Protein AF-A0A969YE08-F1 (afdb_monomer)

Mean predicted aligned error: 11.9 Å

Secondary structure (DSSP, 8-state):
-HHHHHHHHHHHHHTSS--PPPPPPP-----PPPPP---PPPPPPP---PPPP-PPPP----------------------------------TTSS--------TT----HHHHHHHHHHHHHHHHTT--EEEEEEESTTS-HHHHHHHHHTTS-GGGEEEEE--SPPTTGGGS-TTHHHHTTSPPTT-EEEEES-TTHHHHHHHHS-S-TTHHHHHHHHHHHHHHHHHHHTT-EEEEEEEE--HHHHHHHHHHHHHSTTTGGG--HHHHHHHHTHHHHHHHHHHHHHHH-BTTEEEEEEE-SSHHHHHHHHHHHHHHHHHHHHHHHHTT--GGG----------PPPP---GGGS-S-PPPSS-HHHHHHHHHHHHHHHHHHHHHHT--EEEEEEE-TTS-HHHHHHHHHTTS-TTSEEEEE--SPPHHHHHS-TTHHHHHTPPPTT-EEEEES-GGGGGTHHHHHTSS-HHHHHHHHHHHHHHHHHHHHTT-EEEEEEEE--HHHHHHHHHHHHHSGGGGGG--HHHHHHHHTHHHHHHHHHHHHHHH--SSS-EEEEE-SSHHHHHHHHHHHHHHHHHHHHHTTT-

Nearest PDB structures (foldseek):
  3czp-assembly1_A  TM=9.486E-01  e=2.388E-37  Pseudomonas aeruginosa PAO1
  3czp-assembly1_B  TM=9.377E-01  e=4.596E-37  Pseudomonas aeruginosa PAO1
  3rhf-assembly1_A  TM=9.459E-01  e=1.092E-17  Paenarthrobacter aurescens TC1
  5llb-assembly1_A  TM=9.739E-01  e=4.044E-17  Francisella tularensis subsp. tularensis SCHU S4
  5lc9-assembly1_A  TM=9.540E-01  e=5.754E-17  Meiothermus ruber H328

Foldseek 3Di:
DVVVVVVVVCVVVVVPDDDDDDDDDDDDDDDDDDDDDDDDDDDDDDDDDDDDDDDDDDDPPPPPPDDPDPDDDDDDDDDDDDDDDDDDDDDDPPPDPDPDDDDDQPDDDCPVLLQLLAVLLVLQLVLQAFEEEEFAAAQLLCSVVLVVLSCSSYDPVQEDEDADDDDDPVCLQFQVCLVVLLQGDFGSHYYYYSDDLCVQLVVLVVDPDVHDVSNVVSLLSLLLVQLLCLQQRHQAHYEYRYDDLVVLVVSLVVQCVDPVRVVSDDPVSVVCSVVVVVVVVSVVVSQVSRAKVRHHYDYAHSPSPSVSSVVVSVVSSVSSVVSSVCSVVVNHSNNDDIRDDNPFFAADADDALVPDDLDDDDPDDLPVLLVVLLQLLQVLLVV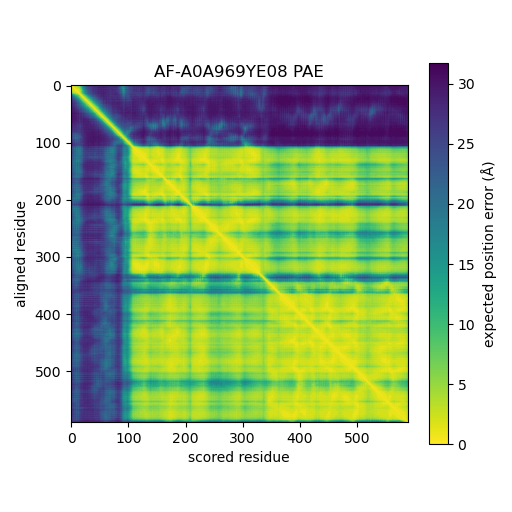QQVQQAEEEEEDAEAQVLQLVVLVCSSCVSYDPVQEDEAEDDPDDPRCVRHRVCSVVSVQRDTGSHYYYYPHDLLCLLAVCVLVVVDDPSRNVCSLRSLLVVLCSCVVSRYQYAAEYRDDDLVLLVVSQVVQCPDPVRVVSDDVVSVVVSVCVVVRSVSVSVSQRSRQGPSHHYDYASRSPVSSSSSSSSVRVSVSSVVSVVVVVD

pLDDT: mean 80.8, std 24.5, range [22.08, 98.69]

Solvent-accessible surface area (backbone atoms only — not comparable to full-atom values): 34547 Å² total; per-residue (Å²): 110,70,69,62,51,51,55,54,52,53,52,55,60,64,71,71,54,85,81,79,79,78,88,77,82,92,80,81,93,78,84,88,83,82,85,82,83,90,79,88,81,87,85,83,82,89,83,90,74,84,83,78,90,74,87,77,84,86,78,88,79,86,76,82,78,73,84,75,79,81,80,85,77,90,86,87,85,87,89,83,88,85,87,90,84,90,87,85,90,91,80,65,94,90,80,63,94,69,88,66,82,84,71,78,86,85,75,84,73,59,64,64,59,26,55,50,38,34,56,47,50,53,51,37,32,76,68,42,41,17,28,39,39,38,33,42,57,53,70,76,35,43,54,68,59,52,50,55,55,54,51,74,22,44,61,74,91,44,48,48,80,42,76,56,68,81,77,49,79,72,52,69,34,40,52,83,64,43,74,53,52,72,58,56,35,39,48,22,24,32,22,36,25,48,33,56,80,66,52,61,52,62,48,37,70,76,49,77,88,66,46,57,66,56,39,53,48,44,52,51,54,50,45,50,51,49,47,53,43,18,49,75,42,31,48,40,46,34,38,34,27,42,63,55,64,69,56,36,54,52,44,50,52,57,34,55,72,37,85,91,39,28,85,77,63,54,73,64,52,53,49,47,56,76,43,36,72,62,51,50,57,49,51,53,51,51,48,68,73,54,49,42,68,56,34,45,70,44,79,36,60,39,81,51,59,68,62,34,51,50,53,51,49,52,53,54,45,49,54,50,51,50,56,47,51,38,52,75,73,66,58,51,47,71,74,56,91,53,63,76,88,66,87,76,81,71,44,42,88,53,82,58,70,90,76,57,72,37,84,52,76,69,92,61,67,63,65,68,53,46,56,52,49,34,58,50,42,35,56,50,49,54,49,29,38,76,68,42,36,19,30,40,37,36,38,48,55,51,79,85,31,45,62,71,61,35,51,53,59,58,50,74,40,46,64,75,89,47,47,49,78,45,76,58,70,84,73,50,77,68,49,66,35,30,60,77,64,39,62,57,54,68,61,57,42,42,46,18,22,33,24,36,27,46,35,58,83,61,42,44,52,36,58,25,54,75,73,59,76,47,53,70,74,55,34,63,51,41,43,58,53,50,47,52,53,52,46,49,45,40,72,64,56,33,46,64,45,38,36,37,27,40,53,54,73,66,60,38,49,55,52,48,52,51,25,68,73,31,81,96,35,32,91,80,61,54,73,63,59,57,56,53,56,78,41,44,71,60,52,53,52,32,49,43,50,46,46,38,52,47,14,25,91,87,43,48,68,40,79,32,44,17,62,34,60,68,41,27,38,47,53,52,47,51,52,53,45,48,53,53,49,55,54,60,50,64,69,75,109

Radius of gyration: 28.78 Å; Cα contacts (8 Å, |Δi|>4): 699; chains: 1; bounding box: 83×60×90 Å

Sequence (589 aa):
MEAARAEVLAYVIANTAPAAQPASDPAPAADEPVAPTAAAAPTAPPSDTAPAKRAHPGADDADRGISASISSDPDDLSDEEDAPAQPGPDAVPGLNDEEEEEVPEEDIDFNDLRVQLMALQQRIRDAGIPVVIVFEGWDASGKGTLLSKLIEGLDPRGYQVYAINSPSEHDRQYPPMRRYWVHTPAAGNISLFCSSWYREVAKALYESKASRKRLNQAYHEIVNLESQLAADGTLIIKFFLHIPRKEQKRRLKALEAKKSTRWRVQKEDWYQNEHYEEFLRLFDTMIARTHFDGALWHVLRSDNRRVCIKQMYDIVIEAFQDALRDREAGLRAWDTPFLPHVENITPVTFPQLETFDPEQALTDPYKPAVDKAQKRLHKLQNELYRRGIPMVVGFEGWDAAGKGGAIRRLTSSLDARGYDVVPIAAPTPLEKSHHYLWRFWKDVPPKGYIAIFDRTWYGRVMVERIEGYCTEPQWNRAYDEINRFEAELVGSGAVLCKFWLQIDSATQLTRFEERQNTPDKQWKITQEDWRNREKWPLYETAVNDMLQKTNTAAAPWTVVEANNKQFARLKVLHAVIRAIEERLEREKE

Structure (mmCIF, N/CA/C/O backbone):
data_AF-A0A969YE08-F1
#
_entry.id   AF-A0A969YE08-F1
#
loop_
_atom_site.group_PDB
_atom_site.id
_atom_site.type_symbol
_atom_site.label_atom_id
_atom_site.label_alt_id
_atom_site.label_comp_id
_atom_site.label_asym_id
_atom_site.label_entity_id
_atom_site.label_seq_id
_atom_site.pdbx_PDB_ins_code
_atom_site.Cartn_x
_atom_site.Cartn_y
_atom_site.Cartn_z
_atom_site.occupancy
_atom_site.B_iso_or_equiv
_atom_site.auth_seq_id
_atom_site.auth_comp_id
_atom_site.auth_asym_id
_atom_site.auth_atom_id
_atom_site.pdbx_PDB_model_num
ATOM 1 N N . MET A 1 1 ? 6.556 30.050 -20.510 1.00 33.88 1 MET A N 1
ATOM 2 C CA . MET A 1 1 ? 6.423 28.576 -20.579 1.00 33.88 1 MET A CA 1
ATOM 3 C C . MET A 1 1 ? 7.496 27.945 -21.455 1.00 33.88 1 MET A C 1
ATOM 5 O O . MET A 1 1 ? 8.107 26.997 -20.997 1.00 33.88 1 MET A O 1
ATOM 9 N N . GLU A 1 2 ? 7.787 28.468 -22.651 1.00 27.73 2 GLU A N 1
ATOM 10 C CA . GLU A 1 2 ? 8.907 27.972 -23.481 1.00 27.73 2 GLU A CA 1
ATOM 11 C C . GLU A 1 2 ? 10.294 28.264 -22.882 1.00 27.73 2 GLU A C 1
ATOM 13 O O . GLU A 1 2 ? 11.150 27.390 -22.896 1.00 27.73 2 GLU A O 1
ATOM 18 N N . ALA A 1 3 ? 10.492 29.420 -22.239 1.00 26.48 3 ALA A N 1
ATOM 19 C CA . ALA A 1 3 ? 11.746 29.725 -21.534 1.00 26.48 3 ALA A CA 1
ATOM 20 C C . ALA A 1 3 ? 12.009 28.792 -20.329 1.00 26.48 3 ALA A C 1
ATOM 22 O O . ALA A 1 3 ? 13.120 28.311 -20.152 1.00 26.48 3 ALA A O 1
ATOM 23 N N . ALA A 1 4 ? 10.961 28.442 -19.572 1.00 31.64 4 ALA A N 1
ATOM 24 C CA . ALA A 1 4 ? 11.050 27.476 -18.470 1.00 31.64 4 ALA A CA 1
ATOM 25 C C . ALA A 1 4 ? 11.291 26.031 -18.962 1.00 31.64 4 ALA A C 1
ATOM 27 O O . ALA A 1 4 ? 11.871 25.222 -18.249 1.00 31.64 4 ALA A O 1
ATOM 28 N N . ARG A 1 5 ? 10.874 25.704 -20.197 1.00 34.81 5 ARG A N 1
ATOM 29 C CA . ARG A 1 5 ? 11.186 24.427 -20.865 1.00 34.81 5 ARG A CA 1
ATOM 30 C C . ARG A 1 5 ? 12.660 24.330 -21.261 1.00 34.81 5 ARG A C 1
ATOM 32 O O . ARG A 1 5 ? 13.238 23.261 -21.115 1.00 34.81 5 ARG A O 1
ATOM 39 N N . ALA A 1 6 ? 13.255 25.424 -21.738 1.00 33.62 6 ALA A N 1
ATOM 40 C CA . ALA A 1 6 ? 14.670 25.463 -22.099 1.00 33.62 6 ALA A CA 1
ATOM 41 C C . ALA A 1 6 ? 15.588 25.366 -20.866 1.00 33.62 6 ALA A C 1
ATOM 43 O O . ALA A 1 6 ? 16.595 24.669 -20.922 1.00 33.62 6 ALA A O 1
ATOM 44 N N . GLU A 1 7 ? 15.215 25.988 -19.740 1.00 34.31 7 GLU A N 1
ATOM 45 C CA . GLU A 1 7 ? 15.980 25.897 -18.483 1.00 34.31 7 GLU A CA 1
ATOM 46 C C . GLU A 1 7 ? 15.974 24.485 -17.878 1.00 34.31 7 GLU A C 1
ATOM 48 O O . GLU A 1 7 ? 17.017 24.010 -17.438 1.00 34.31 7 GLU A O 1
ATOM 53 N N . VAL A 1 8 ? 14.837 23.777 -17.910 1.00 37.72 8 VAL A N 1
ATOM 54 C CA . VAL A 1 8 ? 14.753 22.384 -17.429 1.00 37.72 8 VAL A CA 1
ATOM 55 C C . VAL A 1 8 ? 15.524 21.428 -18.348 1.00 37.72 8 VAL A C 1
ATOM 57 O O . VAL A 1 8 ? 16.203 20.530 -17.862 1.00 37.72 8 VAL A O 1
ATOM 60 N N . LEU A 1 9 ? 15.483 21.635 -19.668 1.00 35.88 9 LEU A N 1
ATOM 61 C CA . LEU A 1 9 ? 16.209 20.797 -20.629 1.00 35.88 9 LEU A CA 1
ATOM 62 C C . LEU A 1 9 ? 17.731 21.022 -20.561 1.00 35.88 9 LEU A C 1
ATOM 64 O O . LEU A 1 9 ? 18.497 20.063 -20.605 1.00 35.88 9 LEU A O 1
ATOM 68 N N . ALA A 1 10 ? 18.172 22.272 -20.381 1.00 34.91 10 ALA A N 1
ATOM 69 C CA . ALA A 1 10 ? 19.579 22.595 -20.146 1.00 34.91 10 ALA A CA 1
ATOM 70 C C . ALA A 1 10 ? 20.089 22.012 -18.816 1.00 34.91 10 ALA A C 1
ATOM 72 O O . ALA A 1 10 ? 21.232 21.570 -18.749 1.00 34.91 10 ALA A O 1
ATOM 73 N N . TYR A 1 11 ? 19.239 21.951 -17.785 1.00 39.06 11 TYR A N 1
ATOM 74 C CA . TYR A 1 11 ? 19.556 21.310 -16.506 1.00 39.06 11 TYR A CA 1
ATOM 75 C C . TYR A 1 11 ? 19.721 19.786 -16.632 1.00 39.06 11 TYR A C 1
ATOM 77 O O . TYR A 1 11 ? 20.650 19.221 -16.059 1.00 39.06 11 TYR A O 1
ATOM 85 N N . VAL A 1 12 ? 18.869 19.125 -17.423 1.00 38.25 12 VAL A N 1
ATOM 86 C CA . VAL A 1 12 ? 18.956 17.676 -17.682 1.00 38.25 12 VAL A CA 1
ATOM 87 C C . VAL A 1 12 ? 20.213 17.326 -18.486 1.00 38.25 12 VAL A C 1
ATOM 89 O O . VAL A 1 12 ? 20.907 16.383 -18.130 1.00 38.25 12 VAL A O 1
ATOM 92 N N . ILE A 1 13 ? 20.560 18.118 -19.507 1.00 39.34 13 ILE A N 1
ATOM 93 C CA . ILE A 1 13 ? 21.751 17.886 -20.346 1.00 39.34 13 ILE A CA 1
ATOM 94 C C . ILE A 1 13 ? 23.057 18.194 -19.589 1.00 39.34 13 ILE A C 1
ATOM 96 O O . ILE A 1 13 ? 24.058 17.498 -19.763 1.00 39.34 13 ILE A O 1
ATOM 100 N N . ALA A 1 14 ? 23.068 19.216 -18.726 1.00 35.09 14 ALA A N 1
ATOM 101 C CA . ALA A 1 14 ? 24.258 19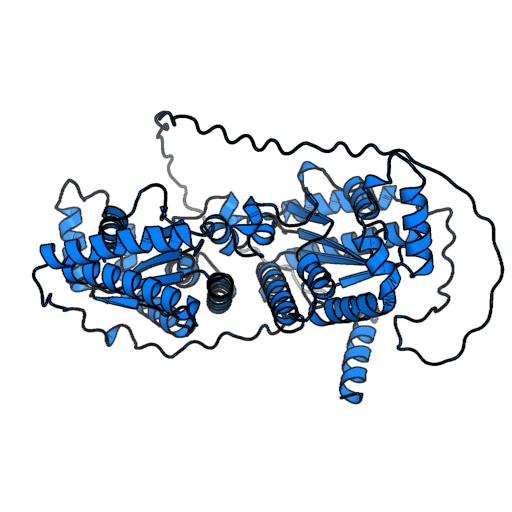.587 -17.957 1.00 35.09 14 ALA A CA 1
ATOM 102 C C . ALA A 1 14 ? 24.626 18.566 -16.863 1.00 35.09 14 ALA A C 1
ATOM 104 O O . ALA A 1 14 ? 25.796 18.477 -16.500 1.00 35.09 14 ALA A O 1
ATOM 105 N N . ASN A 1 15 ? 23.660 17.783 -16.369 1.00 37.03 15 ASN A N 1
ATOM 106 C CA . ASN A 1 15 ? 23.871 16.793 -15.304 1.00 37.03 15 ASN A CA 1
ATOM 107 C C . ASN A 1 15 ? 24.084 15.355 -15.812 1.00 37.03 15 ASN A C 1
ATOM 109 O O . ASN A 1 15 ? 24.271 14.449 -15.006 1.00 37.03 15 ASN A O 1
ATOM 113 N N . THR A 1 16 ? 24.101 15.139 -17.130 1.00 33.75 16 THR A N 1
ATOM 114 C CA . THR A 1 16 ? 24.418 13.845 -17.767 1.00 33.75 16 THR A CA 1
ATOM 115 C C . THR A 1 16 ? 25.857 13.742 -18.285 1.00 33.75 16 THR A C 1
ATOM 117 O O . THR A 1 16 ? 26.237 12.711 -18.832 1.00 33.75 16 THR A O 1
ATOM 120 N N . ALA A 1 17 ? 26.679 14.786 -18.129 1.00 31.36 17 ALA A N 1
ATOM 121 C CA . ALA A 1 17 ? 28.091 14.756 -18.509 1.00 31.36 17 ALA A CA 1
ATOM 122 C C . ALA A 1 17 ? 28.983 14.453 -17.286 1.00 31.36 17 ALA A C 1
ATOM 124 O O . ALA A 1 17 ? 28.794 15.067 -16.233 1.00 31.36 17 ALA A O 1
ATOM 125 N N . PRO A 1 18 ? 29.983 13.557 -17.392 1.00 28.80 18 PRO A N 1
ATOM 126 C CA . PRO A 1 18 ? 30.894 13.280 -16.288 1.00 28.80 18 PRO A CA 1
ATOM 127 C C . PRO A 1 18 ? 31.703 14.538 -15.948 1.00 28.80 18 PRO A C 1
ATOM 129 O O . PRO A 1 18 ? 32.393 15.103 -16.800 1.00 28.80 18 PRO A O 1
ATOM 132 N N . ALA A 1 19 ? 31.632 14.985 -14.693 1.00 30.78 19 ALA A N 1
ATOM 133 C CA . ALA A 1 19 ? 32.439 16.095 -14.207 1.00 30.78 19 ALA A CA 1
ATOM 134 C C . ALA A 1 19 ? 33.932 15.729 -14.287 1.00 30.78 19 ALA A C 1
ATOM 136 O O . ALA A 1 19 ? 34.422 14.873 -13.548 1.00 30.78 19 ALA A O 1
ATOM 137 N N . ALA A 1 20 ? 34.669 16.393 -15.179 1.00 29.94 20 ALA A N 1
ATOM 138 C CA . ALA A 1 20 ? 36.124 16.344 -15.196 1.00 29.94 20 ALA A CA 1
ATOM 139 C C . ALA A 1 20 ? 36.661 16.927 -13.876 1.00 29.94 20 ALA A C 1
ATOM 141 O O . ALA A 1 20 ? 36.447 18.101 -13.570 1.00 29.94 20 ALA A O 1
ATOM 142 N N . GLN A 1 21 ? 37.343 16.101 -13.079 1.00 31.48 21 GLN A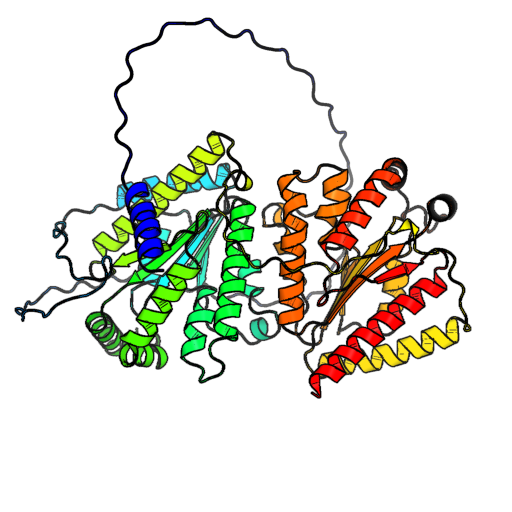 N 1
ATOM 143 C CA . GLN A 1 21 ? 37.972 16.535 -11.831 1.00 31.48 21 GLN A CA 1
ATOM 144 C C . GLN A 1 21 ? 39.118 17.524 -12.116 1.00 31.48 21 GLN A C 1
ATOM 146 O O . GLN A 1 21 ? 40.001 17.206 -12.918 1.00 31.48 21 GLN A O 1
ATOM 151 N N . PRO A 1 22 ? 39.182 18.691 -11.448 1.00 29.39 22 PRO A N 1
ATOM 152 C CA . PRO A 1 22 ? 40.404 19.479 -11.417 1.00 29.39 22 PRO A CA 1
ATOM 153 C C . PRO A 1 22 ? 41.424 18.812 -10.482 1.00 29.39 22 PRO A C 1
ATOM 155 O O . PRO A 1 22 ? 41.094 18.398 -9.371 1.00 29.39 22 PRO A O 1
ATOM 158 N N . ALA A 1 23 ? 42.670 18.713 -10.945 1.00 29.66 23 ALA A N 1
ATOM 159 C CA . ALA A 1 23 ? 43.790 18.180 -10.179 1.00 29.66 23 ALA A CA 1
ATOM 160 C C . ALA A 1 23 ? 43.995 18.965 -8.869 1.00 29.66 23 ALA A C 1
ATOM 162 O O . ALA A 1 23 ? 44.132 20.189 -8.890 1.00 29.66 23 ALA A O 1
ATOM 163 N N . SER A 1 24 ? 44.031 18.260 -7.736 1.00 32.78 24 SER A N 1
ATOM 164 C CA . SER A 1 24 ? 44.347 18.827 -6.422 1.00 32.78 24 SER A CA 1
ATOM 165 C C . SER A 1 24 ? 45.822 18.614 -6.072 1.00 32.78 24 SER A C 1
ATOM 167 O O . SER A 1 24 ? 46.282 17.472 -6.008 1.00 32.78 24 SER A O 1
ATOM 169 N N . ASP A 1 25 ? 46.534 19.708 -5.799 1.00 30.61 25 ASP A N 1
ATOM 170 C CA . ASP A 1 25 ? 47.857 19.713 -5.162 1.00 30.61 25 ASP A CA 1
ATOM 171 C C . ASP A 1 25 ? 47.807 19.150 -3.722 1.00 30.61 25 ASP A C 1
ATOM 173 O O . ASP A 1 25 ? 46.756 19.191 -3.072 1.00 30.61 25 ASP A O 1
ATOM 177 N N . PRO A 1 26 ? 48.926 18.618 -3.191 1.00 31.44 26 PRO A N 1
ATOM 178 C CA . PRO A 1 26 ? 48.925 17.817 -1.974 1.00 31.44 26 PRO A CA 1
ATOM 179 C C . PRO A 1 26 ? 48.893 18.692 -0.712 1.00 31.44 26 PRO A C 1
ATOM 181 O O . PRO A 1 26 ? 49.678 19.630 -0.567 1.00 31.44 26 PRO A O 1
ATOM 184 N N . ALA A 1 27 ? 48.030 18.336 0.241 1.00 29.20 27 ALA A N 1
ATOM 185 C CA . ALA A 1 27 ? 47.999 18.912 1.586 1.00 29.20 27 ALA A CA 1
ATOM 186 C C . ALA A 1 27 ? 48.537 17.909 2.635 1.00 29.20 27 ALA A C 1
ATOM 188 O O . ALA A 1 27 ? 48.510 16.700 2.397 1.00 29.20 27 ALA A O 1
ATOM 189 N N . PRO A 1 28 ? 49.086 18.397 3.764 1.00 30.36 28 PRO A N 1
ATOM 190 C CA . PRO A 1 28 ? 50.103 17.698 4.545 1.00 30.36 28 PRO A CA 1
ATOM 191 C C . PRO A 1 28 ? 49.540 16.725 5.588 1.00 30.36 28 PRO A C 1
ATOM 193 O O . PRO A 1 28 ? 48.383 16.800 5.992 1.00 30.36 28 PRO A O 1
ATOM 196 N N . ALA A 1 29 ? 50.424 15.828 6.031 1.00 37.47 29 ALA A N 1
ATOM 197 C CA . ALA A 1 29 ? 50.195 14.797 7.035 1.00 37.47 29 ALA A CA 1
ATOM 198 C C . ALA A 1 29 ? 49.613 15.337 8.354 1.00 37.47 29 ALA A C 1
ATOM 200 O O . ALA A 1 29 ? 50.119 16.318 8.903 1.00 37.47 29 ALA A O 1
ATOM 201 N N . ALA A 1 30 ? 48.610 14.633 8.885 1.00 31.64 30 ALA A N 1
ATOM 202 C CA . ALA A 1 30 ? 48.132 14.798 10.251 1.00 31.64 30 ALA A CA 1
ATOM 203 C C . ALA A 1 30 ? 47.768 13.440 10.885 1.00 31.64 30 ALA A C 1
ATOM 205 O O . ALA A 1 30 ? 47.072 12.622 10.288 1.00 31.64 30 ALA A O 1
ATOM 206 N N . ASP A 1 31 ? 48.327 13.290 12.083 1.00 31.19 31 ASP A N 1
ATOM 207 C CA . ASP A 1 31 ? 48.245 12.316 13.176 1.00 31.19 31 ASP A CA 1
ATOM 208 C C . ASP A 1 31 ? 47.139 11.242 13.252 1.00 31.19 31 ASP A C 1
ATOM 210 O O . ASP A 1 31 ? 45.963 11.443 12.951 1.00 31.19 31 ASP A O 1
ATOM 214 N N . GLU A 1 32 ? 47.575 10.095 13.790 1.00 33.84 32 GLU A N 1
ATOM 215 C CA . GLU A 1 32 ? 46.809 8.903 14.166 1.00 33.84 32 GLU A CA 1
ATOM 216 C C . GLU A 1 32 ? 45.664 9.185 15.163 1.00 33.84 32 GLU A C 1
ATOM 218 O O . GLU A 1 32 ? 45.873 9.870 16.170 1.00 33.84 32 GLU A O 1
ATOM 223 N N . PRO A 1 33 ? 44.479 8.563 14.997 1.00 34.16 33 PRO A N 1
ATOM 224 C CA . PRO A 1 33 ? 43.463 8.549 16.037 1.00 34.16 33 PRO A CA 1
ATOM 225 C C . PRO A 1 33 ? 43.582 7.318 16.951 1.00 34.16 33 PRO A C 1
ATOM 227 O O . PRO A 1 33 ? 43.568 6.162 16.526 1.00 34.16 33 PRO A O 1
ATOM 230 N N . VAL A 1 34 ? 43.630 7.611 18.248 1.00 32.84 34 VAL A N 1
ATOM 231 C CA . VAL A 1 34 ? 43.531 6.690 19.386 1.00 32.84 34 VAL A CA 1
ATOM 232 C C . VAL A 1 34 ? 42.152 6.012 19.429 1.00 32.84 34 VAL A C 1
ATOM 234 O O . VAL A 1 34 ? 41.116 6.666 19.319 1.00 32.84 34 VAL A O 1
ATOM 237 N N . ALA A 1 35 ? 42.142 4.693 19.635 1.00 32.03 35 ALA A N 1
ATOM 238 C CA . ALA A 1 35 ? 40.944 3.861 19.755 1.00 32.03 35 ALA A CA 1
ATOM 239 C C . ALA A 1 35 ? 40.120 4.142 21.032 1.00 32.03 35 ALA A C 1
ATOM 241 O O . ALA A 1 35 ? 40.707 4.251 22.113 1.00 32.03 35 ALA A O 1
ATOM 242 N N . PRO A 1 36 ? 38.771 4.127 20.971 1.00 32.56 36 PRO A N 1
ATOM 243 C CA . PRO A 1 36 ? 37.941 3.995 22.154 1.00 32.56 36 PRO A CA 1
ATOM 244 C C . PRO A 1 36 ? 37.498 2.542 22.397 1.00 32.56 36 PRO A C 1
ATOM 246 O O . PRO A 1 36 ? 37.068 1.800 21.517 1.00 32.56 36 PRO A O 1
ATOM 249 N N . THR A 1 37 ? 37.622 2.192 23.670 1.00 29.91 37 THR A N 1
ATOM 250 C CA . THR A 1 37 ? 37.245 0.993 24.423 1.00 29.91 37 THR A CA 1
ATOM 251 C C . THR A 1 37 ? 35.864 0.395 24.136 1.00 29.91 37 THR A C 1
ATOM 253 O O . THR A 1 37 ? 34.856 1.094 24.069 1.00 29.91 37 THR A O 1
ATOM 256 N N . ALA A 1 38 ? 35.835 -0.940 24.106 1.00 29.02 38 ALA A N 1
ATOM 257 C CA . ALA A 1 38 ? 34.653 -1.790 24.047 1.00 29.02 38 ALA A CA 1
ATOM 258 C C . ALA A 1 38 ? 33.781 -1.690 25.314 1.00 29.02 38 ALA A C 1
ATOM 260 O O . ALA A 1 38 ? 34.279 -1.828 26.433 1.00 29.02 38 ALA A O 1
ATOM 261 N N . ALA A 1 39 ? 32.468 -1.536 25.125 1.00 29.38 39 ALA A N 1
ATOM 262 C CA . ALA A 1 39 ? 31.450 -1.719 26.155 1.00 29.38 39 ALA A CA 1
ATOM 263 C C . ALA A 1 39 ? 30.538 -2.897 25.778 1.00 29.38 39 ALA A C 1
ATOM 265 O O . ALA A 1 39 ? 30.146 -3.066 24.624 1.00 29.38 39 ALA A O 1
ATOM 266 N N . ALA A 1 40 ? 30.271 -3.740 26.772 1.00 28.03 40 ALA A N 1
ATOM 267 C CA . ALA A 1 40 ? 29.700 -5.073 26.660 1.00 28.03 40 ALA A CA 1
ATOM 268 C C . ALA A 1 40 ? 28.216 -5.099 26.248 1.00 28.03 40 ALA A C 1
ATOM 270 O O . ALA A 1 40 ? 27.401 -4.327 26.749 1.00 28.03 40 ALA A O 1
ATOM 271 N N . ALA A 1 41 ? 27.867 -6.064 25.394 1.00 29.08 41 ALA A N 1
ATOM 272 C CA . ALA A 1 41 ? 26.492 -6.448 25.088 1.00 29.08 41 ALA A CA 1
ATOM 273 C C . ALA A 1 41 ? 25.925 -7.379 26.184 1.00 29.08 41 ALA A C 1
ATOM 275 O O . ALA A 1 41 ? 26.636 -8.292 26.617 1.00 29.08 41 ALA A O 1
ATOM 276 N N . PRO A 1 42 ? 24.663 -7.215 26.623 1.00 30.98 42 PRO A N 1
ATOM 277 C CA . PRO A 1 42 ? 24.025 -8.166 27.523 1.00 30.98 42 PRO A CA 1
ATOM 278 C C . PRO A 1 42 ? 23.515 -9.398 26.761 1.00 30.98 42 PRO A C 1
ATOM 280 O O . PRO A 1 42 ? 22.880 -9.308 25.711 1.00 30.98 42 PRO A O 1
ATOM 283 N N . THR A 1 43 ? 23.808 -10.561 27.330 1.00 30.78 43 THR A N 1
ATOM 284 C CA . THR A 1 43 ? 23.431 -11.904 26.886 1.00 30.78 43 THR A CA 1
ATOM 285 C C . THR A 1 43 ? 21.948 -12.197 27.146 1.00 30.78 43 THR A C 1
ATOM 287 O O . THR A 1 43 ? 21.437 -11.973 28.241 1.00 30.78 43 THR A O 1
ATOM 290 N N . ALA A 1 44 ? 21.251 -12.732 26.140 1.00 29.27 44 ALA A N 1
ATOM 291 C CA . ALA A 1 44 ? 19.887 -13.251 26.271 1.00 29.27 44 ALA A CA 1
ATOM 292 C C . ALA A 1 44 ? 19.894 -14.700 26.815 1.00 29.27 44 ALA A C 1
ATOM 294 O O . ALA A 1 44 ? 20.762 -15.482 26.416 1.00 29.27 44 ALA A O 1
ATOM 295 N N . PRO A 1 45 ? 18.953 -15.092 27.698 1.00 31.91 45 PRO A N 1
ATOM 296 C CA . PRO A 1 45 ? 18.843 -16.466 28.190 1.00 31.91 45 PRO A CA 1
ATOM 297 C C . PRO A 1 45 ? 18.098 -17.377 27.190 1.00 31.91 45 PRO A C 1
ATOM 299 O O . PRO A 1 45 ? 17.314 -16.881 26.378 1.00 31.91 45 PRO A O 1
ATOM 302 N N . PRO A 1 46 ? 18.303 -18.708 27.244 1.00 29.09 46 PRO A N 1
ATOM 303 C CA . PRO A 1 46 ? 17.694 -19.645 26.304 1.00 29.09 46 PRO A CA 1
ATOM 304 C C . PRO A 1 46 ? 16.233 -19.930 26.677 1.00 29.09 46 PRO A C 1
ATOM 306 O O . PRO A 1 46 ? 15.928 -20.230 27.832 1.00 29.09 46 PRO A O 1
ATOM 309 N N . SER A 1 47 ? 15.325 -19.879 25.700 1.00 30.73 47 SER A N 1
ATOM 310 C CA . SER A 1 47 ? 13.956 -20.376 25.845 1.00 30.73 47 SER A CA 1
ATOM 311 C C . SER A 1 47 ? 13.820 -21.763 25.212 1.00 30.73 47 SER A C 1
ATOM 313 O O . SER A 1 47 ? 13.671 -21.922 24.003 1.00 30.73 47 SER A O 1
ATOM 315 N N . ASP A 1 48 ? 13.832 -22.782 26.067 1.00 28.45 48 ASP A N 1
ATOM 316 C CA . ASP A 1 48 ? 13.308 -24.110 25.760 1.00 28.45 48 ASP A CA 1
ATOM 317 C C . ASP A 1 48 ? 11.777 -24.038 25.717 1.00 28.45 48 ASP A C 1
ATOM 319 O O . ASP A 1 48 ? 11.129 -23.904 26.750 1.00 28.45 48 ASP A O 1
ATOM 323 N N . THR A 1 49 ? 11.179 -24.146 24.531 1.00 31.62 49 THR A N 1
ATOM 324 C CA . THR A 1 49 ? 9.817 -24.685 24.371 1.00 31.62 49 THR A CA 1
ATOM 325 C C . THR A 1 49 ? 9.661 -25.290 22.977 1.00 31.62 49 THR A C 1
ATOM 327 O O . THR A 1 49 ? 9.694 -24.606 21.958 1.00 31.62 49 THR A O 1
ATOM 330 N N . ALA A 1 50 ? 9.485 -26.610 22.935 1.00 27.34 50 ALA A N 1
ATOM 331 C CA . ALA A 1 50 ? 9.117 -27.348 21.734 1.00 27.34 50 ALA A CA 1
ATOM 332 C C . ALA A 1 50 ? 7.711 -26.938 21.246 1.00 27.34 50 ALA A C 1
ATOM 334 O O . ALA A 1 50 ? 6.798 -26.823 22.070 1.00 27.34 50 ALA A O 1
ATOM 335 N N . PRO A 1 51 ? 7.469 -26.780 19.931 1.00 28.61 51 PRO A N 1
ATOM 336 C CA . PRO A 1 51 ? 6.127 -26.528 19.436 1.00 28.61 51 PRO A CA 1
ATOM 337 C C . PRO A 1 51 ? 5.319 -27.831 19.375 1.00 28.61 51 PRO A C 1
ATOM 339 O O . PRO A 1 51 ? 5.696 -28.818 18.738 1.00 28.61 51 PRO A O 1
ATOM 342 N N . ALA A 1 52 ? 4.164 -27.810 20.035 1.00 26.66 52 ALA A N 1
ATOM 343 C CA . ALA A 1 52 ? 3.140 -28.834 19.928 1.00 26.66 52 ALA A CA 1
ATOM 344 C C . ALA A 1 52 ? 2.557 -28.864 18.505 1.00 26.66 52 ALA A C 1
ATOM 346 O O . ALA A 1 52 ? 2.066 -27.859 17.990 1.00 26.66 52 ALA A O 1
ATOM 347 N N . LYS A 1 53 ? 2.570 -30.050 17.890 1.00 29.06 53 LYS A N 1
ATOM 348 C CA . LYS A 1 53 ? 1.870 -30.353 16.637 1.00 29.06 53 LYS A CA 1
ATOM 349 C C . LYS A 1 53 ? 0.374 -30.047 16.782 1.00 29.06 53 LYS A C 1
ATOM 351 O O . LYS A 1 53 ? -0.313 -30.687 17.577 1.00 29.06 53 LYS A O 1
ATOM 356 N N . ARG A 1 54 ? -0.151 -29.140 15.956 1.00 28.05 54 ARG A N 1
ATOM 357 C CA . ARG A 1 54 ? -1.579 -29.071 15.622 1.00 28.05 54 ARG A CA 1
ATOM 358 C C . ARG A 1 54 ? -1.749 -29.185 14.114 1.00 28.05 54 ARG A C 1
ATOM 360 O O . ARG A 1 54 ? -1.127 -28.459 13.350 1.00 28.05 54 ARG A O 1
ATOM 367 N N . ALA A 1 55 ? -2.569 -30.155 13.734 1.00 24.98 55 ALA A N 1
ATOM 368 C CA . ALA A 1 55 ? -2.973 -30.439 12.372 1.00 24.98 55 ALA A CA 1
ATOM 369 C C . ALA A 1 55 ? -3.936 -29.354 11.869 1.00 24.98 55 ALA A C 1
ATOM 371 O O . ALA A 1 55 ? -4.940 -29.068 12.523 1.00 24.98 55 ALA A O 1
ATOM 372 N N . HIS A 1 56 ? -3.633 -28.787 10.703 1.00 27.70 56 HIS A N 1
ATOM 373 C CA . HIS A 1 56 ? -4.597 -28.070 9.876 1.00 27.70 56 HIS A CA 1
ATOM 374 C C . HIS A 1 56 ? -5.288 -29.074 8.937 1.00 27.70 56 HIS A C 1
ATOM 376 O O . HIS A 1 56 ? -4.599 -29.928 8.373 1.00 27.70 56 HIS A O 1
ATOM 382 N N . PRO A 1 57 ? -6.619 -29.007 8.755 1.00 26.34 57 PRO A N 1
ATOM 383 C CA . PRO A 1 57 ? -7.279 -29.687 7.652 1.00 26.34 57 PRO A CA 1
ATOM 384 C C . PRO A 1 57 ? -6.975 -28.932 6.351 1.00 26.34 57 PRO A C 1
ATOM 386 O O . PRO A 1 57 ? -6.971 -27.702 6.331 1.00 26.34 57 PRO A O 1
ATOM 389 N N . GLY A 1 58 ? -6.662 -29.692 5.303 1.00 29.06 58 GLY A N 1
ATOM 390 C CA . GLY A 1 58 ? -6.159 -29.198 4.027 1.00 29.06 58 GLY A CA 1
ATOM 391 C C . GLY A 1 58 ? -7.111 -28.254 3.296 1.00 29.06 58 GLY A C 1
ATOM 392 O O . GLY A 1 58 ? -8.301 -28.535 3.153 1.00 29.06 58 GLY A O 1
ATOM 393 N N . ALA A 1 59 ? -6.530 -27.167 2.799 1.00 27.36 59 ALA A N 1
ATOM 394 C CA . ALA A 1 59 ? -6.971 -26.473 1.605 1.00 27.36 59 ALA A CA 1
ATOM 395 C C . ALA A 1 59 ? -5.852 -26.671 0.573 1.00 27.36 59 ALA A C 1
ATOM 397 O O . ALA A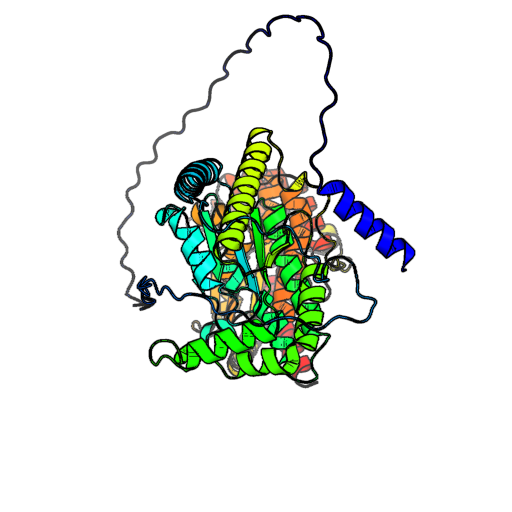 1 59 ? -4.748 -26.149 0.731 1.00 27.36 59 ALA A O 1
ATOM 398 N N . ASP A 1 60 ? -6.119 -27.528 -0.410 1.00 28.66 60 ASP A N 1
ATOM 399 C CA . ASP A 1 60 ? -5.303 -27.683 -1.608 1.00 28.66 60 ASP A CA 1
ATOM 400 C C . ASP A 1 60 ? -5.485 -26.427 -2.470 1.00 28.66 60 ASP A C 1
ATOM 402 O O . ASP A 1 60 ? -6.417 -26.358 -3.268 1.00 28.66 60 ASP A O 1
ATOM 406 N N . ASP A 1 61 ? -4.600 -25.440 -2.321 1.00 28.69 61 ASP A N 1
ATOM 407 C CA . ASP A 1 61 ? -4.428 -24.399 -3.336 1.00 28.69 61 ASP A CA 1
ATOM 408 C C . ASP A 1 61 ? -3.382 -24.866 -4.346 1.00 28.69 61 ASP A C 1
ATOM 410 O O . ASP A 1 61 ? -2.162 -24.761 -4.180 1.00 28.69 61 ASP A O 1
ATOM 414 N N . ALA A 1 62 ? -3.911 -25.443 -5.419 1.00 28.05 62 ALA A N 1
ATOM 415 C CA . ALA A 1 62 ? -3.203 -25.690 -6.653 1.00 28.05 62 ALA A CA 1
ATOM 416 C C . ALA A 1 62 ? -2.968 -24.357 -7.380 1.00 28.05 62 ALA A C 1
ATOM 418 O O . ALA A 1 62 ? -3.717 -24.002 -8.283 1.00 28.05 62 ALA A O 1
ATOM 419 N N . ASP A 1 63 ? -1.888 -23.662 -7.028 1.00 29.19 63 ASP A N 1
ATOM 420 C CA . ASP A 1 63 ? -1.273 -22.657 -7.899 1.00 29.19 63 ASP A CA 1
ATOM 421 C C . ASP A 1 63 ? 0.174 -23.063 -8.209 1.00 29.19 63 ASP A C 1
ATOM 423 O O . ASP A 1 63 ? 1.165 -22.475 -7.779 1.00 29.19 63 ASP A O 1
ATOM 427 N N . ARG A 1 64 ? 0.301 -24.176 -8.942 1.00 26.31 64 ARG A N 1
ATOM 428 C CA . ARG A 1 64 ? 1.515 -24.480 -9.705 1.00 26.31 64 ARG A CA 1
ATOM 429 C C . ARG A 1 64 ? 1.395 -23.785 -11.056 1.00 26.31 64 ARG A C 1
ATOM 431 O O . ARG A 1 64 ? 1.070 -24.409 -12.065 1.00 26.31 64 ARG A O 1
ATOM 438 N N . GLY A 1 65 ? 1.673 -22.485 -11.051 1.00 25.41 65 GLY A N 1
ATOM 439 C CA . GLY A 1 65 ? 1.927 -21.697 -12.248 1.00 25.41 65 GLY A CA 1
ATOM 440 C C . GLY A 1 65 ? 3.184 -22.199 -12.958 1.00 25.41 65 GLY A C 1
ATOM 441 O O . GLY A 1 65 ? 4.307 -21.924 -12.552 1.00 25.41 65 GLY A O 1
ATOM 442 N N . ILE A 1 66 ? 2.940 -23.010 -13.981 1.00 24.59 66 ILE A N 1
ATOM 443 C CA . ILE A 1 66 ? 3.803 -23.487 -15.066 1.00 24.59 66 ILE A CA 1
ATOM 444 C C . ILE A 1 66 ? 5.118 -22.697 -15.204 1.00 24.59 66 ILE A C 1
ATOM 446 O O . ILE A 1 66 ? 5.134 -21.548 -15.641 1.00 24.59 66 ILE A O 1
ATOM 450 N N . SER A 1 67 ? 6.235 -23.372 -14.919 1.00 23.45 67 SER A N 1
ATOM 451 C CA . SER A 1 67 ? 7.550 -22.981 -15.426 1.00 23.45 67 SER A CA 1
ATOM 452 C C . SER A 1 67 ? 7.486 -23.046 -16.958 1.00 23.45 67 SER A C 1
ATOM 454 O O . SER A 1 67 ? 7.407 -24.117 -17.564 1.00 23.45 67 SER A O 1
ATOM 456 N N . ALA A 1 68 ? 7.411 -21.880 -17.598 1.00 24.92 68 ALA A N 1
ATOM 457 C CA . ALA A 1 68 ? 7.638 -21.776 -19.027 1.00 24.92 68 ALA A CA 1
ATOM 458 C C . ALA A 1 68 ? 9.151 -21.870 -19.233 1.00 24.92 68 ALA A C 1
ATOM 460 O O . ALA A 1 68 ? 9.892 -20.918 -18.998 1.00 24.92 68 ALA A O 1
ATOM 461 N N . SER A 1 69 ? 9.608 -23.053 -19.630 1.00 22.08 69 SER A N 1
ATOM 462 C CA . SER A 1 69 ? 10.940 -23.240 -20.190 1.00 22.08 69 SER A CA 1
ATOM 463 C C . SER A 1 69 ? 11.052 -22.356 -21.433 1.00 22.08 69 SER A C 1
ATOM 465 O O . SER A 1 69 ? 10.407 -22.595 -22.451 1.00 22.08 69 SER A O 1
ATOM 467 N N . ILE A 1 70 ? 11.841 -21.289 -21.330 1.00 26.25 70 ILE A N 1
ATOM 468 C CA . ILE A 1 70 ? 12.225 -20.468 -22.474 1.00 26.25 70 ILE A CA 1
ATOM 469 C C . ILE A 1 70 ? 13.259 -21.291 -23.246 1.00 26.25 70 ILE A C 1
ATOM 471 O O . ILE A 1 70 ? 14.417 -21.373 -22.844 1.00 26.25 70 ILE A O 1
ATOM 475 N N . SER A 1 71 ? 12.830 -21.963 -24.317 1.00 24.25 71 SER A N 1
ATOM 476 C CA . SER A 1 71 ? 13.749 -22.602 -25.259 1.00 24.25 71 SER A CA 1
ATOM 477 C C . SER A 1 71 ? 14.461 -21.515 -26.064 1.00 24.25 71 SER A C 1
ATOM 479 O O . SER A 1 71 ? 13.829 -20.772 -26.820 1.00 24.25 71 SER A O 1
ATOM 481 N N . SER A 1 72 ? 15.770 -21.408 -25.877 1.00 26.17 72 SER A N 1
ATOM 482 C CA . SER A 1 72 ? 16.663 -20.567 -26.663 1.00 26.17 72 SER A CA 1
ATOM 483 C C . SER A 1 72 ? 17.093 -21.307 -27.931 1.00 26.17 72 SER A C 1
ATOM 485 O O . SER A 1 72 ? 17.934 -22.195 -27.839 1.00 26.17 72 SER A O 1
ATOM 487 N N . ASP A 1 73 ? 16.572 -20.910 -29.090 1.00 26.52 73 ASP A N 1
ATOM 488 C CA . ASP A 1 73 ? 17.186 -21.230 -30.386 1.00 26.52 73 ASP A CA 1
ATOM 489 C C . ASP A 1 73 ? 17.637 -19.922 -31.065 1.00 26.52 73 ASP A C 1
ATOM 491 O O . ASP A 1 73 ? 16.887 -18.934 -31.032 1.00 26.52 73 ASP A O 1
ATOM 495 N N . PRO A 1 74 ? 18.855 -19.864 -31.638 1.00 27.89 74 PRO A N 1
ATOM 496 C CA . PRO A 1 74 ? 19.354 -18.696 -32.350 1.00 27.89 74 PRO A CA 1
ATOM 497 C C . PRO A 1 74 ? 18.984 -18.791 -33.837 1.00 27.89 74 PRO A C 1
ATOM 499 O O . PRO A 1 74 ? 19.214 -19.823 -34.455 1.00 27.89 74 PRO A O 1
ATOM 502 N N . ASP A 1 75 ? 18.455 -17.713 -34.419 1.00 28.94 75 ASP A N 1
ATOM 503 C CA . ASP A 1 75 ? 18.347 -17.575 -35.876 1.00 28.94 75 ASP A CA 1
ATOM 504 C C . ASP A 1 75 ? 19.151 -16.347 -36.318 1.00 28.94 75 ASP A C 1
ATOM 506 O O . ASP A 1 75 ? 18.946 -15.233 -35.825 1.00 28.94 75 ASP A O 1
ATOM 510 N N . ASP A 1 76 ? 20.059 -16.642 -37.239 1.00 28.78 76 ASP A N 1
ATOM 511 C CA . ASP A 1 76 ? 21.015 -15.837 -37.991 1.00 28.78 76 ASP A CA 1
ATOM 512 C C . ASP A 1 76 ? 20.388 -15.477 -39.348 1.00 28.78 76 ASP A C 1
ATOM 514 O O . ASP A 1 76 ? 19.858 -16.381 -39.995 1.00 28.78 76 ASP A O 1
ATOM 518 N N . LEU A 1 77 ? 20.392 -14.204 -39.768 1.00 28.77 77 LEU A N 1
ATOM 519 C CA . LEU A 1 77 ? 20.036 -13.792 -41.136 1.00 28.77 77 LEU A CA 1
ATOM 520 C C . LEU A 1 77 ? 20.702 -12.456 -41.501 1.00 28.77 77 LEU A C 1
ATOM 522 O O . LEU A 1 77 ? 20.548 -11.466 -40.789 1.00 28.77 77 LEU A O 1
ATOM 526 N N . SER A 1 78 ? 21.381 -12.492 -42.646 1.00 25.77 78 SER A N 1
ATOM 527 C CA . SER A 1 78 ? 22.175 -11.467 -43.321 1.00 25.77 78 SER A CA 1
ATOM 528 C C . SER A 1 78 ? 21.366 -10.407 -44.085 1.00 25.77 78 SER A C 1
ATOM 530 O O . SER A 1 78 ? 20.208 -10.623 -44.456 1.00 25.77 78 SER A O 1
ATOM 532 N N . ASP A 1 79 ? 22.036 -9.275 -44.320 1.00 26.50 79 ASP A N 1
ATOM 533 C CA . ASP A 1 79 ? 21.561 -8.025 -44.924 1.00 26.50 79 ASP A CA 1
ATOM 534 C C . ASP A 1 79 ? 21.441 -8.032 -46.457 1.00 26.50 79 ASP A C 1
ATOM 536 O O . ASP A 1 79 ? 22.237 -8.663 -47.151 1.00 26.50 79 ASP A O 1
ATOM 540 N N . GLU A 1 80 ? 20.504 -7.228 -46.977 1.00 26.83 80 GLU A N 1
ATOM 541 C CA . GLU A 1 80 ? 20.590 -6.592 -48.303 1.00 26.83 80 GLU A CA 1
ATOM 542 C C . GLU A 1 80 ? 20.052 -5.144 -48.223 1.00 26.83 80 GLU A C 1
ATOM 544 O O . GLU A 1 80 ? 18.964 -4.895 -47.692 1.00 26.83 80 GLU A O 1
ATOM 549 N N . GLU A 1 81 ? 20.861 -4.205 -48.729 1.00 27.72 81 GLU A N 1
ATOM 550 C CA . GLU A 1 81 ? 20.693 -2.742 -48.744 1.00 27.72 81 GLU A CA 1
ATOM 551 C C . GLU A 1 81 ? 19.710 -2.236 -49.817 1.00 27.72 81 GLU A C 1
ATOM 553 O O . GLU A 1 81 ? 19.602 -2.821 -50.892 1.00 27.72 81 GLU A O 1
ATOM 558 N N . ASP A 1 82 ? 19.091 -1.068 -49.579 1.00 25.95 82 ASP A N 1
ATOM 559 C CA . ASP A 1 82 ? 18.733 -0.133 -50.660 1.00 25.95 82 ASP A CA 1
ATOM 560 C C . ASP A 1 82 ? 18.608 1.334 -50.163 1.00 25.95 82 ASP A C 1
ATOM 562 O O . ASP A 1 82 ? 18.182 1.603 -49.038 1.00 25.95 82 ASP A O 1
ATOM 566 N N . ALA A 1 83 ? 19.004 2.271 -51.035 1.00 27.53 83 ALA A N 1
ATOM 567 C CA . ALA A 1 83 ? 19.461 3.657 -50.800 1.00 27.53 83 ALA A CA 1
ATOM 568 C C . ALA A 1 83 ? 18.373 4.750 -50.507 1.00 27.53 83 ALA A C 1
ATOM 570 O O . ALA A 1 83 ? 17.176 4.495 -50.666 1.00 27.53 83 ALA A O 1
ATOM 571 N N . PRO A 1 84 ? 18.750 5.997 -50.101 1.00 28.31 84 PRO A N 1
ATOM 572 C CA . PRO A 1 84 ? 17.891 6.909 -49.327 1.00 28.31 84 PRO A CA 1
ATOM 573 C C . PRO A 1 84 ? 17.205 8.037 -50.131 1.00 28.31 84 PRO A C 1
ATOM 575 O O . PRO A 1 84 ? 17.598 8.383 -51.245 1.00 28.31 84 PRO A O 1
ATOM 578 N N . ALA A 1 85 ? 16.208 8.686 -49.512 1.00 26.25 85 ALA A N 1
ATOM 579 C CA . ALA A 1 85 ? 15.613 9.952 -49.960 1.00 26.25 85 ALA A CA 1
ATOM 580 C C . ALA A 1 85 ? 15.586 10.986 -48.810 1.00 26.25 85 ALA A C 1
ATOM 582 O O . ALA A 1 85 ? 15.294 10.636 -47.670 1.00 26.25 85 ALA A O 1
ATOM 583 N N . GLN A 1 86 ? 15.907 12.244 -49.138 1.00 27.08 86 GLN A N 1
ATOM 584 C CA . GLN A 1 86 ? 16.231 13.370 -48.236 1.00 27.08 86 GLN A CA 1
ATOM 585 C C . GLN A 1 86 ? 15.031 13.985 -47.462 1.00 27.08 86 GLN A C 1
ATOM 587 O O . GLN A 1 86 ? 13.902 13.898 -47.954 1.00 27.08 86 GLN A O 1
ATOM 592 N N . PRO A 1 87 ? 15.255 14.668 -46.308 1.00 32.25 87 PRO A N 1
ATOM 593 C CA . PRO A 1 87 ? 14.201 15.178 -45.420 1.00 32.25 87 PRO A CA 1
ATOM 594 C C . PRO A 1 87 ? 13.906 16.692 -45.561 1.00 32.25 87 PRO A C 1
ATOM 596 O O . PRO A 1 87 ? 14.694 17.457 -46.114 1.00 32.25 87 PRO A O 1
ATOM 599 N N . GLY A 1 88 ? 12.755 17.123 -45.024 1.00 27.89 88 GLY A N 1
ATOM 600 C CA . GLY A 1 88 ? 12.381 18.528 -44.772 1.00 27.89 88 GLY A CA 1
ATOM 601 C C . GLY A 1 88 ? 12.254 18.818 -43.260 1.00 27.89 88 GLY A C 1
ATOM 602 O O . GLY A 1 88 ? 12.203 17.861 -42.490 1.00 27.89 88 GLY A O 1
ATOM 603 N N . PRO A 1 89 ? 12.235 20.094 -42.816 1.00 35.34 89 PRO A N 1
ATOM 604 C CA . PRO A 1 89 ? 12.804 20.472 -41.518 1.00 35.34 89 PRO A CA 1
ATOM 605 C C . PRO A 1 89 ? 11.815 20.637 -40.342 1.00 35.34 89 PRO A C 1
ATOM 607 O O . PRO A 1 89 ? 10.620 20.862 -40.534 1.00 35.34 89 PRO A O 1
ATOM 610 N N . ASP A 1 90 ? 12.429 20.611 -39.148 1.00 30.23 90 ASP A N 1
ATOM 611 C CA . ASP A 1 90 ? 12.029 21.098 -37.811 1.00 30.23 90 ASP A CA 1
ATOM 612 C C . ASP A 1 90 ? 11.277 20.143 -36.851 1.00 30.23 90 ASP A C 1
ATOM 614 O O . ASP A 1 90 ? 10.047 20.131 -36.764 1.00 30.23 90 ASP A O 1
ATOM 618 N N . ALA A 1 91 ? 12.057 19.414 -36.033 1.00 28.30 91 ALA A N 1
ATOM 619 C CA . ALA A 1 91 ? 11.621 18.601 -34.892 1.00 28.30 91 ALA A CA 1
ATOM 620 C C . ALA A 1 91 ? 12.559 18.742 -33.665 1.00 28.30 91 ALA A C 1
ATOM 622 O O . ALA A 1 91 ? 13.717 19.145 -33.773 1.00 28.30 91 ALA A O 1
ATOM 623 N N . VAL A 1 92 ? 11.992 18.471 -32.486 1.00 35.12 92 VAL A N 1
ATOM 624 C CA . VAL A 1 92 ? 12.508 18.702 -31.120 1.00 35.12 92 VAL A CA 1
ATOM 625 C C . VAL A 1 92 ? 13.806 17.911 -30.841 1.00 35.12 92 VAL A C 1
ATOM 627 O O . VAL A 1 92 ? 13.880 16.752 -31.245 1.00 35.12 92 VAL A O 1
ATOM 630 N N . PRO A 1 93 ? 14.811 18.458 -30.119 1.00 34.62 93 PRO A N 1
ATOM 631 C CA . PRO A 1 93 ? 16.059 17.737 -29.855 1.00 34.62 93 PRO A CA 1
ATOM 632 C C . PRO A 1 93 ? 15.810 16.526 -28.943 1.00 34.62 93 PRO A C 1
ATOM 634 O O . PRO A 1 93 ? 15.215 16.678 -27.874 1.00 34.62 93 PRO A O 1
ATOM 637 N N . GLY A 1 94 ? 16.257 15.341 -29.372 1.00 38.66 94 GLY A N 1
ATOM 638 C CA . GLY A 1 94 ? 16.164 14.070 -28.631 1.00 38.66 94 GLY A CA 1
ATOM 639 C C . GLY A 1 94 ? 15.291 12.978 -29.271 1.00 38.66 94 GLY A C 1
ATOM 640 O O . GLY A 1 94 ? 15.268 11.857 -28.773 1.00 38.66 94 GLY A O 1
ATOM 641 N N . LEU A 1 95 ? 14.593 13.277 -30.372 1.00 39.88 95 LEU A N 1
ATOM 642 C CA . LEU A 1 95 ? 13.836 12.315 -31.196 1.00 39.88 95 LEU A CA 1
ATOM 643 C C . LEU A 1 95 ? 14.035 12.578 -32.705 1.00 39.88 95 LEU A C 1
ATOM 645 O O . LEU A 1 95 ? 13.149 12.293 -33.508 1.00 39.88 95 LEU A O 1
ATOM 649 N N . ASN A 1 96 ? 15.186 13.137 -33.088 1.00 29.80 96 ASN A N 1
ATOM 650 C CA . ASN A 1 96 ? 15.577 13.283 -34.489 1.00 29.80 96 ASN A CA 1
ATOM 651 C C . ASN A 1 96 ? 16.573 12.188 -34.861 1.00 29.80 96 ASN A C 1
ATOM 653 O O . ASN A 1 96 ? 17.389 11.793 -34.029 1.00 29.80 96 ASN A O 1
ATOM 657 N N . ASP A 1 97 ? 16.491 11.734 -36.112 1.00 36.38 97 ASP A N 1
ATOM 658 C CA . ASP A 1 97 ? 17.468 10.867 -36.773 1.00 36.38 97 ASP A CA 1
ATOM 659 C C . ASP A 1 97 ? 18.817 11.606 -36.907 1.00 36.38 97 ASP A C 1
ATOM 661 O O . ASP A 1 97 ? 19.213 12.018 -37.995 1.00 36.38 97 ASP A O 1
ATOM 665 N N . GLU A 1 98 ? 19.504 11.851 -35.792 1.00 34.78 98 GLU A N 1
ATOM 666 C CA . GLU A 1 98 ? 20.930 12.152 -35.821 1.00 34.78 98 GLU A CA 1
ATOM 667 C C . GLU A 1 98 ? 21.651 10.831 -36.111 1.00 34.78 98 GLU A C 1
ATOM 669 O O . GLU A 1 98 ? 21.481 9.838 -35.397 1.00 34.78 98 GLU A O 1
ATOM 674 N N . GLU A 1 99 ? 22.381 10.803 -37.228 1.00 39.88 99 GLU A N 1
ATOM 675 C CA . GLU A 1 99 ? 23.331 9.748 -37.578 1.00 39.88 99 GLU A CA 1
ATOM 676 C C . GLU A 1 99 ? 24.444 9.740 -36.515 1.00 39.88 99 GLU A C 1
ATOM 678 O O . GLU A 1 99 ? 25.476 10.394 -36.658 1.00 39.88 99 GLU A O 1
ATOM 683 N N . GLU A 1 100 ? 24.198 9.057 -35.396 1.00 40.72 100 GLU A N 1
ATOM 684 C CA . GLU A 1 100 ? 25.232 8.695 -34.429 1.00 40.72 100 GLU A CA 1
ATOM 685 C C . GLU A 1 100 ? 26.167 7.657 -35.065 1.00 40.72 100 GLU A C 1
ATOM 687 O O . GLU A 1 100 ? 25.705 6.709 -35.703 1.00 40.72 100 GLU A O 1
ATOM 692 N N . GLU A 1 101 ? 27.480 7.862 -34.897 1.00 35.88 101 GLU A N 1
ATOM 693 C CA . GLU A 1 101 ? 28.555 6.991 -35.389 1.00 35.88 101 GLU A CA 1
ATOM 694 C C . GLU A 1 101 ? 28.217 5.500 -35.219 1.00 35.88 101 GLU A C 1
ATOM 696 O O . GLU A 1 101 ? 28.005 5.014 -34.104 1.00 35.88 101 GLU A O 1
ATOM 701 N N . GLU A 1 102 ? 28.204 4.762 -36.334 1.00 39.50 102 GLU A N 1
ATOM 702 C CA . GLU A 1 102 ? 28.068 3.307 -36.340 1.00 39.50 102 GLU A CA 1
ATOM 703 C C . GLU A 1 102 ? 29.215 2.675 -35.542 1.00 39.50 102 GLU A C 1
ATOM 705 O O . GLU A 1 102 ? 30.356 2.582 -35.997 1.00 39.50 102 GLU A O 1
ATOM 710 N N . VAL A 1 103 ? 28.909 2.222 -34.326 1.00 44.47 103 VAL A N 1
ATOM 711 C CA . VAL A 1 103 ? 29.798 1.354 -33.552 1.00 44.47 103 VAL A CA 1
ATOM 712 C C . VAL A 1 103 ? 29.920 0.024 -34.311 1.00 44.47 103 VAL A C 1
ATOM 714 O O . VAL A 1 103 ? 28.897 -0.644 -34.488 1.00 44.47 103 VAL A O 1
ATOM 717 N N . PRO A 1 104 ? 31.127 -0.395 -34.745 1.00 48.41 104 PRO A N 1
ATOM 718 C CA . PRO A 1 104 ? 31.301 -1.620 -35.520 1.00 48.41 104 PRO A CA 1
ATOM 719 C C . PRO A 1 104 ? 30.753 -2.848 -34.779 1.00 48.41 104 PRO A C 1
ATOM 721 O O . PRO A 1 104 ? 31.045 -3.070 -33.603 1.00 48.41 104 PRO A O 1
ATOM 724 N N . GLU A 1 105 ? 29.949 -3.647 -35.478 1.00 52.03 105 GLU A N 1
ATOM 725 C CA . GLU A 1 105 ? 29.087 -4.696 -34.915 1.00 52.03 105 GLU A CA 1
ATOM 726 C C . GLU A 1 105 ? 29.837 -5.928 -34.358 1.00 52.03 105 GLU A C 1
ATOM 728 O O . GLU A 1 105 ? 29.256 -6.728 -33.613 1.00 52.03 105 GLU A O 1
ATOM 733 N N . GLU A 1 106 ? 31.123 -6.092 -34.687 1.00 53.94 106 GLU A N 1
ATOM 734 C CA . GLU A 1 106 ? 31.793 -7.400 -34.641 1.00 53.94 106 GLU A CA 1
ATOM 735 C C . GLU A 1 106 ? 32.507 -7.786 -33.325 1.00 53.94 106 GLU A C 1
ATOM 737 O O . GLU A 1 106 ? 32.771 -8.969 -33.150 1.00 53.94 106 GLU A O 1
ATOM 742 N N . ASP A 1 107 ? 32.698 -6.904 -32.331 1.00 64.06 107 ASP A N 1
ATOM 743 C CA . ASP A 1 107 ? 33.566 -7.220 -31.163 1.00 64.06 107 ASP A CA 1
ATOM 744 C C . ASP A 1 107 ? 32.957 -6.994 -29.758 1.00 64.06 107 ASP A C 1
ATOM 746 O O . ASP A 1 107 ? 33.674 -6.881 -28.762 1.00 64.06 107 ASP A O 1
ATOM 750 N N . ILE A 1 108 ? 31.627 -6.944 -29.601 1.00 75.25 108 ILE A N 1
ATOM 751 C CA . ILE A 1 108 ? 31.044 -6.801 -28.247 1.00 75.25 108 ILE A CA 1
ATOM 752 C C . ILE A 1 108 ? 31.015 -8.159 -27.526 1.00 75.25 108 ILE A C 1
ATOM 754 O O . ILE A 1 108 ? 30.060 -8.921 -27.697 1.00 75.25 108 ILE A O 1
ATOM 758 N N . ASP A 1 109 ? 32.024 -8.457 -26.705 1.00 83.12 109 ASP A N 1
ATOM 759 C CA . ASP A 1 109 ? 31.996 -9.591 -25.773 1.00 83.12 109 ASP A CA 1
ATOM 760 C C . ASP A 1 109 ? 31.178 -9.249 -24.514 1.00 83.12 109 ASP A C 1
ATOM 762 O O . ASP A 1 109 ? 31.489 -8.329 -23.758 1.00 83.12 109 ASP A O 1
ATOM 766 N N . PHE A 1 110 ? 30.103 -10.004 -24.280 1.00 92.06 110 PHE A N 1
ATOM 767 C CA . PHE A 1 110 ? 29.236 -9.828 -23.113 1.00 92.06 110 PHE A CA 1
ATOM 768 C C . PHE A 1 110 ? 29.712 -10.609 -21.883 1.00 92.06 110 PHE A C 1
ATOM 770 O O . PHE A 1 110 ? 29.102 -10.479 -20.821 1.00 92.06 110 PHE A O 1
ATOM 777 N N . ASN A 1 111 ? 30.737 -11.458 -22.003 1.00 92.44 111 ASN A N 1
ATOM 778 C CA . ASN A 1 111 ? 31.172 -12.327 -20.917 1.00 92.44 111 ASN A CA 1
ATOM 779 C C . ASN A 1 111 ? 31.643 -11.523 -19.697 1.00 92.44 111 ASN A C 1
ATOM 781 O O . ASN A 1 111 ? 31.179 -11.777 -18.585 1.00 92.44 111 ASN A O 1
ATOM 785 N N . ASP A 1 112 ? 32.467 -10.500 -19.913 1.00 92.75 112 ASP A N 1
ATOM 786 C CA . ASP A 1 112 ? 32.968 -9.645 -18.832 1.00 92.75 112 ASP A CA 1
ATOM 787 C C . ASP A 1 112 ? 31.833 -8.877 -18.141 1.00 92.75 112 ASP A C 1
ATOM 789 O O . ASP A 1 112 ? 31.753 -8.856 -16.910 1.00 92.75 112 ASP A O 1
ATOM 793 N N . LEU A 1 113 ? 30.883 -8.345 -18.919 1.00 95.12 113 LEU A N 1
ATOM 794 C CA . LEU A 1 113 ? 29.696 -7.657 -18.396 1.00 95.12 113 LEU A CA 1
ATOM 795 C C . LEU A 1 113 ? 28.819 -8.591 -17.547 1.00 95.12 113 LEU A C 1
ATOM 797 O O . LEU A 1 113 ? 28.311 -8.189 -16.501 1.00 95.12 113 LEU A O 1
ATOM 801 N N . ARG A 1 114 ? 28.665 -9.859 -17.949 1.00 96.31 114 ARG A N 1
ATOM 802 C CA . ARG A 1 114 ? 27.912 -10.865 -17.176 1.00 96.31 114 ARG A CA 1
ATOM 803 C C . ARG A 1 114 ? 28.595 -11.209 -15.865 1.00 96.31 114 ARG A C 1
ATOM 805 O O . ARG A 1 114 ? 27.927 -11.276 -14.838 1.00 96.31 114 ARG A O 1
ATOM 812 N N . VAL A 1 115 ? 29.911 -11.422 -15.894 1.00 95.38 115 VAL A N 1
ATOM 813 C CA . VAL A 1 115 ? 30.697 -11.714 -14.688 1.00 95.38 115 VAL A CA 1
ATOM 814 C C . VAL A 1 115 ? 30.618 -10.538 -13.715 1.00 95.38 115 VAL A C 1
ATOM 816 O O . VAL A 1 115 ? 30.379 -10.736 -12.522 1.00 95.38 115 VAL A O 1
ATOM 819 N N . GLN A 1 116 ? 30.745 -9.312 -14.226 1.00 96.38 116 GLN A N 1
ATOM 820 C CA . GLN A 1 116 ? 30.620 -8.098 -13.429 1.00 96.38 116 GLN A CA 1
ATOM 821 C C . GLN A 1 116 ? 29.220 -7.952 -12.822 1.00 96.38 116 GLN A C 1
ATOM 823 O O . GLN A 1 116 ? 29.101 -7.715 -11.618 1.00 96.38 116 GLN A O 1
ATOM 828 N N . LEU A 1 117 ? 28.164 -8.135 -13.620 1.00 97.69 117 LEU A N 1
ATOM 829 C CA . LEU A 1 117 ? 26.784 -8.044 -13.149 1.00 97.69 117 LEU A CA 1
ATOM 830 C C . LEU A 1 117 ? 26.481 -9.092 -12.068 1.00 97.69 117 LEU A C 1
ATOM 832 O O . LEU A 1 117 ? 25.884 -8.759 -11.044 1.00 97.69 117 LEU A O 1
ATOM 836 N N . MET A 1 118 ? 26.942 -10.332 -12.247 1.00 96.69 118 MET A N 1
ATOM 837 C CA . MET A 1 118 ? 26.761 -11.403 -11.266 1.00 96.69 118 MET A CA 1
ATOM 838 C C . MET A 1 118 ? 27.465 -11.081 -9.937 1.00 96.69 118 MET A C 1
ATOM 840 O O . MET A 1 118 ? 26.887 -11.272 -8.864 1.00 96.69 118 MET A O 1
ATOM 844 N N . ALA A 1 119 ? 28.689 -10.546 -9.990 1.00 97.38 119 ALA A N 1
ATOM 845 C CA . ALA A 1 119 ? 29.416 -10.117 -8.796 1.00 97.38 119 ALA A CA 1
ATOM 846 C C . ALA A 1 119 ? 28.709 -8.952 -8.078 1.00 97.38 119 ALA A C 1
ATOM 848 O O . ALA A 1 119 ? 28.599 -8.947 -6.849 1.00 97.38 119 ALA A O 1
ATOM 849 N N . LEU A 1 120 ? 28.185 -7.982 -8.835 1.00 98.31 120 LEU A N 1
ATOM 850 C CA . LEU A 1 120 ? 27.430 -6.859 -8.279 1.00 98.31 120 LEU A CA 1
ATOM 851 C C . LEU A 1 120 ? 26.100 -7.303 -7.670 1.00 98.31 120 LEU A C 1
ATOM 853 O O . LEU A 1 120 ? 25.760 -6.837 -6.588 1.00 98.31 120 LEU A O 1
ATOM 857 N N . GLN A 1 121 ? 25.381 -8.242 -8.288 1.00 98.31 121 GLN A N 1
ATOM 858 C CA . GLN A 1 121 ? 24.150 -8.797 -7.721 1.00 98.31 121 GLN A CA 1
ATOM 859 C C . GLN A 1 121 ? 24.387 -9.394 -6.328 1.00 98.31 121 GLN A C 1
ATOM 861 O O . GLN A 1 121 ? 23.573 -9.193 -5.427 1.00 98.31 121 GLN A O 1
ATOM 866 N N . GLN A 1 122 ? 25.495 -10.116 -6.129 1.00 97.56 122 GLN A N 1
ATOM 867 C CA . GLN A 1 122 ? 25.825 -10.670 -4.816 1.00 97.56 122 GLN A CA 1
ATOM 868 C C . GLN A 1 122 ? 26.042 -9.557 -3.782 1.00 97.56 122 GLN A C 1
ATOM 870 O O . GLN A 1 122 ? 25.480 -9.622 -2.692 1.00 97.56 122 GLN A O 1
ATOM 875 N N . ARG A 1 123 ? 26.763 -8.490 -4.148 1.00 97.88 123 ARG A N 1
ATOM 876 C CA . ARG A 1 123 ? 26.948 -7.318 -3.276 1.00 97.88 123 ARG A CA 1
ATOM 877 C C . ARG A 1 123 ? 25.630 -6.600 -2.976 1.00 97.88 123 ARG A C 1
ATOM 879 O O . ARG A 1 123 ? 25.398 -6.237 -1.830 1.00 97.88 123 ARG A O 1
ATOM 886 N N . ILE A 1 124 ? 24.751 -6.436 -3.969 1.00 97.88 124 ILE A N 1
ATOM 887 C CA . ILE A 1 124 ? 23.396 -5.877 -3.803 1.00 97.88 124 ILE A CA 1
ATOM 888 C C . ILE A 1 124 ? 22.590 -6.701 -2.793 1.00 97.88 124 ILE A C 1
ATOM 890 O O . ILE A 1 124 ? 21.933 -6.135 -1.915 1.00 97.88 124 ILE A O 1
ATOM 894 N N . ARG A 1 125 ? 22.680 -8.036 -2.881 1.00 97.06 125 ARG A N 1
ATOM 895 C CA . ARG A 1 125 ? 22.035 -8.953 -1.938 1.00 97.06 125 ARG A CA 1
ATOM 896 C C . ARG A 1 125 ? 22.574 -8.776 -0.523 1.00 97.06 125 ARG A C 1
ATOM 898 O O . ARG A 1 125 ? 21.780 -8.627 0.402 1.00 97.06 125 ARG A O 1
ATOM 905 N N . ASP A 1 126 ? 23.894 -8.767 -0.363 1.00 96.31 126 ASP A N 1
ATOM 906 C CA . ASP A 1 126 ? 24.554 -8.641 0.942 1.00 96.31 126 ASP A CA 1
ATOM 907 C C . ASP A 1 126 ? 24.295 -7.268 1.585 1.00 96.31 126 ASP A C 1
ATOM 909 O O . ASP A 1 126 ? 24.121 -7.165 2.798 1.00 96.31 126 ASP A O 1
ATOM 913 N N . ALA A 1 127 ? 24.172 -6.223 0.762 1.00 95.44 127 ALA A N 1
ATOM 914 C CA . ALA A 1 127 ? 23.767 -4.882 1.172 1.00 95.44 127 ALA A CA 1
ATOM 915 C C . ALA A 1 127 ? 22.259 -4.756 1.477 1.00 95.44 127 ALA A C 1
ATOM 917 O O . ALA A 1 127 ? 21.815 -3.718 1.976 1.00 95.44 127 ALA A O 1
ATOM 918 N N . GLY A 1 128 ? 21.460 -5.785 1.171 1.00 95.50 128 GLY A N 1
ATOM 919 C CA . GLY A 1 128 ? 20.017 -5.796 1.390 1.00 95.50 128 GLY A CA 1
ATOM 920 C C . GLY A 1 128 ? 19.253 -4.788 0.529 1.00 95.50 128 GLY A C 1
ATOM 921 O O . GLY A 1 128 ? 18.185 -4.343 0.940 1.00 95.50 128 GLY A O 1
ATOM 922 N N . ILE A 1 129 ? 19.772 -4.407 -0.642 1.00 96.06 129 ILE A N 1
ATOM 923 C CA . ILE A 1 129 ? 19.141 -3.407 -1.517 1.00 96.06 129 ILE A CA 1
ATOM 924 C C . ILE A 1 129 ? 18.060 -4.095 -2.370 1.00 96.06 129 ILE A C 1
ATOM 926 O O . ILE A 1 129 ? 18.388 -4.985 -3.157 1.00 96.06 129 ILE A O 1
ATOM 930 N N . PRO A 1 130 ? 16.768 -3.752 -2.214 1.00 97.31 130 PRO A N 1
ATOM 931 C CA . PRO A 1 130 ? 15.723 -4.245 -3.103 1.00 97.31 130 PRO A CA 1
ATOM 932 C C . PRO A 1 130 ? 15.832 -3.569 -4.475 1.00 97.31 130 PRO A C 1
ATOM 934 O O . PRO A 1 130 ? 16.021 -2.356 -4.552 1.00 97.31 130 PRO A O 1
ATOM 937 N N . VAL A 1 131 ? 15.678 -4.334 -5.559 1.00 98.31 131 VAL A N 1
ATOM 938 C CA . VAL A 1 131 ? 15.792 -3.810 -6.932 1.00 98.31 131 VAL A CA 1
ATOM 939 C C . VAL A 1 131 ? 14.557 -4.145 -7.759 1.00 98.31 131 VAL A C 1
ATOM 941 O O . VAL A 1 131 ? 14.129 -5.298 -7.834 1.00 98.31 131 VAL A O 1
ATOM 944 N N . VAL A 1 132 ? 14.013 -3.147 -8.445 1.00 98.31 132 VAL A N 1
ATOM 945 C CA . VAL A 1 132 ? 12.971 -3.298 -9.460 1.00 98.31 132 VAL A CA 1
ATOM 946 C C . VAL A 1 132 ? 13.547 -2.904 -10.814 1.00 98.31 132 VAL A C 1
ATOM 948 O O . VAL A 1 132 ? 14.054 -1.797 -10.970 1.00 98.31 132 VAL A O 1
ATOM 951 N N . ILE A 1 133 ? 13.425 -3.784 -11.808 1.00 98.19 133 ILE A N 1
ATOM 952 C CA . ILE A 1 133 ? 13.774 -3.467 -13.198 1.00 98.19 133 ILE A CA 1
ATOM 953 C C . ILE A 1 133 ? 12.543 -3.667 -14.072 1.00 98.19 133 ILE A C 1
ATOM 955 O O . ILE A 1 133 ? 11.944 -4.744 -14.081 1.00 98.19 133 ILE A O 1
ATOM 959 N N . VAL A 1 134 ? 12.158 -2.629 -14.808 1.00 97.12 134 VAL A N 1
ATOM 960 C CA . VAL A 1 134 ? 10.967 -2.620 -15.661 1.00 97.12 134 VAL A CA 1
ATOM 961 C C . VAL A 1 134 ? 11.378 -2.534 -17.126 1.00 97.12 134 VAL A C 1
ATOM 963 O O . VAL A 1 134 ? 12.146 -1.656 -17.506 1.00 97.12 134 VAL A O 1
ATOM 966 N N . PHE A 1 135 ? 10.818 -3.412 -17.957 1.00 96.12 135 PHE A N 1
ATOM 967 C CA . PHE A 1 135 ? 10.964 -3.383 -19.410 1.00 96.12 135 PHE A CA 1
ATOM 968 C C . PHE A 1 135 ? 9.635 -3.006 -20.066 1.00 96.12 135 PHE A C 1
ATOM 970 O O . PHE A 1 135 ? 8.709 -3.820 -20.133 1.00 96.12 135 PHE A O 1
ATOM 977 N N . GLU A 1 136 ? 9.571 -1.787 -20.592 1.00 94.00 136 GLU A N 1
ATOM 978 C CA . GLU A 1 136 ? 8.477 -1.266 -21.410 1.00 94.00 136 GLU A CA 1
ATOM 979 C C . GLU A 1 136 ? 8.977 -0.878 -22.806 1.00 94.00 136 GLU A C 1
ATOM 981 O O . GLU A 1 136 ? 10.153 -1.011 -23.135 1.00 94.00 136 GLU A O 1
ATOM 986 N N . GLY A 1 137 ? 8.065 -0.470 -23.682 1.00 92.44 137 GLY A N 1
ATOM 987 C CA . GLY A 1 137 ? 8.375 -0.119 -25.066 1.00 92.44 137 GLY A CA 1
ATOM 988 C C . GLY A 1 137 ? 7.335 -0.653 -26.037 1.00 92.44 137 GLY A C 1
ATOM 989 O O . GLY A 1 137 ? 6.368 -1.307 -25.631 1.00 92.44 137 GLY A O 1
ATOM 990 N N . TRP A 1 138 ? 7.576 -0.424 -27.326 1.00 91.62 138 TRP A N 1
ATOM 991 C CA . TRP A 1 138 ? 6.673 -0.848 -28.398 1.00 91.62 138 TRP A CA 1
ATOM 992 C C . TRP A 1 138 ? 6.417 -2.356 -28.392 1.00 91.62 138 TRP A C 1
ATOM 994 O O . TRP A 1 138 ? 7.228 -3.171 -27.932 1.00 91.62 138 TRP A O 1
ATOM 1004 N N . ASP A 1 139 ? 5.278 -2.763 -28.931 1.00 88.00 139 ASP A N 1
ATOM 1005 C CA . ASP A 1 139 ? 5.032 -4.169 -29.205 1.00 88.00 139 ASP A CA 1
ATOM 1006 C C . ASP A 1 139 ? 5.951 -4.641 -30.335 1.00 88.00 139 ASP A C 1
ATOM 1008 O O . ASP A 1 139 ? 6.269 -3.895 -31.261 1.00 88.00 139 ASP A O 1
ATOM 1012 N N . ALA A 1 140 ? 6.477 -5.860 -30.187 1.00 89.06 140 ALA A N 1
ATOM 1013 C CA . ALA A 1 140 ? 7.590 -6.405 -30.971 1.00 89.06 140 ALA A CA 1
ATOM 1014 C C . ALA A 1 140 ? 8.953 -5.667 -30.865 1.00 89.06 140 ALA A C 1
ATOM 1016 O O . ALA A 1 140 ? 9.873 -5.997 -31.613 1.00 89.06 140 ALA A O 1
ATOM 1017 N N . SER A 1 141 ? 9.167 -4.765 -29.894 1.00 91.19 141 SER A N 1
ATOM 1018 C CA . SER A 1 141 ? 10.486 -4.127 -29.669 1.00 91.19 141 SER A CA 1
ATOM 1019 C C . SER A 1 141 ? 11.571 -5.053 -29.111 1.00 91.19 141 SER A C 1
ATOM 1021 O O . SER A 1 141 ? 12.749 -4.729 -29.160 1.00 91.19 141 SER A O 1
ATOM 1023 N N . GLY A 1 142 ? 11.203 -6.243 -28.628 1.00 90.44 142 GLY A N 1
ATOM 1024 C CA . GLY A 1 142 ? 12.163 -7.208 -28.087 1.00 90.44 142 GLY A CA 1
ATOM 1025 C C . GLY A 1 142 ? 12.333 -7.158 -26.567 1.00 90.44 142 GLY A C 1
ATOM 1026 O O . GLY A 1 142 ? 13.307 -7.710 -26.068 1.00 90.44 142 GLY A O 1
ATOM 1027 N N . LYS A 1 143 ? 11.367 -6.592 -25.823 1.00 92.06 143 LYS A N 1
ATOM 1028 C CA . LYS A 1 143 ? 11.350 -6.535 -24.341 1.00 92.06 143 LYS A CA 1
ATOM 1029 C C . LYS A 1 143 ? 11.785 -7.851 -23.678 1.00 92.06 143 LYS A C 1
ATOM 1031 O O . LYS A 1 143 ? 12.754 -7.889 -22.928 1.00 92.06 143 LYS A O 1
ATOM 1036 N N . GLY A 1 144 ? 11.119 -8.957 -24.025 1.00 90.75 144 GLY A N 1
ATOM 1037 C CA . GLY A 1 144 ? 11.438 -10.281 -23.477 1.00 90.75 144 GLY A CA 1
ATOM 1038 C C . GLY A 1 144 ? 12.814 -10.811 -23.894 1.00 90.75 144 GLY A C 1
ATOM 1039 O O . GLY A 1 144 ? 13.456 -11.521 -23.127 1.00 90.75 144 GLY A O 1
ATOM 1040 N N . THR A 1 145 ? 13.297 -10.439 -25.081 1.00 90.69 145 THR A N 1
ATOM 1041 C CA . THR A 1 145 ? 14.637 -10.799 -25.558 1.00 90.69 145 THR A CA 1
ATOM 1042 C C . THR A 1 145 ? 15.718 -10.081 -24.756 1.00 90.69 145 THR A C 1
ATOM 1044 O O . THR A 1 145 ? 16.704 -10.704 -24.372 1.00 90.69 145 THR A O 1
ATOM 1047 N N . LEU A 1 146 ? 15.527 -8.786 -24.495 1.00 94.00 146 LEU A N 1
ATOM 1048 C CA . LEU A 1 146 ? 16.459 -7.979 -23.718 1.00 94.00 146 LEU A CA 1
ATOM 1049 C C . LEU A 1 146 ? 16.486 -8.433 -22.249 1.00 94.00 146 LEU A C 1
ATOM 1051 O O . LEU A 1 146 ? 17.562 -8.676 -21.710 1.00 94.00 146 LEU A O 1
ATOM 1055 N N . LEU A 1 147 ? 15.316 -8.696 -21.653 1.00 95.69 147 LEU A N 1
ATOM 1056 C CA . LEU A 1 147 ? 15.217 -9.314 -20.325 1.00 95.69 147 LEU A CA 1
ATOM 1057 C C . LEU A 1 147 ? 15.942 -10.662 -20.275 1.00 95.69 147 LEU A C 1
ATOM 1059 O O . LEU A 1 147 ? 16.708 -10.905 -19.347 1.00 95.69 147 LEU A O 1
ATOM 1063 N N . SER A 1 148 ? 15.739 -11.523 -21.281 1.00 94.31 148 SER A N 1
ATOM 1064 C CA . SER A 1 148 ? 16.418 -12.826 -21.358 1.00 94.31 148 SER A CA 1
ATOM 1065 C C . SER A 1 148 ? 17.941 -12.667 -21.361 1.00 94.31 148 SER A C 1
ATOM 1067 O O . SER A 1 148 ? 18.641 -13.439 -20.719 1.00 94.31 148 SER A O 1
ATOM 1069 N N . LYS A 1 149 ? 18.460 -11.626 -22.023 1.00 95.44 149 LYS A N 1
ATOM 1070 C CA . LYS A 1 149 ? 19.892 -11.315 -22.004 1.00 95.44 149 LYS A CA 1
ATOM 1071 C C . LYS A 1 149 ? 20.353 -10.814 -20.640 1.00 95.44 149 LYS A C 1
ATOM 1073 O O . LYS A 1 149 ? 21.389 -11.268 -20.171 1.00 95.44 149 LYS A O 1
ATOM 1078 N N . LEU A 1 150 ? 19.576 -9.970 -19.961 1.00 96.81 150 LEU A N 1
ATOM 1079 C CA . LEU A 1 150 ? 19.912 -9.525 -18.607 1.00 96.81 150 LEU A CA 1
ATOM 1080 C C . LEU A 1 150 ? 20.060 -10.708 -17.641 1.00 96.81 150 LEU A C 1
ATOM 1082 O O . LEU A 1 150 ? 21.055 -10.798 -16.925 1.00 96.81 150 LEU A O 1
ATOM 1086 N N . ILE A 1 151 ? 19.099 -11.638 -17.652 1.00 96.31 151 ILE A N 1
ATOM 1087 C CA . ILE A 1 151 ? 19.104 -12.773 -16.720 1.00 96.31 151 ILE A CA 1
ATOM 1088 C C . ILE A 1 151 ? 20.225 -13.782 -16.989 1.00 96.31 151 ILE A C 1
ATOM 1090 O O . ILE A 1 151 ? 20.605 -14.495 -16.067 1.00 96.31 151 ILE A O 1
ATOM 1094 N N . GLU A 1 152 ? 20.799 -13.821 -18.200 1.00 94.81 152 GLU A N 1
ATOM 1095 C CA . GLU A 1 152 ? 22.016 -14.602 -18.486 1.00 94.81 152 GLU A CA 1
ATOM 1096 C C . GLU A 1 152 ? 23.224 -14.115 -17.655 1.00 94.81 152 GLU A C 1
ATOM 1098 O O . GLU A 1 152 ? 24.168 -14.876 -17.459 1.00 94.81 152 GLU A O 1
ATOM 1103 N N . GLY A 1 153 ? 23.203 -12.868 -17.163 1.00 93.69 153 GLY A N 1
ATOM 1104 C CA . GLY A 1 153 ? 24.227 -12.291 -16.282 1.00 93.69 153 GLY A CA 1
ATOM 1105 C C . GLY A 1 153 ? 23.843 -12.237 -14.798 1.00 93.69 153 GLY A C 1
ATOM 1106 O O . GLY A 1 153 ? 24.534 -11.576 -14.029 1.00 93.69 153 GLY A O 1
ATOM 1107 N N . LEU A 1 154 ? 22.744 -12.882 -14.388 1.00 96.75 154 LEU A N 1
ATOM 1108 C CA . LEU A 1 154 ? 22.251 -12.881 -13.006 1.00 96.75 154 LEU A CA 1
ATOM 1109 C C . LEU A 1 154 ? 22.121 -14.309 -12.455 1.00 96.75 154 LEU A C 1
ATOM 1111 O O . LEU A 1 154 ? 21.682 -15.229 -13.140 1.00 96.75 154 LEU A O 1
ATOM 1115 N N . ASP A 1 155 ? 22.403 -14.484 -11.166 1.00 96.25 155 ASP A N 1
ATOM 1116 C CA . ASP A 1 155 ? 22.073 -15.690 -10.411 1.00 96.25 155 ASP A CA 1
ATOM 1117 C C . ASP A 1 155 ? 20.539 -15.830 -10.279 1.00 96.25 155 ASP A C 1
ATOM 1119 O O . ASP A 1 155 ? 19.887 -14.947 -9.696 1.00 96.25 155 ASP A O 1
ATOM 1123 N N . PRO A 1 156 ? 19.947 -16.948 -10.749 1.00 95.38 156 PRO A N 1
ATOM 1124 C CA . PRO A 1 156 ? 18.500 -17.182 -10.733 1.00 95.38 156 PRO A CA 1
ATOM 1125 C C . PRO A 1 156 ? 17.880 -17.260 -9.335 1.00 95.38 156 PRO A C 1
ATOM 1127 O O . PRO A 1 156 ? 16.671 -17.120 -9.189 1.00 95.38 156 PRO A O 1
ATOM 1130 N N . ARG A 1 157 ? 18.677 -17.448 -8.279 1.00 94.31 157 ARG A N 1
ATOM 1131 C CA . ARG A 1 157 ? 18.194 -17.446 -6.887 1.00 94.31 157 ARG A CA 1
ATOM 1132 C C . ARG A 1 157 ? 17.986 -16.033 -6.342 1.00 94.31 157 ARG A C 1
ATOM 1134 O O . ARG A 1 157 ? 17.550 -15.872 -5.205 1.00 94.31 157 ARG A O 1
ATOM 1141 N N . GLY A 1 158 ? 18.424 -15.006 -7.069 1.00 93.81 158 GLY A N 1
ATOM 1142 C CA . GLY A 1 158 ? 18.383 -13.606 -6.636 1.00 93.81 158 GLY A CA 1
ATOM 1143 C C . GLY A 1 158 ? 17.363 -12.743 -7.351 1.00 93.81 158 GLY A C 1
ATOM 1144 O O . GLY A 1 158 ? 17.300 -11.551 -7.061 1.00 93.81 158 GLY A O 1
ATOM 1145 N N . TYR A 1 159 ? 16.581 -13.306 -8.270 1.00 97.38 159 TYR A N 1
ATOM 1146 C CA . TYR A 1 159 ? 15.551 -12.556 -8.970 1.00 97.38 159 TYR A CA 1
ATOM 1147 C C . TYR A 1 159 ? 14.252 -13.343 -9.133 1.00 97.38 159 TYR A C 1
ATOM 1149 O O . TYR A 1 159 ? 14.219 -14.567 -9.019 1.00 97.38 159 TYR A O 1
ATOM 1157 N N . GLN A 1 160 ? 13.177 -12.616 -9.418 1.00 97.44 160 GLN A N 1
ATOM 1158 C CA . GLN A 1 160 ? 11.909 -13.149 -9.906 1.00 97.44 160 GLN A CA 1
ATOM 1159 C C . GLN A 1 160 ? 11.499 -12.389 -11.166 1.00 97.44 160 GLN A C 1
ATOM 1161 O O . GLN A 1 160 ? 11.679 -11.173 -11.241 1.00 97.44 160 GLN A O 1
ATOM 1166 N N . VAL A 1 161 ? 10.969 -13.106 -12.159 1.00 96.25 161 VAL A N 1
ATOM 1167 C CA . VAL A 1 161 ? 10.488 -12.520 -13.417 1.00 96.25 161 VAL A CA 1
ATOM 1168 C C . VAL A 1 161 ? 8.968 -12.537 -13.428 1.00 96.25 161 VAL A C 1
ATOM 1170 O O . VAL A 1 161 ? 8.350 -13.593 -13.316 1.00 96.25 161 VAL A O 1
ATOM 1173 N N . TYR A 1 162 ? 8.372 -11.369 -13.635 1.00 94.25 162 TYR A N 1
ATOM 1174 C CA . TYR A 1 162 ? 6.936 -11.184 -13.748 1.00 94.25 162 TYR A CA 1
ATOM 1175 C C . TYR A 1 162 ? 6.588 -10.737 -15.167 1.00 94.25 162 TYR A C 1
ATOM 1177 O O . TYR A 1 162 ? 6.859 -9.608 -15.574 1.00 94.25 162 TYR A O 1
ATOM 1185 N N . ALA A 1 163 ? 5.970 -11.636 -15.934 1.00 87.81 163 ALA A N 1
ATOM 1186 C CA . ALA A 1 163 ? 5.370 -11.307 -17.222 1.00 87.81 163 ALA A CA 1
ATOM 1187 C C . ALA A 1 163 ? 3.936 -10.807 -16.990 1.00 87.81 163 ALA A C 1
ATOM 1189 O O . ALA A 1 163 ? 2.989 -11.592 -16.887 1.00 87.81 163 ALA A O 1
ATOM 1190 N N . ILE A 1 164 ? 3.776 -9.491 -16.849 1.00 81.38 164 ILE A N 1
ATOM 1191 C CA . ILE A 1 164 ? 2.486 -8.888 -16.514 1.00 81.38 164 ILE A CA 1
ATOM 1192 C C . ILE A 1 164 ? 1.615 -8.815 -17.765 1.00 81.38 164 ILE A C 1
ATOM 1194 O O . ILE A 1 164 ? 1.748 -7.935 -18.615 1.00 81.38 164 ILE A O 1
ATOM 1198 N N . ASN A 1 165 ? 0.646 -9.721 -17.819 1.00 80.00 165 ASN A N 1
ATOM 1199 C CA . ASN A 1 165 ? -0.408 -9.718 -18.824 1.00 80.00 165 ASN A CA 1
ATOM 1200 C C . ASN A 1 165 ? -1.638 -8.921 -18.354 1.00 80.00 165 ASN A C 1
ATOM 1202 O O . ASN A 1 165 ? -1.668 -8.325 -17.265 1.00 80.00 165 ASN A O 1
ATOM 1206 N N . SER A 1 166 ? -2.683 -8.921 -19.183 1.00 80.50 166 SER A N 1
ATOM 1207 C CA . SER A 1 166 ? -4.010 -8.438 -18.797 1.00 80.50 166 SER A CA 1
ATOM 1208 C C . SER A 1 166 ? -4.461 -9.062 -17.465 1.00 80.50 166 SER A C 1
ATOM 1210 O O . SER A 1 166 ? -4.227 -10.253 -17.265 1.00 80.50 166 SER A O 1
ATOM 1212 N N . PRO A 1 167 ? -5.097 -8.284 -16.562 1.00 84.06 167 PRO A N 1
ATOM 1213 C CA . PRO A 1 167 ? -5.546 -8.775 -15.263 1.00 84.06 167 PRO A CA 1
ATOM 1214 C C . PRO A 1 167 ? -6.400 -10.036 -15.409 1.00 84.06 167 PRO A C 1
ATOM 1216 O O . PRO A 1 167 ? -7.344 -10.045 -16.215 1.00 84.06 167 PRO A O 1
ATOM 1219 N N . SER A 1 168 ? -6.069 -11.062 -14.623 1.00 88.56 168 SER A N 1
ATOM 1220 C CA . SER A 1 168 ? -6.868 -12.280 -14.474 1.00 88.56 168 SER A CA 1
ATOM 1221 C C . SER A 1 168 ? -8.226 -11.975 -13.827 1.00 88.56 168 SER A C 1
ATOM 1223 O O . SER A 1 168 ? -8.469 -10.866 -13.344 1.00 88.56 168 SER A O 1
ATOM 1225 N N . GLU A 1 169 ? -9.140 -12.949 -13.807 1.00 89.50 169 GLU A N 1
ATOM 1226 C CA . GLU A 1 169 ? -10.406 -12.798 -13.075 1.00 89.50 169 GLU A CA 1
ATOM 1227 C C . GLU A 1 169 ? -10.163 -12.522 -11.587 1.00 89.50 169 GLU A C 1
ATOM 1229 O O . GLU A 1 169 ? -10.806 -11.640 -11.020 1.00 89.50 169 GLU A O 1
ATOM 1234 N N . HIS A 1 170 ? -9.174 -13.198 -11.000 1.00 90.75 170 HIS A N 1
ATOM 1235 C CA . HIS A 1 170 ? -8.728 -12.968 -9.632 1.00 90.75 170 HIS A CA 1
ATOM 1236 C C . HIS A 1 170 ? -8.221 -11.530 -9.429 1.00 90.75 170 HIS A C 1
ATOM 1238 O O . HIS A 1 170 ? -8.699 -10.836 -8.536 1.00 90.75 170 HIS A O 1
ATOM 1244 N N . ASP A 1 171 ? -7.336 -11.025 -10.297 1.00 90.94 171 ASP A N 1
ATOM 1245 C CA . ASP A 1 171 ? -6.794 -9.660 -10.175 1.00 90.94 171 ASP A CA 1
ATOM 1246 C C . ASP A 1 171 ? -7.889 -8.586 -10.214 1.00 90.94 171 ASP A C 1
ATOM 1248 O O . ASP A 1 171 ? -7.818 -7.585 -9.504 1.00 90.94 171 ASP A O 1
ATOM 1252 N N . ARG A 1 172 ? -8.938 -8.800 -11.020 1.00 91.81 172 ARG A N 1
ATOM 1253 C CA . ARG A 1 172 ? -10.071 -7.864 -11.152 1.00 91.81 172 ARG A CA 1
ATOM 1254 C C . ARG A 1 172 ? -10.939 -7.772 -9.901 1.00 91.81 172 ARG A C 1
ATOM 1256 O O . ARG A 1 172 ? -11.792 -6.876 -9.834 1.00 91.81 172 ARG A O 1
ATOM 1263 N N . GLN A 1 173 ? -10.758 -8.679 -8.943 1.00 94.31 173 GLN A N 1
ATOM 1264 C CA . GLN A 1 173 ? -11.423 -8.610 -7.648 1.00 94.31 173 GLN A CA 1
ATOM 1265 C C . GLN A 1 173 ? -10.740 -7.636 -6.683 1.00 94.31 173 GLN A C 1
ATOM 1267 O O . GLN A 1 173 ? -11.329 -7.323 -5.657 1.00 94.31 173 GLN A O 1
ATOM 1272 N N . TYR A 1 174 ? -9.557 -7.113 -7.000 1.00 95.00 174 TYR A N 1
ATOM 1273 C CA . TYR A 1 174 ? -8.794 -6.236 -6.113 1.00 95.00 174 TYR A CA 1
ATOM 1274 C C . TYR A 1 174 ? -8.575 -4.843 -6.721 1.00 95.00 174 TYR A C 1
ATOM 1276 O O . TYR A 1 174 ? -8.811 -4.647 -7.920 1.00 95.00 174 TYR A O 1
ATOM 1284 N N . PRO A 1 175 ? -8.101 -3.861 -5.926 1.00 92.12 175 PRO A N 1
ATOM 1285 C CA . PRO A 1 175 ? -7.613 -2.600 -6.472 1.00 92.12 175 PRO A CA 1
ATOM 1286 C C . PRO A 1 175 ? -6.502 -2.845 -7.511 1.00 92.12 175 PRO A C 1
ATOM 1288 O O . PRO A 1 175 ? -5.636 -3.694 -7.267 1.00 92.12 175 PRO A O 1
ATOM 1291 N N . PRO A 1 176 ? -6.467 -2.101 -8.637 1.00 88.69 176 PRO A N 1
ATOM 1292 C CA . PRO A 1 176 ? -5.545 -2.373 -9.743 1.00 88.69 176 PRO A CA 1
ATOM 1293 C C . PRO A 1 176 ? -4.073 -2.444 -9.335 1.00 88.69 176 PRO A C 1
ATOM 1295 O O . PRO A 1 176 ? -3.343 -3.293 -9.840 1.00 88.69 176 PRO A O 1
ATOM 1298 N N . MET A 1 177 ? -3.644 -1.591 -8.401 1.00 91.31 177 MET A N 1
ATOM 1299 C CA . MET A 1 177 ? -2.245 -1.517 -7.981 1.00 91.31 177 MET A CA 1
ATOM 1300 C C . MET A 1 177 ? -1.806 -2.667 -7.072 1.00 91.31 177 MET A C 1
ATOM 1302 O O . MET A 1 177 ? -0.612 -2.964 -7.007 1.00 91.31 177 MET A O 1
ATOM 1306 N N . ARG A 1 178 ? -2.742 -3.382 -6.424 1.00 93.88 178 ARG A N 1
ATOM 1307 C CA . ARG A 1 178 ? -2.415 -4.470 -5.487 1.00 93.88 178 ARG A CA 1
ATOM 1308 C C . ARG A 1 178 ? -1.525 -5.530 -6.132 1.00 93.88 178 ARG A C 1
ATOM 1310 O O . ARG A 1 178 ? -0.560 -5.966 -5.512 1.00 93.88 178 ARG A O 1
ATOM 1317 N N . ARG A 1 179 ? -1.822 -5.924 -7.378 1.00 91.50 179 ARG A N 1
ATOM 1318 C CA . ARG A 1 179 ? -1.056 -6.952 -8.106 1.00 91.50 179 ARG A CA 1
ATOM 1319 C C . ARG A 1 179 ? 0.417 -6.578 -8.292 1.00 91.50 179 ARG A C 1
ATOM 1321 O O . ARG A 1 179 ? 1.245 -7.464 -8.413 1.00 91.50 179 ARG A O 1
ATOM 1328 N N . TYR A 1 180 ? 0.748 -5.288 -8.323 1.00 94.00 180 TYR A N 1
ATOM 1329 C CA . TYR A 1 180 ? 2.132 -4.832 -8.444 1.00 94.00 180 TYR A CA 1
ATOM 1330 C C . TYR A 1 180 ? 2.793 -4.739 -7.077 1.00 94.00 180 TYR A C 1
ATOM 1332 O O . TYR A 1 180 ? 3.904 -5.235 -6.912 1.00 94.00 180 TYR A O 1
ATOM 1340 N N . TRP A 1 181 ? 2.076 -4.198 -6.085 1.00 94.56 181 TRP A N 1
ATOM 1341 C CA . TRP A 1 181 ? 2.542 -4.129 -4.702 1.00 94.56 181 TRP A CA 1
ATOM 1342 C C . TRP A 1 181 ? 2.984 -5.490 -4.172 1.00 94.56 181 TRP A C 1
ATOM 1344 O O . TRP A 1 181 ? 4.061 -5.584 -3.601 1.00 94.56 181 TRP A O 1
ATOM 1354 N N . VAL A 1 182 ? 2.214 -6.557 -4.400 1.00 93.31 182 VAL A N 1
ATOM 1355 C CA . VAL A 1 182 ? 2.564 -7.898 -3.892 1.00 93.31 182 VAL A CA 1
ATOM 1356 C C . VAL A 1 182 ? 3.786 -8.525 -4.577 1.00 93.31 182 VAL A C 1
ATOM 1358 O O . VAL A 1 182 ? 4.373 -9.451 -4.022 1.00 93.31 182 VAL A O 1
ATOM 1361 N N . HIS A 1 183 ? 4.188 -8.014 -5.744 1.00 94.69 183 HIS A N 1
ATOM 1362 C CA . HIS A 1 183 ? 5.338 -8.484 -6.520 1.00 94.69 183 HIS A CA 1
ATOM 1363 C C . HIS A 1 183 ? 6.587 -7.609 -6.354 1.00 94.69 183 HIS A C 1
ATOM 1365 O O . HIS A 1 183 ? 7.583 -7.846 -7.036 1.00 94.69 183 HIS A O 1
ATOM 1371 N N . THR A 1 184 ? 6.566 -6.608 -5.470 1.00 95.88 184 THR A N 1
ATOM 1372 C CA . THR A 1 184 ? 7.771 -5.831 -5.159 1.00 95.88 184 THR A CA 1
ATOM 1373 C C . THR A 1 184 ? 8.814 -6.714 -4.463 1.00 95.88 184 THR A C 1
ATOM 1375 O O . THR A 1 184 ? 8.456 -7.654 -3.745 1.00 95.88 184 THR A O 1
ATOM 1378 N N . PRO A 1 185 ? 10.115 -6.464 -4.680 1.00 96.69 185 PRO A N 1
ATOM 1379 C CA . PRO A 1 185 ? 11.181 -7.304 -4.147 1.00 96.69 185 PRO A CA 1
ATOM 1380 C C . PRO A 1 185 ? 11.288 -7.195 -2.624 1.00 96.69 185 PRO A C 1
ATOM 1382 O O . PRO A 1 185 ? 11.043 -6.145 -2.033 1.00 96.69 185 PRO A O 1
ATOM 1385 N N . ALA A 1 186 ? 11.721 -8.288 -2.002 1.00 96.94 186 ALA A N 1
ATOM 1386 C CA . ALA A 1 186 ? 12.306 -8.243 -0.669 1.00 96.94 186 ALA A CA 1
ATOM 1387 C C . ALA A 1 186 ? 13.719 -7.628 -0.726 1.00 96.94 186 ALA A C 1
ATOM 1389 O O . ALA A 1 186 ? 14.370 -7.653 -1.772 1.00 96.94 186 ALA A O 1
ATOM 1390 N N . ALA A 1 187 ? 14.220 -7.144 0.408 1.00 96.38 187 ALA A N 1
ATOM 1391 C CA . ALA A 1 187 ? 15.576 -6.644 0.592 1.00 96.38 187 ALA A CA 1
ATOM 1392 C C . ALA A 1 187 ? 16.613 -7.626 0.021 1.00 96.38 187 ALA A C 1
ATOM 1394 O O . ALA A 1 187 ? 16.612 -8.813 0.356 1.00 96.38 187 ALA A O 1
ATOM 1395 N N . GLY A 1 188 ? 17.478 -7.122 -0.861 1.00 95.81 188 GLY A N 1
ATOM 1396 C CA . GLY A 1 188 ? 18.530 -7.891 -1.529 1.00 95.81 188 GLY A CA 1
ATOM 1397 C C . GLY A 1 188 ? 18.071 -8.760 -2.707 1.00 95.81 188 GLY A C 1
ATOM 1398 O O . GLY A 1 188 ? 18.903 -9.430 -3.319 1.00 95.81 188 GLY A O 1
ATOM 1399 N N . ASN A 1 189 ? 16.776 -8.770 -3.041 1.00 97.62 189 ASN A N 1
ATOM 1400 C CA . ASN A 1 189 ? 16.242 -9.474 -4.207 1.00 97.62 189 ASN A CA 1
ATOM 1401 C C . ASN A 1 189 ? 15.893 -8.504 -5.345 1.00 97.62 189 ASN A C 1
ATOM 1403 O O . ASN A 1 189 ? 15.643 -7.316 -5.138 1.00 97.62 189 ASN A O 1
ATOM 1407 N N . ILE A 1 190 ? 15.815 -9.055 -6.558 1.00 98.56 190 ILE A N 1
ATOM 1408 C CA . ILE A 1 190 ? 15.474 -8.325 -7.780 1.00 98.56 190 ILE A CA 1
ATOM 1409 C C . ILE A 1 190 ? 14.099 -8.775 -8.293 1.00 98.56 190 ILE A C 1
ATOM 1411 O O . ILE A 1 190 ? 13.830 -9.968 -8.421 1.00 98.56 190 ILE A O 1
ATOM 1415 N N . SER A 1 191 ? 13.223 -7.832 -8.632 1.00 98.31 191 SER A N 1
ATOM 1416 C CA . SER A 1 191 ? 11.984 -8.102 -9.370 1.00 98.31 191 SER A CA 1
ATOM 1417 C C . SER A 1 191 ? 12.081 -7.527 -10.777 1.00 98.31 191 SER A C 1
ATOM 1419 O O . SER A 1 191 ? 12.248 -6.322 -10.954 1.00 98.31 191 SER A O 1
ATOM 1421 N N . LEU A 1 192 ? 11.986 -8.402 -11.775 1.00 98.12 192 LEU A N 1
ATOM 1422 C CA . LEU A 1 192 ? 12.079 -8.070 -13.193 1.00 98.12 192 LEU A CA 1
ATOM 1423 C C . LEU A 1 192 ? 10.677 -8.089 -13.803 1.00 98.12 192 LEU A C 1
ATOM 1425 O O . LEU A 1 192 ? 10.039 -9.139 -13.860 1.00 98.12 192 LEU A O 1
ATOM 1429 N N . PHE A 1 193 ? 10.198 -6.949 -14.284 1.00 96.25 193 PHE A N 1
ATOM 1430 C CA . PHE A 1 193 ? 8.880 -6.818 -14.897 1.00 96.25 193 PHE A CA 1
ATOM 1431 C C . PHE A 1 193 ? 9.005 -6.739 -16.420 1.00 96.25 193 PHE A C 1
ATOM 1433 O O . PHE A 1 193 ? 9.532 -5.765 -16.959 1.00 96.25 193 PHE A O 1
ATOM 1440 N N . CYS A 1 194 ? 8.502 -7.755 -17.125 1.00 90.69 194 CYS A N 1
ATOM 1441 C CA . CYS A 1 194 ? 8.283 -7.687 -18.569 1.00 90.69 194 CYS A CA 1
ATOM 1442 C C . CYS A 1 194 ? 6.870 -7.160 -18.802 1.00 90.69 194 CYS A C 1
ATOM 1444 O O . CYS A 1 194 ? 5.899 -7.914 -18.685 1.00 90.69 194 CYS A O 1
ATOM 1446 N N . SER A 1 195 ? 6.782 -5.866 -19.110 1.00 84.31 195 SER A N 1
ATOM 1447 C CA . SER A 1 195 ? 5.611 -5.033 -18.841 1.00 84.31 195 SER A CA 1
ATOM 1448 C C . SER A 1 195 ? 5.243 -4.938 -17.349 1.00 84.31 195 SER A C 1
ATOM 1450 O O . SER A 1 195 ? 5.483 -5.852 -16.562 1.00 84.31 195 SER A O 1
ATOM 1452 N N . SER A 1 196 ? 4.644 -3.821 -16.944 1.00 89.19 196 SER A N 1
ATOM 1453 C CA . SER A 1 196 ? 4.319 -3.508 -15.550 1.00 89.19 196 SER A CA 1
ATOM 1454 C C . SER A 1 196 ? 3.029 -2.677 -15.433 1.00 89.19 196 SER A C 1
ATOM 1456 O O . SER A 1 196 ? 2.120 -2.777 -16.264 1.00 89.19 196 SER A O 1
ATOM 1458 N N . TRP A 1 197 ? 2.931 -1.859 -14.382 1.00 91.25 197 TRP A N 1
ATOM 1459 C CA . TRP A 1 197 ? 1.868 -0.880 -14.163 1.00 91.25 197 TRP A CA 1
ATOM 1460 C C . TRP A 1 197 ? 1.690 0.117 -15.315 1.00 91.25 197 TRP A C 1
ATOM 1462 O O . TRP A 1 197 ? 0.582 0.617 -15.508 1.00 91.25 197 TRP A O 1
ATOM 1472 N N . TYR A 1 198 ? 2.706 0.341 -16.155 1.00 90.00 198 TYR A N 1
ATOM 1473 C CA . TYR A 1 198 ? 2.589 1.195 -17.344 1.00 90.00 198 TYR A CA 1
ATOM 1474 C C . TYR A 1 198 ? 1.628 0.643 -18.411 1.00 90.00 198 TYR A C 1
ATOM 1476 O O . TYR A 1 198 ? 1.100 1.409 -19.221 1.00 90.00 198 TYR A O 1
ATOM 1484 N N . ARG A 1 199 ? 1.271 -0.650 -18.369 1.00 80.44 199 ARG A N 1
ATOM 1485 C CA . ARG A 1 199 ? 0.193 -1.186 -19.222 1.00 80.44 199 ARG A CA 1
ATOM 1486 C C . ARG A 1 199 ? -1.150 -0.498 -18.984 1.00 80.44 199 ARG A C 1
ATOM 1488 O O . ARG A 1 199 ? -1.955 -0.425 -19.909 1.00 80.44 199 ARG A O 1
ATOM 1495 N N . GLU A 1 200 ? -1.410 -0.002 -17.775 1.00 76.56 200 GLU A N 1
ATOM 1496 C CA . GLU A 1 200 ? -2.644 0.734 -17.472 1.00 76.56 200 GLU A CA 1
ATOM 1497 C C . GLU A 1 200 ? -2.716 2.066 -18.234 1.00 76.56 200 GLU A C 1
ATOM 1499 O O . GLU A 1 200 ? -3.800 2.483 -18.641 1.00 76.56 200 GLU A O 1
ATOM 1504 N N . VAL A 1 201 ? -1.563 2.687 -18.508 1.00 79.38 201 VAL A N 1
ATOM 1505 C CA . VAL A 1 201 ? -1.444 3.889 -19.345 1.00 79.38 201 VAL A CA 1
ATOM 1506 C C . VAL A 1 201 ? -1.699 3.549 -20.812 1.00 79.38 201 VAL A C 1
ATOM 1508 O O . VAL A 1 201 ? -2.510 4.208 -21.459 1.00 79.38 201 VAL A O 1
ATOM 1511 N N . ALA A 1 202 ? -1.081 2.480 -21.324 1.00 70.44 202 ALA A N 1
ATOM 1512 C CA . ALA A 1 202 ? -1.265 2.051 -22.711 1.00 70.44 202 ALA A CA 1
ATOM 1513 C C . ALA A 1 202 ? -2.727 1.673 -23.018 1.00 70.44 202 ALA A C 1
ATOM 1515 O O . ALA A 1 202 ? -3.262 2.073 -24.050 1.00 70.44 202 ALA A O 1
ATOM 1516 N N . LYS A 1 203 ? -3.408 0.967 -22.100 1.00 68.50 203 LYS A N 1
ATOM 1517 C CA . LYS A 1 203 ? -4.837 0.613 -22.223 1.00 68.50 203 LYS A CA 1
ATOM 1518 C C . LYS A 1 203 ? -5.754 1.823 -22.383 1.00 68.50 203 LYS A C 1
ATOM 1520 O O . LYS A 1 203 ? -6.733 1.741 -23.120 1.00 68.50 203 LYS A O 1
ATOM 1525 N N . ALA A 1 204 ? -5.434 2.941 -21.730 1.00 64.94 204 ALA A N 1
ATOM 1526 C CA . ALA A 1 204 ? -6.273 4.137 -21.741 1.00 64.94 204 ALA A CA 1
ATOM 1527 C C . ALA A 1 204 ? -6.435 4.774 -23.138 1.00 64.94 204 ALA A C 1
ATOM 1529 O O . ALA A 1 204 ? -7.352 5.573 -23.326 1.00 64.94 204 ALA A O 1
ATOM 1530 N N . LEU A 1 205 ? -5.583 4.425 -24.114 1.00 60.12 205 LEU A N 1
ATOM 1531 C CA . LEU A 1 205 ? -5.762 4.814 -25.519 1.00 60.12 205 LEU A CA 1
ATOM 1532 C C . LEU A 1 205 ? -6.686 3.883 -26.310 1.00 60.12 205 LEU A C 1
ATOM 1534 O O . LEU A 1 205 ? -7.362 4.344 -27.227 1.00 60.12 205 LEU A O 1
ATOM 1538 N N . TYR A 1 206 ? -6.714 2.590 -25.981 1.00 61.34 206 TYR A N 1
ATOM 1539 C CA . TYR A 1 206 ? -7.522 1.601 -26.703 1.00 61.34 206 TYR A CA 1
ATOM 1540 C C . TYR A 1 206 ? -9.012 1.694 -26.334 1.00 61.34 206 TYR A C 1
ATOM 1542 O O . TYR A 1 206 ? -9.883 1.402 -27.152 1.00 61.34 206 TYR A O 1
ATOM 1550 N N . GLU A 1 207 ? -9.325 2.126 -25.111 1.00 61.00 207 GLU A N 1
ATOM 1551 C CA . GLU A 1 207 ? -10.697 2.259 -24.617 1.00 61.00 207 GLU A CA 1
ATOM 1552 C C . GLU A 1 207 ? -11.215 3.699 -24.832 1.00 61.00 207 GLU A C 1
ATOM 1554 O O . GLU A 1 207 ? -10.769 4.658 -24.203 1.00 61.00 207 GLU A O 1
ATOM 1559 N N . SER A 1 208 ? -12.160 3.886 -25.762 1.00 51.91 208 SER A N 1
ATOM 1560 C CA . SER A 1 208 ? -12.619 5.217 -26.198 1.00 51.91 208 SER A CA 1
ATOM 1561 C C . SER A 1 208 ? -13.158 6.135 -25.072 1.00 51.91 208 SER A C 1
ATOM 1563 O O . SER A 1 208 ? -13.854 5.690 -24.162 1.00 51.91 208 SER A O 1
ATOM 1565 N N . LYS A 1 209 ? -12.898 7.450 -25.203 1.00 45.94 209 LYS A N 1
ATOM 1566 C CA . LYS A 1 209 ? -13.535 8.640 -24.568 1.00 45.94 209 LYS A CA 1
ATOM 1567 C C . LYS A 1 209 ? -13.678 8.739 -23.034 1.00 45.94 209 LYS A C 1
ATOM 1569 O O . LYS A 1 209 ? -13.969 9.836 -22.562 1.00 45.94 209 LYS A O 1
ATOM 1574 N N . ALA A 1 210 ? -13.352 7.728 -22.231 1.00 52.62 210 ALA A N 1
ATOM 1575 C CA . ALA A 1 210 ? -13.212 7.863 -20.767 1.00 52.62 210 ALA A CA 1
ATOM 1576 C C . ALA A 1 210 ? -11.838 8.461 -20.341 1.00 52.62 210 ALA A C 1
ATOM 1578 O O . ALA A 1 210 ? -11.360 8.285 -19.219 1.00 52.62 210 ALA A O 1
ATOM 1579 N N . SER A 1 211 ? -11.181 9.186 -21.257 1.00 62.41 211 SER A N 1
ATOM 1580 C CA . SER A 1 211 ? -9.781 8.927 -21.626 1.00 62.41 211 SER A CA 1
ATOM 1581 C C . SER A 1 211 ? -8.710 9.839 -21.015 1.00 62.41 211 SER A C 1
ATOM 1583 O O . SER A 1 211 ? -7.528 9.623 -21.251 1.00 62.41 211 SER A O 1
ATOM 1585 N N . ARG A 1 212 ? -9.064 10.843 -20.201 1.00 72.56 212 ARG A N 1
ATOM 1586 C CA . ARG A 1 212 ? -8.061 11.710 -19.531 1.00 72.56 212 ARG A CA 1
ATOM 1587 C C . ARG A 1 212 ? -8.036 11.571 -18.018 1.00 72.56 212 ARG A C 1
ATOM 1589 O O . ARG A 1 212 ? -6.962 11.536 -17.432 1.00 72.56 212 ARG A O 1
ATOM 1596 N N . LYS A 1 213 ? -9.204 11.453 -17.378 1.00 78.56 213 LYS A N 1
ATOM 1597 C CA . LYS A 1 213 ? -9.291 11.307 -15.917 1.00 78.56 213 LYS A CA 1
ATOM 1598 C C . LYS A 1 213 ? -8.655 9.995 -15.453 1.00 78.56 213 LYS A C 1
ATOM 1600 O O . LYS A 1 213 ? -7.819 10.025 -14.560 1.00 78.56 213 LYS A O 1
ATOM 1605 N N . ARG A 1 214 ? -8.988 8.867 -16.098 1.00 80.81 214 ARG A N 1
ATOM 1606 C CA . ARG A 1 214 ? -8.367 7.564 -15.797 1.00 80.81 214 ARG A CA 1
ATOM 1607 C C . ARG A 1 214 ? -6.865 7.569 -16.076 1.00 80.81 214 ARG A C 1
ATOM 1609 O O . ARG A 1 214 ? -6.116 7.009 -15.289 1.00 80.81 214 ARG A O 1
ATOM 1616 N N . LEU A 1 215 ? -6.441 8.226 -17.155 1.00 82.69 215 LEU A N 1
ATOM 1617 C CA . LEU A 1 215 ? -5.029 8.344 -17.511 1.00 82.69 215 LEU A CA 1
ATOM 1618 C C . LEU A 1 215 ? -4.241 9.159 -16.469 1.00 82.69 215 LEU A C 1
ATOM 1620 O O . LEU A 1 215 ? -3.204 8.709 -16.000 1.00 82.69 215 LEU A O 1
ATOM 1624 N N . ASN A 1 216 ? -4.759 10.315 -16.041 1.00 84.31 216 ASN A N 1
ATOM 1625 C CA . ASN A 1 216 ? -4.168 11.096 -14.948 1.00 84.31 216 ASN A CA 1
ATOM 1626 C C . ASN A 1 216 ? -4.105 10.292 -13.647 1.00 84.31 216 ASN A C 1
ATOM 1628 O O . ASN A 1 216 ? -3.072 10.290 -12.986 1.00 84.31 216 ASN A O 1
ATOM 1632 N N . GLN A 1 217 ? -5.182 9.574 -13.327 1.00 84.38 217 GLN A N 1
ATOM 1633 C CA . GLN A 1 217 ? -5.232 8.688 -12.171 1.00 84.38 217 GLN A CA 1
ATOM 1634 C C . GLN A 1 217 ? -4.161 7.589 -12.255 1.00 84.38 217 GLN A C 1
ATOM 1636 O O . GLN A 1 217 ? -3.470 7.351 -11.273 1.00 84.38 217 GLN A O 1
ATOM 1641 N N . ALA A 1 218 ? -3.965 6.975 -13.427 1.00 87.31 218 ALA A N 1
ATOM 1642 C CA . ALA A 1 218 ? -2.913 5.981 -13.634 1.00 87.31 218 ALA A CA 1
ATOM 1643 C C . ALA A 1 218 ? -1.520 6.581 -13.399 1.00 87.31 218 ALA A C 1
ATOM 1645 O O . ALA A 1 218 ? -0.713 5.980 -12.705 1.00 87.31 218 ALA A O 1
ATOM 1646 N N . TYR A 1 219 ? -1.238 7.786 -13.906 1.00 88.62 219 TYR A N 1
ATOM 1647 C CA . TYR A 1 219 ? 0.038 8.449 -13.615 1.00 88.62 219 TYR A CA 1
ATOM 1648 C C . TYR A 1 219 ? 0.225 8.717 -12.121 1.00 88.62 219 TYR A C 1
ATOM 1650 O O . TYR A 1 219 ? 1.316 8.497 -11.606 1.00 88.62 219 TYR A O 1
ATOM 1658 N N . HIS A 1 220 ? -0.825 9.148 -11.420 1.00 87.81 220 HIS A N 1
ATOM 1659 C CA . HIS A 1 220 ? -0.751 9.375 -9.977 1.00 87.81 220 HIS A CA 1
ATOM 1660 C C . HIS A 1 220 ? -0.470 8.067 -9.225 1.00 87.81 220 HIS A C 1
ATOM 1662 O O . HIS A 1 220 ? 0.411 8.049 -8.377 1.00 87.81 220 HIS A O 1
ATOM 1668 N N . GLU A 1 221 ? -1.146 6.969 -9.575 1.00 90.25 221 GLU A N 1
ATOM 1669 C CA . GLU A 1 221 ? -0.922 5.628 -9.006 1.00 90.25 221 GLU A CA 1
ATOM 1670 C C . GLU A 1 221 ? 0.515 5.134 -9.240 1.00 90.25 221 GLU A C 1
ATOM 1672 O O . GLU A 1 221 ? 1.160 4.620 -8.327 1.00 90.25 221 GLU A O 1
ATOM 1677 N N . ILE A 1 222 ? 1.042 5.333 -10.450 1.00 92.56 222 ILE A N 1
ATOM 1678 C CA . ILE A 1 222 ? 2.403 4.928 -10.823 1.00 92.56 222 ILE A CA 1
ATOM 1679 C C . ILE A 1 222 ? 3.445 5.711 -10.026 1.00 92.56 222 ILE A C 1
ATOM 1681 O O . ILE A 1 222 ? 4.303 5.113 -9.381 1.00 92.56 222 ILE A O 1
ATOM 1685 N N . VAL A 1 223 ? 3.353 7.044 -10.033 1.00 92.31 223 VAL A N 1
ATOM 1686 C CA . VAL A 1 223 ? 4.287 7.895 -9.287 1.00 92.31 223 VAL A CA 1
ATOM 1687 C C . VAL A 1 223 ? 4.160 7.634 -7.787 1.00 92.31 223 VAL A C 1
ATOM 1689 O O . VAL A 1 223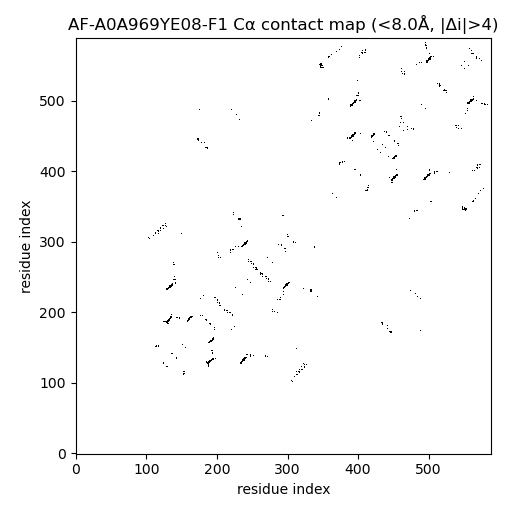 ? 5.163 7.629 -7.075 1.00 92.31 223 VAL A O 1
ATOM 1692 N N . ASN A 1 224 ? 2.951 7.357 -7.293 1.00 92.00 224 ASN A N 1
ATOM 1693 C CA . ASN A 1 224 ? 2.735 7.002 -5.899 1.00 92.00 224 ASN A CA 1
ATOM 1694 C C . ASN A 1 224 ? 3.456 5.703 -5.507 1.00 92.00 224 ASN A C 1
ATOM 1696 O O . ASN A 1 224 ? 4.121 5.673 -4.475 1.00 92.00 224 ASN A O 1
ATOM 1700 N N . LEU A 1 225 ? 3.352 4.646 -6.316 1.00 94.25 225 LEU A N 1
ATOM 1701 C CA . LEU A 1 225 ? 4.077 3.395 -6.081 1.00 94.25 225 LEU A CA 1
ATOM 1702 C C . LEU A 1 225 ? 5.595 3.620 -6.124 1.00 94.25 225 LEU A C 1
ATOM 1704 O O . LEU A 1 225 ? 6.300 3.249 -5.189 1.00 94.25 225 LEU A O 1
ATOM 1708 N N . GLU A 1 226 ? 6.096 4.232 -7.199 1.00 94.81 226 GLU A N 1
ATOM 1709 C CA . GLU A 1 226 ? 7.536 4.380 -7.426 1.00 94.81 226 GLU A CA 1
ATOM 1710 C C . GLU A 1 226 ? 8.193 5.283 -6.378 1.00 94.81 226 GLU A C 1
ATOM 1712 O O . GLU A 1 226 ? 9.235 4.921 -5.839 1.00 94.81 226 GLU A O 1
ATOM 1717 N N . SER A 1 227 ? 7.565 6.408 -6.021 1.00 92.50 227 SER A N 1
ATOM 1718 C CA . SER A 1 227 ? 8.111 7.319 -5.005 1.00 92.50 227 SER A CA 1
ATOM 1719 C C . SER A 1 227 ? 8.161 6.691 -3.613 1.00 92.50 227 SER A C 1
ATOM 1721 O O . SER A 1 227 ? 9.132 6.911 -2.897 1.00 92.50 227 SER A O 1
ATOM 1723 N N . GLN A 1 228 ? 7.171 5.876 -3.233 1.00 92.94 228 GLN A N 1
ATOM 1724 C CA . GLN A 1 228 ? 7.181 5.162 -1.950 1.00 92.94 228 GLN A CA 1
ATOM 1725 C C . GLN A 1 228 ? 8.271 4.089 -1.901 1.00 92.94 228 GLN A C 1
ATOM 1727 O O . GLN A 1 228 ? 9.019 4.001 -0.930 1.00 92.94 228 GLN A O 1
ATOM 1732 N N . LEU A 1 229 ? 8.403 3.299 -2.970 1.00 94.31 229 LEU A N 1
ATOM 1733 C CA . LEU A 1 229 ? 9.455 2.290 -3.066 1.00 94.31 229 LEU A CA 1
ATOM 1734 C C . LEU A 1 229 ? 10.848 2.930 -3.049 1.00 94.31 229 LEU A C 1
ATOM 1736 O O . LEU A 1 229 ? 11.717 2.453 -2.316 1.00 94.31 229 LEU A O 1
ATOM 1740 N N . ALA A 1 230 ? 11.042 4.019 -3.796 1.00 92.75 230 ALA A N 1
ATOM 1741 C CA . ALA A 1 230 ? 12.285 4.782 -3.801 1.00 92.75 230 ALA A CA 1
ATOM 1742 C C . ALA A 1 230 ? 12.586 5.375 -2.414 1.00 92.75 230 ALA A C 1
ATOM 1744 O O . ALA A 1 230 ? 13.681 5.170 -1.901 1.00 92.75 230 ALA A O 1
ATOM 1745 N N . ALA A 1 231 ? 11.607 6.005 -1.748 1.00 89.81 231 ALA A N 1
ATOM 1746 C CA . ALA A 1 231 ? 11.764 6.583 -0.406 1.00 89.81 231 ALA A CA 1
ATOM 1747 C C . ALA A 1 231 ? 12.138 5.552 0.678 1.00 89.81 231 ALA A C 1
ATOM 1749 O O . ALA A 1 231 ? 12.752 5.894 1.694 1.00 89.81 231 ALA A O 1
ATOM 1750 N N . ASP A 1 232 ? 11.755 4.288 0.483 1.00 90.31 232 ASP A N 1
ATOM 1751 C CA . ASP A 1 232 ? 12.110 3.172 1.365 1.00 90.31 232 ASP A CA 1
ATOM 1752 C C . ASP A 1 232 ? 13.422 2.471 0.962 1.00 90.31 232 ASP A C 1
ATOM 1754 O O . ASP A 1 232 ? 13.887 1.571 1.660 1.00 90.31 232 ASP A O 1
ATOM 1758 N N . GLY A 1 233 ? 14.064 2.922 -0.121 1.00 91.56 233 GLY A N 1
ATOM 1759 C CA . GLY A 1 233 ? 15.386 2.477 -0.564 1.00 91.56 233 GLY A CA 1
ATOM 1760 C C . GLY A 1 233 ? 15.398 1.377 -1.614 1.00 91.56 233 GLY A C 1
ATOM 1761 O O . GLY A 1 233 ? 16.393 0.661 -1.719 1.00 91.56 233 GLY A O 1
ATOM 1762 N N . THR A 1 234 ? 14.320 1.244 -2.387 1.00 95.00 234 THR A N 1
ATOM 1763 C CA . THR A 1 234 ? 14.287 0.388 -3.579 1.00 95.00 234 THR A CA 1
ATOM 1764 C C . THR A 1 234 ? 14.974 1.083 -4.748 1.00 95.00 234 THR A C 1
ATOM 1766 O O . THR A 1 234 ? 14.594 2.192 -5.115 1.00 95.00 234 THR A O 1
ATOM 1769 N N . LEU A 1 235 ? 15.934 0.406 -5.377 1.00 96.12 235 LEU A N 1
ATOM 1770 C CA . LEU A 1 235 ? 16.521 0.840 -6.643 1.00 96.12 235 LEU A CA 1
ATOM 1771 C C . LEU A 1 235 ? 15.556 0.513 -7.789 1.00 96.12 235 LEU A C 1
ATOM 1773 O O . LEU A 1 235 ? 15.227 -0.656 -7.997 1.00 96.12 235 LEU A O 1
ATOM 1777 N N . ILE A 1 236 ? 15.110 1.523 -8.538 1.00 97.00 236 ILE A N 1
ATOM 1778 C CA . ILE A 1 236 ? 14.172 1.360 -9.657 1.00 97.00 236 ILE A CA 1
ATOM 1779 C C . ILE A 1 236 ? 14.867 1.738 -10.969 1.00 97.00 236 ILE A C 1
ATOM 1781 O O . ILE A 1 236 ? 15.239 2.891 -11.167 1.00 97.00 236 ILE A O 1
ATOM 1785 N N . ILE A 1 237 ? 14.985 0.776 -11.887 1.00 97.75 237 ILE A N 1
ATOM 1786 C CA . ILE A 1 237 ? 15.567 0.957 -13.225 1.00 97.75 237 ILE A CA 1
ATOM 1787 C C . ILE A 1 237 ? 14.474 0.703 -14.268 1.00 97.75 237 ILE A C 1
ATOM 1789 O O . ILE A 1 237 ? 13.853 -0.364 -14.270 1.00 97.75 237 ILE A O 1
ATOM 1793 N N . LYS A 1 238 ? 14.214 1.658 -15.166 1.00 97.94 238 LYS A N 1
ATOM 1794 C CA . LYS A 1 238 ? 13.143 1.533 -16.171 1.00 97.94 238 LYS A CA 1
ATOM 1795 C C . LYS A 1 238 ? 13.700 1.669 -17.579 1.00 97.94 238 LYS A C 1
ATOM 1797 O O . LYS A 1 238 ? 14.286 2.690 -17.917 1.00 97.94 238 LYS A O 1
ATOM 1802 N N . PHE A 1 239 ? 13.464 0.667 -18.418 1.00 97.81 239 PHE A N 1
ATOM 1803 C CA . PHE A 1 239 ? 13.856 0.664 -19.823 1.00 97.81 239 PHE A CA 1
ATOM 1804 C C . PHE A 1 239 ? 12.645 0.858 -20.726 1.00 97.81 239 PHE A C 1
ATOM 1806 O O . PHE A 1 239 ? 11.659 0.129 -20.600 1.00 97.81 239 PHE A O 1
ATOM 1813 N N . PHE A 1 240 ? 12.741 1.788 -21.674 1.00 96.50 240 PHE A N 1
ATOM 1814 C CA . PHE A 1 240 ? 11.786 1.932 -22.767 1.00 96.50 240 PHE A CA 1
ATOM 1815 C C . PHE A 1 240 ? 12.452 1.554 -24.092 1.00 96.50 240 PHE A C 1
ATOM 1817 O O . PHE A 1 240 ? 13.319 2.269 -24.584 1.00 96.50 240 PHE A O 1
ATOM 1824 N N . LEU A 1 241 ? 12.046 0.435 -24.689 1.00 95.88 241 LEU A N 1
ATOM 1825 C CA . LEU A 1 241 ? 12.595 -0.027 -25.964 1.00 95.88 241 LEU A CA 1
ATOM 1826 C C . LEU A 1 241 ? 11.861 0.651 -27.125 1.00 95.88 241 LEU A C 1
ATOM 1828 O O . LEU A 1 241 ? 10.709 0.313 -27.431 1.00 95.88 241 LEU A O 1
ATOM 1832 N N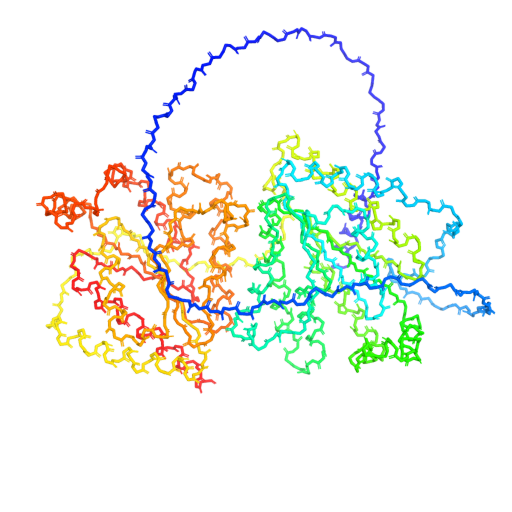 . HIS A 1 242 ? 12.552 1.580 -27.780 1.00 94.69 242 HIS A N 1
ATOM 1833 C CA . HIS A 1 242 ? 12.079 2.312 -28.945 1.00 94.69 242 HIS A CA 1
ATOM 1834 C C . HIS A 1 242 ? 12.418 1.564 -30.250 1.00 94.69 242 HIS A C 1
ATOM 1836 O O . HIS A 1 242 ? 13.514 1.013 -30.393 1.00 94.69 242 HIS A O 1
ATOM 1842 N N . ILE A 1 243 ? 11.477 1.545 -31.200 1.00 93.94 243 ILE A N 1
ATOM 1843 C CA . ILE A 1 243 ? 11.699 1.145 -32.598 1.00 93.94 243 ILE A CA 1
ATOM 1844 C C . ILE A 1 243 ? 10.841 2.011 -33.525 1.00 93.94 243 ILE A C 1
ATOM 1846 O O . ILE A 1 243 ? 9.685 2.263 -33.186 1.00 93.94 243 ILE A O 1
ATOM 1850 N N . PRO A 1 244 ? 11.332 2.381 -34.721 1.00 94.69 244 PRO A N 1
ATOM 1851 C CA . PRO A 1 244 ? 10.529 3.094 -35.708 1.00 94.69 244 PRO A CA 1
ATOM 1852 C C . PRO A 1 244 ? 9.304 2.295 -36.175 1.00 94.69 244 PRO A C 1
ATOM 1854 O O . PRO A 1 244 ? 9.329 1.064 -36.258 1.00 94.69 244 PRO A O 1
ATOM 1857 N N . ARG A 1 245 ? 8.252 2.993 -36.626 1.00 95.19 245 ARG A N 1
ATOM 1858 C CA . ARG A 1 245 ? 7.018 2.383 -37.168 1.00 95.19 245 ARG A CA 1
ATOM 1859 C C . ARG A 1 245 ? 7.278 1.327 -38.246 1.00 95.19 245 ARG A C 1
ATOM 1861 O O . ARG A 1 245 ? 6.620 0.282 -38.274 1.00 95.19 245 ARG A O 1
ATOM 1868 N N . LYS A 1 246 ? 8.210 1.613 -39.164 1.00 95.44 246 LYS A N 1
ATOM 1869 C CA . LYS A 1 246 ? 8.595 0.696 -40.250 1.00 95.44 246 LYS A CA 1
ATOM 1870 C C . LYS A 1 246 ? 9.203 -0.589 -39.689 1.00 95.44 246 LYS A C 1
ATOM 1872 O O . LYS A 1 246 ? 8.823 -1.677 -40.121 1.00 95.44 246 LYS A O 1
ATOM 1877 N N . GLU A 1 247 ? 10.076 -0.453 -38.697 1.00 94.31 247 GLU A N 1
ATOM 1878 C CA . GLU A 1 247 ? 10.737 -1.578 -38.046 1.00 94.31 247 GLU A CA 1
ATOM 1879 C C . GLU A 1 247 ? 9.747 -2.431 -37.251 1.00 94.31 247 GLU A C 1
ATOM 1881 O O . GLU A 1 247 ? 9.725 -3.654 -37.388 1.00 94.31 247 GLU A O 1
ATOM 1886 N N . GLN A 1 248 ? 8.836 -1.797 -36.510 1.00 94.69 248 GLN A N 1
ATOM 1887 C CA . GLN A 1 248 ? 7.753 -2.501 -35.826 1.00 94.69 248 GLN A CA 1
ATOM 1888 C C . GLN A 1 248 ? 6.924 -3.336 -36.807 1.00 94.69 248 GLN A C 1
ATOM 1890 O O . GLN A 1 248 ? 6.721 -4.532 -36.595 1.00 94.69 248 GLN A O 1
ATOM 1895 N N . LYS A 1 249 ? 6.505 -2.740 -37.929 1.00 95.75 249 LYS A N 1
ATOM 1896 C CA . LYS A 1 249 ? 5.755 -3.442 -38.977 1.00 95.75 249 LYS A CA 1
ATOM 1897 C C . LYS A 1 249 ? 6.539 -4.623 -39.553 1.00 95.75 249 LYS A C 1
ATOM 1899 O O . LYS A 1 249 ? 5.949 -5.679 -39.784 1.00 95.75 249 LYS A O 1
ATOM 1904 N N . ARG A 1 250 ? 7.849 -4.465 -39.787 1.00 95.50 250 ARG A N 1
ATOM 1905 C CA . ARG A 1 250 ? 8.736 -5.542 -40.260 1.00 95.50 250 ARG A CA 1
ATOM 1906 C C . ARG A 1 250 ? 8.748 -6.710 -39.271 1.00 95.50 250 ARG A C 1
ATOM 1908 O O . ARG A 1 250 ? 8.497 -7.846 -39.674 1.00 95.50 250 ARG A O 1
ATOM 1915 N N . ARG A 1 251 ? 8.951 -6.430 -37.979 1.00 93.94 251 ARG A N 1
ATOM 1916 C CA . ARG A 1 251 ? 8.992 -7.447 -36.914 1.00 93.94 251 ARG A CA 1
ATOM 1917 C C . ARG A 1 251 ? 7.658 -8.166 -36.728 1.00 93.94 251 ARG A C 1
ATOM 1919 O O . ARG A 1 251 ? 7.655 -9.389 -36.623 1.00 93.94 251 ARG A O 1
ATOM 1926 N N . LEU A 1 252 ? 6.532 -7.448 -36.749 1.00 94.12 252 LEU A N 1
ATOM 1927 C CA . LEU A 1 252 ? 5.200 -8.058 -36.645 1.00 94.12 252 LEU A CA 1
ATOM 1928 C C . LEU A 1 252 ? 4.940 -9.044 -37.793 1.00 94.12 252 LEU A C 1
ATOM 1930 O O . LEU A 1 252 ? 4.574 -10.191 -37.542 1.00 94.12 252 LEU A O 1
ATOM 1934 N N . LYS A 1 253 ? 5.239 -8.655 -39.043 1.00 94.75 253 LYS A N 1
ATOM 1935 C CA . LYS A 1 253 ? 5.131 -9.564 -40.201 1.00 94.75 253 LYS A CA 1
ATOM 1936 C C . LYS A 1 253 ? 6.014 -10.801 -40.054 1.00 94.75 253 LYS A C 1
ATOM 1938 O O . LYS A 1 253 ? 5.563 -11.910 -40.339 1.00 94.75 253 LYS A O 1
ATOM 1943 N N . ALA A 1 254 ? 7.260 -10.623 -39.612 1.00 92.69 254 ALA A N 1
ATOM 1944 C CA . ALA A 1 254 ? 8.190 -11.732 -39.410 1.00 92.69 254 ALA A CA 1
ATOM 1945 C C . ALA A 1 254 ? 7.681 -12.717 -38.340 1.00 92.69 254 ALA A C 1
ATOM 1947 O O . ALA A 1 254 ? 7.758 -13.933 -38.527 1.00 92.69 254 ALA A O 1
ATOM 1948 N N . LEU A 1 255 ? 7.102 -12.203 -37.248 1.00 91.06 255 LEU A N 1
ATOM 1949 C CA . LEU A 1 255 ? 6.498 -13.020 -36.195 1.00 91.06 255 LEU A CA 1
ATOM 1950 C C . LEU A 1 255 ? 5.246 -13.773 -36.678 1.00 91.06 255 LEU A C 1
ATOM 1952 O O . LEU A 1 255 ? 5.066 -14.930 -36.299 1.00 91.06 255 LEU A O 1
ATOM 1956 N N . GLU A 1 256 ? 4.405 -13.172 -37.525 1.00 91.25 256 GLU A N 1
ATOM 1957 C CA . GLU A 1 256 ? 3.213 -13.828 -38.091 1.00 91.25 256 GLU A CA 1
ATOM 1958 C C . GLU A 1 256 ? 3.539 -14.902 -39.137 1.00 91.25 256 GLU A C 1
ATOM 1960 O O . GLU A 1 256 ? 2.803 -15.895 -39.274 1.00 91.25 256 GLU A O 1
ATOM 1965 N N . ALA A 1 257 ? 4.639 -14.719 -39.872 1.00 92.69 257 ALA A N 1
ATOM 1966 C CA . ALA A 1 257 ? 5.078 -15.638 -40.915 1.00 92.69 257 ALA A CA 1
ATOM 1967 C C . ALA A 1 257 ? 5.422 -17.028 -40.351 1.00 92.69 257 ALA A C 1
ATOM 1969 O O . ALA A 1 257 ? 5.089 -18.043 -40.967 1.00 92.69 257 ALA A O 1
ATOM 1970 N N . LYS A 1 258 ? 6.022 -17.099 -39.154 1.00 91.94 258 LYS A N 1
ATOM 1971 C CA . LYS A 1 258 ? 6.404 -18.364 -38.509 1.00 91.94 258 LYS A CA 1
ATOM 1972 C C . LYS A 1 258 ? 5.256 -18.922 -37.648 1.00 91.94 258 LYS A C 1
ATOM 1974 O O . LYS A 1 258 ? 4.727 -18.256 -36.758 1.00 91.94 258 LYS A O 1
ATOM 1979 N N . LYS A 1 259 ? 4.898 -20.201 -37.849 1.00 87.94 259 LYS A N 1
ATOM 1980 C CA . LYS A 1 259 ? 3.829 -20.891 -37.084 1.00 87.94 259 LYS A CA 1
ATOM 1981 C C . LYS A 1 259 ? 4.090 -20.895 -35.570 1.00 87.94 259 LYS A C 1
ATOM 1983 O O . LYS A 1 259 ? 3.145 -20.794 -34.793 1.00 87.94 259 LYS A O 1
ATOM 1988 N N . SER A 1 260 ? 5.354 -20.999 -35.163 1.00 87.50 260 SER A N 1
ATOM 1989 C CA . SER A 1 260 ? 5.785 -21.044 -33.760 1.00 87.50 260 SER A CA 1
ATOM 1990 C C . SER A 1 260 ? 5.686 -19.703 -33.032 1.00 87.50 260 SER A C 1
ATOM 1992 O O . SER A 1 260 ? 5.647 -19.697 -31.806 1.00 87.50 260 SER A O 1
ATOM 1994 N N . THR A 1 261 ? 5.622 -18.577 -33.749 1.00 86.12 261 THR A N 1
ATOM 1995 C CA . THR A 1 261 ? 5.616 -17.232 -33.149 1.00 86.12 261 THR A CA 1
ATOM 1996 C C . THR A 1 261 ? 4.359 -16.431 -33.443 1.00 86.12 261 THR A C 1
ATOM 1998 O O . THR A 1 261 ? 4.140 -15.429 -32.774 1.00 86.12 261 THR A O 1
ATOM 2001 N N . ARG A 1 262 ? 3.503 -16.872 -34.373 1.00 86.38 262 ARG A N 1
ATOM 2002 C CA . ARG A 1 262 ? 2.275 -16.153 -34.751 1.00 86.38 262 ARG A CA 1
ATOM 2003 C C . ARG A 1 262 ? 1.368 -15.823 -33.564 1.00 86.38 262 ARG A C 1
ATOM 2005 O O . ARG A 1 262 ? 0.771 -14.759 -33.541 1.00 86.38 262 ARG A O 1
ATOM 2012 N N . TRP A 1 263 ? 1.294 -16.703 -32.564 1.00 84.69 263 TRP A N 1
ATOM 2013 C CA . TRP A 1 263 ? 0.502 -16.483 -31.345 1.00 84.69 263 TRP A CA 1
ATOM 2014 C C . TRP A 1 263 ? 0.974 -15.280 -30.506 1.00 84.69 263 TRP A C 1
ATOM 2016 O O . TRP A 1 263 ? 0.229 -14.806 -29.652 1.00 84.69 263 TRP A O 1
ATOM 2026 N N . ARG A 1 264 ? 2.203 -14.793 -30.733 1.00 83.19 264 ARG A N 1
ATOM 2027 C CA . ARG A 1 264 ? 2.781 -13.627 -30.050 1.00 83.19 264 ARG A CA 1
ATOM 2028 C C . ARG A 1 264 ? 2.275 -12.298 -30.604 1.00 83.19 264 ARG A C 1
ATOM 2030 O O . ARG A 1 264 ? 2.527 -11.290 -29.960 1.00 83.19 264 ARG A O 1
ATOM 2037 N N . VAL A 1 265 ? 1.633 -12.302 -31.774 1.00 86.25 265 VAL A N 1
ATOM 2038 C CA . VAL A 1 265 ? 1.089 -11.102 -32.414 1.00 86.25 265 VAL A CA 1
ATOM 2039 C C . VAL A 1 265 ? -0.410 -11.041 -32.158 1.00 86.25 265 VAL A C 1
ATOM 2041 O O . VAL A 1 265 ? -1.149 -11.970 -32.487 1.00 86.25 265 VAL A O 1
ATOM 2044 N N . GLN A 1 266 ? -0.845 -9.952 -31.541 1.00 85.50 266 GLN A N 1
ATOM 2045 C CA . GLN A 1 266 ? -2.231 -9.655 -31.213 1.00 85.50 266 GLN A CA 1
ATOM 2046 C C . GLN A 1 266 ? -2.766 -8.533 -32.113 1.00 85.50 266 GLN A C 1
ATOM 2048 O O . GLN A 1 266 ? -2.018 -7.846 -32.811 1.00 85.50 266 GLN A O 1
ATOM 2053 N N . LYS A 1 267 ? -4.089 -8.337 -32.125 1.00 85.62 267 LYS A N 1
ATOM 2054 C CA . LYS A 1 267 ? -4.713 -7.281 -32.947 1.00 85.62 267 LYS A CA 1
ATOM 2055 C C . LYS A 1 267 ? -4.300 -5.887 -32.477 1.00 85.62 267 LYS A C 1
ATOM 2057 O O . LYS A 1 267 ? -4.173 -4.969 -33.282 1.00 85.62 267 LYS A O 1
ATOM 2062 N N . GLU A 1 268 ? -4.088 -5.754 -31.178 1.00 83.19 268 GLU A N 1
ATOM 2063 C CA . GLU A 1 268 ? -3.655 -4.543 -30.500 1.00 83.19 268 GLU A CA 1
ATOM 2064 C C . GLU A 1 268 ? -2.267 -4.097 -30.983 1.00 83.19 268 GLU A C 1
ATOM 2066 O O . GLU A 1 268 ? -2.049 -2.900 -31.154 1.00 83.19 268 GLU A O 1
ATOM 2071 N N . ASP A 1 269 ? -1.375 -5.038 -31.311 1.00 88.12 269 ASP A N 1
ATOM 2072 C CA . ASP A 1 269 ? -0.032 -4.728 -31.817 1.00 88.12 269 ASP A CA 1
ATOM 2073 C C . ASP A 1 269 ? -0.098 -4.030 -33.188 1.00 88.12 269 ASP A C 1
ATOM 2075 O O . ASP A 1 269 ? 0.617 -3.061 -33.456 1.00 88.12 269 ASP A O 1
ATOM 2079 N N . TRP A 1 270 ? -0.999 -4.492 -34.061 1.00 91.31 270 TRP A N 1
ATOM 2080 C CA . TRP A 1 270 ? -1.254 -3.858 -35.356 1.00 91.31 270 TRP A CA 1
ATOM 2081 C C . TRP A 1 270 ? -1.933 -2.499 -35.208 1.00 91.31 270 TRP A C 1
ATOM 2083 O O . TRP A 1 270 ? -1.542 -1.554 -35.890 1.00 91.31 270 TRP A O 1
ATOM 2093 N N . TYR A 1 271 ? -2.882 -2.371 -34.277 1.00 89.00 271 TYR A N 1
ATOM 2094 C CA . TYR A 1 271 ? -3.507 -1.087 -33.958 1.00 89.00 271 TYR A CA 1
ATOM 2095 C C . TYR A 1 271 ? -2.470 -0.060 -33.480 1.00 89.00 271 TYR A C 1
ATOM 2097 O O . TYR A 1 271 ? -2.474 1.081 -33.941 1.00 89.00 271 TYR A O 1
ATOM 2105 N N . GLN A 1 272 ? -1.528 -0.467 -32.622 1.00 88.00 272 GLN A N 1
ATOM 2106 C CA . GLN A 1 272 ? -0.415 0.382 -32.196 1.00 88.00 272 GLN A CA 1
ATOM 2107 C C . GLN A 1 272 ? 0.440 0.845 -33.385 1.00 88.00 272 GLN A C 1
ATOM 2109 O O . GLN A 1 272 ? 0.819 2.012 -33.443 1.00 88.00 272 GLN A O 1
ATOM 2114 N N . ASN A 1 273 ? 0.704 -0.031 -34.362 1.00 93.94 273 ASN A N 1
ATOM 2115 C CA . ASN A 1 273 ? 1.448 0.331 -35.570 1.00 93.94 273 ASN A CA 1
ATOM 2116 C C . ASN A 1 273 ? 0.666 1.266 -36.511 1.00 93.94 273 ASN A C 1
ATOM 2118 O O . ASN A 1 273 ? 1.248 2.134 -37.169 1.00 93.94 273 ASN A O 1
ATOM 2122 N N . GLU A 1 274 ? -0.650 1.085 -36.618 1.00 92.75 274 GLU A N 1
ATOM 2123 C CA . GLU A 1 274 ? -1.540 1.938 -37.410 1.00 92.75 274 GLU A CA 1
ATOM 2124 C C . GLU A 1 274 ? -1.645 3.347 -36.811 1.00 92.75 274 GLU A C 1
ATOM 2126 O O . GLU A 1 274 ? -1.521 4.325 -37.552 1.00 92.75 274 GLU A O 1
ATOM 2131 N N . HIS A 1 275 ? -1.741 3.434 -35.481 1.00 90.50 275 HIS A N 1
ATOM 2132 C CA . HIS A 1 275 ? -1.852 4.664 -34.689 1.00 90.50 275 HIS A CA 1
ATOM 2133 C C . HIS A 1 275 ? -0.524 5.105 -34.045 1.00 90.50 275 HIS A C 1
ATOM 2135 O O . HIS A 1 275 ? -0.521 5.753 -32.997 1.00 90.50 275 HIS A O 1
ATOM 2141 N N . TYR A 1 276 ? 0.611 4.780 -34.670 1.00 91.06 276 TYR A N 1
ATOM 2142 C CA . TYR A 1 276 ? 1.954 4.971 -34.104 1.00 91.06 276 TYR A CA 1
ATOM 2143 C C . TYR A 1 276 ? 2.184 6.373 -33.513 1.00 91.06 276 TYR A C 1
ATOM 2145 O O . TYR A 1 276 ? 2.600 6.493 -32.367 1.00 91.06 276 TYR A O 1
ATOM 2153 N N . GLU A 1 277 ? 1.830 7.438 -34.237 1.00 91.69 277 GLU A N 1
ATOM 2154 C CA . GLU A 1 277 ? 2.018 8.826 -33.779 1.00 91.69 277 GLU A CA 1
ATOM 2155 C C . GLU A 1 277 ? 1.231 9.175 -32.505 1.00 91.69 277 GLU A C 1
ATOM 2157 O O . GLU A 1 277 ? 1.637 10.022 -31.711 1.00 91.69 277 GLU A O 1
ATOM 2162 N N . GLU A 1 278 ? 0.069 8.552 -32.303 1.00 87.75 278 GLU A N 1
ATOM 2163 C CA . GLU A 1 278 ? -0.735 8.751 -31.096 1.00 87.75 278 GLU A CA 1
ATOM 2164 C C . GLU A 1 278 ? -0.101 8.050 -29.893 1.00 87.75 278 GLU A C 1
ATOM 2166 O O . GLU A 1 278 ? -0.022 8.640 -28.813 1.00 87.75 278 GLU A O 1
ATOM 2171 N N . PHE A 1 279 ? 0.405 6.830 -30.095 1.00 87.69 279 PHE A N 1
ATOM 2172 C CA . PHE A 1 279 ? 1.142 6.086 -29.074 1.00 87.69 279 PHE A CA 1
ATOM 2173 C C . PHE A 1 279 ? 2.474 6.743 -28.730 1.00 87.69 279 PHE A C 1
ATOM 2175 O O . PHE A 1 279 ? 2.802 6.824 -27.551 1.00 87.69 279 PHE A O 1
ATOM 2182 N N . LEU A 1 280 ? 3.196 7.278 -29.718 1.00 90.88 280 LEU A N 1
ATOM 2183 C CA . LEU A 1 280 ? 4.442 8.008 -29.495 1.00 90.88 280 LEU A CA 1
ATOM 2184 C C . LEU A 1 280 ? 4.216 9.184 -28.535 1.00 90.88 280 LEU A C 1
ATOM 2186 O O . LEU A 1 280 ? 4.836 9.238 -27.478 1.00 90.88 280 LEU A O 1
ATOM 2190 N N . ARG A 1 281 ? 3.219 10.040 -28.813 1.00 89.25 281 ARG A N 1
ATOM 2191 C CA . ARG A 1 281 ? 2.857 11.158 -27.919 1.00 89.25 281 ARG A CA 1
ATOM 2192 C C . ARG A 1 281 ? 2.453 10.708 -26.513 1.00 89.25 281 ARG A C 1
ATOM 2194 O O . ARG A 1 281 ? 2.721 11.412 -25.534 1.00 89.25 281 ARG A O 1
ATOM 2201 N N . LEU A 1 282 ? 1.771 9.567 -26.394 1.00 86.94 282 LEU A N 1
ATOM 2202 C CA . LEU A 1 282 ? 1.428 9.000 -25.090 1.00 86.94 282 LEU A CA 1
ATOM 2203 C C . LEU A 1 282 ? 2.679 8.534 -24.346 1.00 86.94 282 LEU A C 1
ATOM 2205 O O . LEU A 1 282 ? 2.803 8.833 -23.160 1.00 86.94 282 LEU A O 1
ATOM 2209 N N . PHE A 1 283 ? 3.577 7.810 -25.010 1.00 90.31 283 PHE A N 1
ATOM 2210 C CA . PHE A 1 283 ? 4.810 7.322 -24.404 1.00 90.31 283 PHE A CA 1
ATOM 2211 C C . PHE A 1 283 ? 5.720 8.475 -23.978 1.00 90.31 283 PHE A C 1
ATOM 2213 O O . PHE A 1 283 ? 6.195 8.451 -22.846 1.00 90.31 283 PHE A O 1
ATOM 2220 N N . ASP A 1 284 ? 5.841 9.532 -24.784 1.00 91.38 284 ASP A N 1
ATOM 2221 C CA . ASP A 1 284 ? 6.560 10.755 -24.402 1.00 91.38 284 ASP A CA 1
ATOM 2222 C C . ASP A 1 284 ? 5.968 11.372 -23.132 1.00 91.38 284 ASP A C 1
ATOM 2224 O O . ASP A 1 284 ? 6.678 11.686 -22.178 1.00 91.38 284 ASP A O 1
ATOM 2228 N N . THR A 1 285 ? 4.636 11.488 -23.078 1.00 90.56 285 THR A N 1
ATOM 2229 C CA . THR A 1 285 ? 3.935 12.007 -21.895 1.00 90.56 285 THR A CA 1
ATOM 2230 C C . THR A 1 285 ? 4.126 11.093 -20.685 1.00 90.56 285 THR A C 1
ATOM 2232 O O . THR A 1 285 ? 4.297 11.573 -19.566 1.00 90.56 285 THR A O 1
ATOM 2235 N N . MET A 1 286 ? 4.092 9.777 -20.888 1.00 91.56 286 MET A N 1
ATOM 2236 C CA . MET A 1 286 ? 4.284 8.784 -19.838 1.00 91.56 286 MET A CA 1
ATOM 2237 C C . MET A 1 286 ? 5.676 8.893 -19.232 1.00 91.56 286 MET A C 1
ATOM 2239 O O . MET A 1 286 ? 5.782 9.015 -18.014 1.00 91.56 286 MET A O 1
ATOM 2243 N N . ILE A 1 287 ? 6.712 8.897 -20.070 1.00 93.00 287 ILE A N 1
ATOM 2244 C CA . ILE A 1 287 ? 8.102 9.045 -19.642 1.00 93.00 287 ILE A CA 1
ATOM 2245 C C . ILE A 1 287 ? 8.264 10.382 -18.919 1.00 93.00 287 ILE A C 1
ATOM 2247 O O . ILE A 1 287 ? 8.663 10.390 -17.760 1.00 93.00 287 ILE A O 1
ATOM 2251 N N . ALA A 1 288 ? 7.838 11.495 -19.523 1.00 91.69 288 ALA A N 1
ATOM 2252 C CA . ALA A 1 288 ? 7.981 12.825 -18.930 1.00 91.69 288 ALA A CA 1
ATOM 2253 C C . ALA A 1 288 ? 7.286 12.974 -17.564 1.00 91.69 288 ALA A C 1
ATOM 2255 O O . ALA A 1 288 ? 7.779 13.686 -16.696 1.00 91.69 288 ALA A O 1
ATOM 2256 N N . ARG A 1 289 ? 6.139 12.316 -17.348 1.00 90.19 289 ARG A N 1
ATOM 2257 C CA . ARG A 1 289 ? 5.391 12.401 -16.080 1.00 90.19 289 ARG A CA 1
ATOM 2258 C C . ARG A 1 289 ? 5.855 11.430 -15.004 1.00 90.19 289 ARG A C 1
ATOM 2260 O O . ARG A 1 289 ? 5.410 11.556 -13.867 1.00 90.19 289 ARG A O 1
ATOM 2267 N N . THR A 1 290 ? 6.676 10.449 -15.360 1.00 92.69 290 THR A N 1
ATOM 2268 C CA . THR A 1 290 ? 7.112 9.390 -14.439 1.00 92.69 290 THR A CA 1
ATOM 2269 C C . THR A 1 290 ? 8.629 9.274 -14.350 1.00 92.69 290 THR A C 1
ATOM 2271 O O . THR A 1 290 ? 9.125 8.387 -13.674 1.00 92.69 290 THR A O 1
ATOM 2274 N N . HIS A 1 291 ? 9.382 10.158 -14.999 1.00 92.50 291 HIS A N 1
ATOM 2275 C CA . HIS A 1 291 ? 10.829 10.266 -14.861 1.00 92.50 291 HIS A CA 1
ATOM 2276 C C . HIS A 1 291 ? 11.171 11.222 -13.712 1.00 92.50 291 HIS A C 1
ATOM 2278 O O . HIS A 1 291 ? 10.782 12.388 -13.756 1.00 92.50 291 HIS A O 1
ATOM 2284 N N . PHE A 1 292 ? 11.876 10.735 -12.691 1.00 89.44 292 PHE A N 1
ATOM 2285 C CA . PHE A 1 292 ? 12.331 11.542 -11.555 1.00 89.44 292 PHE A CA 1
ATOM 2286 C C . PHE A 1 292 ? 13.490 10.858 -10.818 1.00 89.44 292 PHE A C 1
ATOM 2288 O O . PHE A 1 292 ? 13.694 9.649 -10.970 1.00 89.44 292 PHE A O 1
ATOM 2295 N N . ASP A 1 293 ? 14.207 11.610 -9.983 1.00 84.19 293 ASP A N 1
ATOM 2296 C CA . ASP A 1 293 ? 15.322 11.089 -9.187 1.00 84.19 293 ASP A CA 1
ATOM 2297 C C . ASP A 1 293 ? 14.826 10.019 -8.201 1.00 84.19 293 ASP A C 1
ATOM 2299 O O . ASP A 1 293 ? 14.013 10.277 -7.314 1.00 84.19 293 ASP A O 1
ATOM 2303 N N . GLY A 1 294 ? 15.301 8.788 -8.384 1.00 86.19 294 GLY A N 1
ATOM 2304 C CA . GLY A 1 294 ? 14.826 7.596 -7.670 1.00 86.19 294 GLY A CA 1
ATOM 2305 C C . GLY A 1 294 ? 14.042 6.614 -8.547 1.00 86.19 294 GLY A C 1
ATOM 2306 O O . GLY A 1 294 ? 13.889 5.455 -8.166 1.00 86.19 294 GLY A O 1
ATOM 2307 N N . ALA A 1 295 ? 13.596 7.031 -9.737 1.00 91.50 295 ALA A N 1
ATOM 2308 C CA . ALA A 1 295 ? 13.020 6.153 -10.754 1.00 91.50 295 ALA A CA 1
ATOM 2309 C C . ALA A 1 295 ? 13.260 6.721 -12.167 1.00 91.50 295 ALA A C 1
ATOM 2311 O O . ALA A 1 295 ? 12.366 7.301 -12.798 1.00 91.50 295 ALA A O 1
ATOM 2312 N N . LEU A 1 296 ? 14.471 6.525 -12.689 1.00 90.69 296 LEU A N 1
ATOM 2313 C CA . LEU A 1 296 ? 14.879 7.043 -13.996 1.00 90.69 296 LEU A CA 1
ATOM 2314 C C . LEU A 1 296 ? 14.394 6.150 -15.146 1.00 90.69 296 LEU A C 1
ATOM 2316 O O . LEU A 1 296 ? 14.297 4.926 -15.026 1.00 90.69 296 LEU A O 1
ATOM 2320 N N . TRP A 1 297 ? 14.076 6.790 -16.272 1.00 96.44 297 TRP A N 1
ATOM 2321 C CA . TRP A 1 297 ? 13.823 6.122 -17.550 1.00 96.44 297 TRP A CA 1
ATOM 2322 C C . TRP A 1 297 ? 15.069 6.147 -18.427 1.00 96.44 297 TRP A C 1
ATOM 2324 O O . TRP A 1 297 ? 15.660 7.204 -18.625 1.00 96.44 297 TRP A O 1
ATOM 2334 N N . HIS A 1 298 ? 15.367 5.004 -19.034 1.00 97.38 298 HIS A N 1
ATOM 2335 C CA . HIS A 1 298 ? 16.391 4.828 -20.052 1.00 97.38 298 HIS A CA 1
ATOM 2336 C C . HIS A 1 298 ? 15.719 4.400 -21.358 1.00 97.38 298 HIS A C 1
ATOM 2338 O O . HIS A 1 298 ? 15.143 3.311 -21.450 1.00 97.38 298 HIS A O 1
ATOM 2344 N N . VAL A 1 299 ? 15.749 5.270 -22.366 1.00 96.31 299 VAL A N 1
ATOM 2345 C CA . VAL A 1 299 ? 15.198 4.972 -23.692 1.00 96.31 299 VAL A CA 1
ATOM 2346 C C . VAL A 1 299 ? 16.281 4.293 -24.520 1.00 96.31 299 VAL A C 1
ATOM 2348 O O . VAL A 1 299 ? 17.334 4.873 -24.750 1.00 96.31 299 VAL A O 1
ATOM 2351 N N . LEU A 1 300 ? 16.025 3.062 -24.957 1.00 95.50 300 LEU A N 1
ATOM 2352 C CA . LEU A 1 300 ? 16.966 2.268 -25.741 1.00 95.50 300 LEU A CA 1
ATOM 2353 C C . LEU A 1 300 ? 16.443 2.095 -27.164 1.00 95.50 300 LEU A C 1
ATOM 2355 O O . LEU A 1 300 ? 15.345 1.563 -27.366 1.00 95.50 300 LEU A O 1
ATOM 2359 N N . ARG A 1 301 ? 17.243 2.486 -28.157 1.00 92.19 301 ARG A N 1
ATOM 2360 C CA . ARG A 1 301 ? 17.000 2.108 -29.551 1.00 92.19 301 ARG A CA 1
ATOM 2361 C C . ARG A 1 301 ? 17.280 0.617 -29.700 1.00 92.19 301 ARG A C 1
ATOM 2363 O O . ARG A 1 301 ? 18.351 0.136 -29.351 1.00 92.19 301 ARG A O 1
ATOM 2370 N N . SER A 1 302 ? 16.273 -0.135 -30.133 1.00 89.00 302 SER A N 1
ATOM 2371 C CA . SER A 1 302 ? 16.340 -1.604 -30.188 1.00 89.00 302 SER A CA 1
ATOM 2372 C C . SER A 1 302 ? 16.369 -2.158 -31.614 1.00 89.00 302 SER A C 1
ATOM 2374 O O . SER A 1 302 ? 16.175 -3.358 -31.816 1.00 89.00 302 SER A O 1
ATOM 2376 N N . ASP A 1 303 ? 16.598 -1.290 -32.599 1.00 82.62 303 ASP A N 1
ATOM 2377 C CA . ASP A 1 303 ? 16.952 -1.610 -33.983 1.00 82.62 303 ASP A CA 1
ATOM 2378 C C . ASP A 1 303 ? 18.318 -2.311 -34.063 1.00 82.62 303 ASP A C 1
ATOM 2380 O O . ASP A 1 303 ? 18.376 -3.396 -34.639 1.00 82.62 303 ASP A O 1
ATOM 2384 N N . ASN A 1 304 ? 19.354 -1.800 -33.381 1.00 85.31 304 ASN A N 1
ATOM 2385 C CA . ASN A 1 304 ? 20.625 -2.513 -33.197 1.00 85.31 304 ASN A CA 1
ATOM 2386 C C . ASN A 1 304 ? 20.621 -3.332 -31.896 1.00 85.31 304 ASN A C 1
ATOM 2388 O O . ASN A 1 304 ? 20.714 -2.813 -30.779 1.00 85.31 304 ASN A O 1
ATOM 2392 N N . ARG A 1 305 ? 20.532 -4.658 -32.031 1.00 85.31 305 ARG A N 1
ATOM 2393 C CA . ARG A 1 305 ? 20.361 -5.556 -30.883 1.00 85.31 305 ARG A CA 1
ATOM 2394 C C . ARG A 1 305 ? 21.598 -5.636 -29.986 1.00 85.31 305 ARG A C 1
ATOM 2396 O O . ARG A 1 305 ? 21.431 -5.690 -28.769 1.00 85.31 305 ARG A O 1
ATOM 2403 N N . ARG A 1 306 ? 22.814 -5.698 -30.543 1.00 89.00 306 ARG A N 1
ATOM 2404 C CA . ARG A 1 306 ? 24.039 -5.880 -29.740 1.00 89.00 306 ARG A CA 1
ATOM 2405 C C . ARG A 1 306 ? 24.356 -4.626 -28.932 1.00 89.00 306 ARG A C 1
ATOM 2407 O O . ARG A 1 306 ? 24.617 -4.740 -27.735 1.00 89.00 306 ARG A O 1
ATOM 2414 N N . VAL A 1 307 ? 24.240 -3.454 -29.557 1.00 90.31 307 VAL A N 1
ATOM 2415 C CA . VAL A 1 307 ? 24.423 -2.154 -28.893 1.00 90.31 307 VAL A CA 1
ATOM 2416 C C . VAL A 1 307 ? 23.379 -1.959 -27.793 1.00 90.31 307 VAL A C 1
ATOM 2418 O O . VAL A 1 307 ? 23.743 -1.654 -26.661 1.00 90.31 307 VAL A O 1
ATOM 2421 N N . CYS A 1 308 ? 22.103 -2.253 -28.072 1.00 93.31 308 CYS A N 1
ATOM 2422 C CA . CYS A 1 308 ? 21.025 -2.175 -27.081 1.00 93.31 308 CYS A CA 1
ATOM 2423 C C . CYS A 1 308 ? 21.281 -3.071 -25.852 1.00 93.31 308 CYS A C 1
ATOM 2425 O O . CYS A 1 308 ? 21.083 -2.644 -24.713 1.00 93.31 308 CYS A O 1
ATOM 2427 N N . ILE A 1 309 ? 21.761 -4.306 -26.061 1.00 95.00 309 ILE A N 1
ATOM 2428 C CA . ILE A 1 309 ? 22.128 -5.220 -24.964 1.00 95.00 309 ILE A CA 1
ATOM 2429 C C . ILE A 1 309 ? 23.293 -4.652 -24.149 1.00 95.00 309 ILE A C 1
ATOM 2431 O O . ILE A 1 309 ? 23.242 -4.700 -22.920 1.00 95.00 309 ILE A O 1
ATOM 2435 N N . LYS A 1 310 ? 24.326 -4.116 -24.811 1.00 95.06 310 LYS A N 1
ATOM 2436 C CA . LYS A 1 310 ? 25.476 -3.512 -24.130 1.00 95.06 310 LYS A CA 1
ATOM 2437 C C . LYS A 1 310 ? 25.045 -2.322 -23.268 1.00 95.06 310 LYS A C 1
ATOM 2439 O O . LYS A 1 310 ? 25.342 -2.315 -22.081 1.00 95.06 310 LYS A O 1
ATOM 2444 N N . GLN A 1 311 ? 24.277 -1.389 -23.835 1.00 96.50 311 GLN A N 1
ATOM 2445 C CA . GLN A 1 311 ? 23.753 -0.221 -23.118 1.00 96.50 311 GLN A CA 1
ATOM 2446 C C . GLN A 1 311 ? 22.936 -0.625 -21.887 1.00 96.50 311 GLN A C 1
ATOM 2448 O O . GLN A 1 311 ? 23.112 -0.057 -20.815 1.00 96.50 311 GLN A O 1
ATOM 2453 N N . MET A 1 312 ? 22.073 -1.640 -22.010 1.00 97.50 312 MET A N 1
ATOM 2454 C CA . MET A 1 312 ? 21.337 -2.167 -20.861 1.00 97.50 312 MET A CA 1
ATOM 2455 C C . MET A 1 312 ? 22.286 -2.682 -19.767 1.00 97.50 312 MET A C 1
ATOM 2457 O O . MET A 1 312 ? 22.067 -2.369 -18.599 1.00 97.50 312 MET A O 1
ATOM 2461 N N . TYR A 1 313 ? 23.312 -3.469 -20.113 1.00 97.62 313 TYR A N 1
ATOM 2462 C CA . TYR A 1 313 ? 24.289 -3.935 -19.124 1.00 97.62 313 TYR A CA 1
ATOM 2463 C C . TYR A 1 313 ? 25.011 -2.770 -18.452 1.00 97.62 313 TYR A C 1
ATOM 2465 O O . TYR A 1 313 ? 25.053 -2.750 -17.225 1.00 97.62 313 TYR A O 1
ATOM 2473 N N . ASP A 1 314 ? 25.523 -1.813 -19.229 1.00 97.31 314 ASP A N 1
ATOM 2474 C CA . ASP A 1 314 ? 26.238 -0.643 -18.711 1.00 97.31 314 ASP A CA 1
ATOM 2475 C C . ASP A 1 314 ? 25.368 0.116 -17.694 1.00 97.31 314 ASP A C 1
ATOM 2477 O O . ASP A 1 314 ? 25.798 0.336 -16.565 1.00 97.31 314 ASP A O 1
ATOM 2481 N N . ILE A 1 315 ? 24.102 0.386 -18.038 1.00 98.25 315 ILE A N 1
ATOM 2482 C CA . ILE A 1 315 ? 23.141 1.080 -17.167 1.00 98.25 315 ILE A CA 1
ATOM 2483 C C . ILE A 1 315 ? 22.870 0.302 -15.874 1.00 98.25 315 ILE A C 1
ATOM 2485 O O . ILE A 1 315 ? 22.862 0.883 -14.791 1.00 98.25 315 ILE A O 1
ATOM 2489 N N . VAL A 1 316 ? 22.618 -1.011 -15.955 1.00 98.38 316 VAL A N 1
ATOM 2490 C CA . VAL A 1 316 ? 22.336 -1.810 -14.747 1.00 98.38 316 VAL A CA 1
ATOM 2491 C C . VAL A 1 316 ? 23.575 -1.904 -13.855 1.00 98.38 316 VAL A C 1
ATOM 2493 O O . VAL A 1 316 ? 23.459 -1.820 -12.634 1.00 98.38 316 VAL A O 1
ATOM 2496 N N . ILE A 1 317 ? 24.755 -2.076 -14.452 1.00 98.31 317 ILE A N 1
ATOM 2497 C CA . ILE A 1 317 ? 26.033 -2.157 -13.740 1.00 98.31 317 ILE A CA 1
ATOM 2498 C C . ILE A 1 317 ? 26.333 -0.836 -13.032 1.00 98.31 317 ILE A C 1
ATOM 2500 O O . ILE A 1 317 ? 26.657 -0.861 -11.845 1.00 98.31 317 ILE A O 1
ATOM 2504 N N . GLU A 1 318 ? 26.187 0.293 -13.724 1.00 97.81 318 GLU A N 1
ATOM 2505 C CA . GLU A 1 318 ? 26.367 1.631 -13.159 1.00 97.81 318 GLU A CA 1
ATOM 2506 C C . GLU A 1 318 ? 25.383 1.877 -12.010 1.00 97.81 318 GLU A C 1
ATOM 2508 O O . GLU A 1 318 ? 25.808 2.155 -10.891 1.00 97.81 318 GLU A O 1
ATOM 2513 N N . ALA A 1 319 ? 24.089 1.617 -12.221 1.00 97.31 319 ALA A N 1
ATOM 2514 C CA . ALA A 1 319 ? 23.071 1.774 -11.184 1.00 97.31 319 ALA A CA 1
ATOM 2515 C C . ALA A 1 319 ? 23.337 0.897 -9.943 1.00 97.31 319 ALA A C 1
ATOM 2517 O O . ALA A 1 319 ? 23.084 1.313 -8.811 1.00 97.31 319 ALA A O 1
ATOM 2518 N N . PHE A 1 320 ? 23.857 -0.324 -10.124 1.00 97.88 320 PHE A N 1
ATOM 2519 C CA . PHE A 1 320 ? 24.229 -1.195 -9.003 1.00 97.88 320 PHE A CA 1
ATOM 2520 C C . PHE A 1 320 ? 25.457 -0.664 -8.266 1.00 97.88 320 PHE A C 1
ATOM 2522 O O . PHE A 1 320 ? 25.504 -0.723 -7.038 1.00 97.88 320 PHE A O 1
ATOM 2529 N N . GLN A 1 321 ? 26.451 -0.153 -8.994 1.00 97.81 321 GLN A N 1
ATOM 2530 C CA . GLN A 1 321 ? 27.629 0.465 -8.394 1.00 97.81 321 GLN A CA 1
ATOM 2531 C C . GLN A 1 321 ? 27.247 1.711 -7.594 1.00 97.81 321 GLN A C 1
ATOM 2533 O O . GLN A 1 321 ? 27.687 1.829 -6.454 1.00 97.81 321 GLN A O 1
ATOM 2538 N N . ASP A 1 322 ? 26.395 2.578 -8.136 1.00 94.50 322 ASP A N 1
ATOM 2539 C CA . ASP A 1 322 ? 25.892 3.778 -7.463 1.00 94.50 322 ASP A CA 1
ATOM 2540 C C . ASP A 1 322 ? 25.162 3.434 -6.171 1.00 94.50 322 ASP A C 1
ATOM 2542 O O . ASP A 1 322 ? 25.541 3.903 -5.099 1.00 94.50 322 ASP A O 1
ATOM 2546 N N . ALA A 1 323 ? 24.193 2.520 -6.243 1.00 93.94 323 ALA A N 1
ATOM 2547 C CA . ALA A 1 323 ? 23.426 2.110 -5.073 1.00 93.94 323 ALA A CA 1
ATOM 2548 C C . ALA A 1 323 ? 24.308 1.488 -3.974 1.00 93.94 323 ALA A C 1
ATOM 2550 O O . ALA A 1 323 ? 24.043 1.665 -2.781 1.00 93.94 323 ALA A O 1
ATOM 2551 N N . LEU A 1 324 ? 25.366 0.761 -4.355 1.00 95.81 324 LEU A N 1
ATOM 2552 C CA . LEU A 1 324 ? 26.348 0.224 -3.411 1.00 95.81 324 LEU A CA 1
ATOM 2553 C C . LEU A 1 324 ? 27.226 1.325 -2.813 1.00 95.81 324 LEU A C 1
ATOM 2555 O O . LEU A 1 324 ? 27.429 1.317 -1.601 1.00 95.81 324 LEU A O 1
ATOM 2559 N N . ARG A 1 325 ? 27.705 2.277 -3.625 1.00 94.81 325 ARG A N 1
ATOM 2560 C CA . ARG A 1 325 ? 28.489 3.428 -3.150 1.00 94.81 325 ARG A CA 1
ATOM 2561 C C . ARG A 1 325 ? 27.699 4.252 -2.141 1.00 94.81 325 ARG A C 1
ATOM 2563 O O . ARG A 1 325 ? 28.224 4.553 -1.072 1.00 94.81 325 ARG A O 1
ATOM 2570 N N . ASP A 1 326 ? 26.436 4.542 -2.432 1.00 91.00 326 ASP A N 1
ATOM 2571 C CA . ASP A 1 326 ? 25.557 5.288 -1.531 1.00 91.00 326 ASP A CA 1
ATOM 2572 C C . ASP A 1 326 ? 25.362 4.544 -0.209 1.00 91.00 326 ASP A C 1
ATOM 2574 O O . ASP A 1 326 ? 25.488 5.122 0.875 1.00 91.00 326 ASP A O 1
ATOM 2578 N N . ARG A 1 327 ? 25.132 3.227 -0.281 1.00 89.56 327 ARG A N 1
ATOM 2579 C CA . ARG A 1 327 ? 24.985 2.383 0.907 1.00 89.56 327 ARG A CA 1
ATOM 2580 C C . ARG A 1 327 ? 26.260 2.344 1.751 1.00 89.56 327 ARG A C 1
ATOM 2582 O O . ARG A 1 327 ? 26.167 2.414 2.976 1.00 89.56 327 ARG A O 1
ATOM 2589 N N . GLU A 1 328 ? 27.425 2.232 1.116 1.00 90.88 328 GLU A N 1
ATOM 2590 C CA . GLU A 1 328 ? 28.744 2.229 1.765 1.00 90.88 328 GLU A CA 1
ATOM 2591 C C . GLU A 1 328 ? 29.074 3.592 2.396 1.00 90.88 328 GLU A C 1
ATOM 2593 O O . GLU A 1 328 ? 29.636 3.641 3.489 1.00 90.88 328 GLU A O 1
ATOM 2598 N N . ALA A 1 329 ? 28.646 4.691 1.768 1.00 88.75 329 ALA A N 1
ATOM 2599 C CA . ALA A 1 329 ? 28.740 6.046 2.311 1.00 88.75 329 ALA A CA 1
ATOM 2600 C C . ALA A 1 329 ? 27.735 6.325 3.447 1.00 88.75 329 ALA A C 1
ATOM 2602 O O . ALA A 1 329 ? 27.784 7.383 4.075 1.00 88.75 329 ALA A O 1
ATOM 2603 N N . GLY A 1 330 ? 26.819 5.391 3.727 1.00 83.31 330 GLY A N 1
ATOM 2604 C CA . GLY A 1 330 ? 25.773 5.545 4.735 1.00 83.31 330 GLY A CA 1
ATOM 2605 C C . GLY A 1 330 ? 24.633 6.479 4.318 1.00 83.31 330 GLY A C 1
ATOM 2606 O O . GLY A 1 330 ? 23.808 6.821 5.171 1.00 83.31 330 GLY A O 1
ATOM 2607 N N . LEU A 1 331 ? 24.568 6.864 3.037 1.00 79.75 331 LEU A N 1
ATOM 2608 C CA . LEU A 1 331 ? 23.467 7.643 2.481 1.00 79.75 331 LEU A CA 1
ATOM 2609 C C . LEU A 1 331 ? 22.189 6.806 2.533 1.00 79.75 331 LEU A C 1
ATOM 2611 O O . LEU A 1 331 ? 22.154 5.633 2.145 1.00 79.75 331 LEU A O 1
ATOM 2615 N N . ARG A 1 332 ? 21.123 7.401 3.066 1.00 71.75 332 ARG A N 1
ATOM 2616 C CA . ARG A 1 332 ? 19.806 6.771 3.127 1.00 71.75 332 ARG A CA 1
ATOM 2617 C C . ARG A 1 332 ? 18.952 7.288 1.985 1.00 71.75 332 ARG A C 1
ATOM 2619 O O . ARG A 1 332 ? 19.075 8.422 1.550 1.00 71.75 332 ARG A O 1
ATOM 2626 N N . ALA A 1 333 ? 18.005 6.463 1.562 1.00 67.56 333 ALA A N 1
ATOM 2627 C CA . ALA A 1 333 ? 17.120 6.784 0.447 1.00 67.56 333 ALA A CA 1
ATOM 2628 C C . ALA A 1 333 ? 16.250 8.037 0.660 1.00 67.56 333 ALA A C 1
ATOM 2630 O O . ALA A 1 333 ? 15.797 8.657 -0.292 1.00 67.56 333 ALA A O 1
ATOM 2631 N N . TRP A 1 334 ? 16.016 8.424 1.916 1.00 65.81 334 TRP A N 1
ATOM 2632 C CA . TRP A 1 334 ? 15.297 9.651 2.269 1.00 65.81 334 TRP A CA 1
ATOM 2633 C C . TRP A 1 334 ? 16.205 10.879 2.419 1.00 65.81 334 TRP A C 1
ATOM 2635 O O . TRP A 1 334 ? 15.698 11.962 2.696 1.00 65.81 334 TRP A O 1
ATOM 2645 N N . ASP A 1 335 ? 17.523 10.726 2.264 1.00 63.72 335 ASP A N 1
ATOM 2646 C CA . ASP A 1 335 ? 18.459 11.853 2.190 1.00 63.72 335 ASP A CA 1
ATOM 2647 C C . ASP A 1 335 ? 18.472 12.461 0.769 1.00 63.72 335 ASP A C 1
ATOM 2649 O O . ASP A 1 335 ? 19.041 13.530 0.549 1.00 63.72 335 ASP A O 1
ATOM 2653 N N . THR A 1 336 ? 17.807 11.809 -0.196 1.00 58.88 336 THR A N 1
ATOM 2654 C CA . THR A 1 336 ? 17.679 12.264 -1.583 1.00 58.88 336 THR A CA 1
ATOM 2655 C C . THR A 1 336 ? 16.553 13.307 -1.713 1.00 58.88 336 THR A C 1
ATOM 2657 O O . THR A 1 336 ? 15.391 13.004 -1.432 1.00 58.88 336 THR A O 1
ATOM 2660 N N . PRO A 1 337 ? 16.848 14.545 -2.150 1.00 50.12 337 PRO A N 1
ATOM 2661 C CA . PRO A 1 337 ? 15.926 15.677 -2.016 1.00 50.12 337 PRO A CA 1
ATOM 2662 C C . PRO A 1 337 ? 14.808 15.760 -3.073 1.00 50.12 337 PRO A C 1
ATOM 2664 O O . PRO A 1 337 ? 13.977 16.662 -2.981 1.00 50.12 337 PRO A O 1
ATOM 2667 N N . PHE A 1 338 ? 14.767 14.871 -4.073 1.00 59.38 338 PHE A N 1
ATOM 2668 C CA . PHE A 1 338 ? 14.000 15.099 -5.307 1.00 59.38 338 PHE A CA 1
ATOM 2669 C C . PHE A 1 338 ? 12.940 14.033 -5.629 1.00 59.38 338 PHE A C 1
ATOM 2671 O O . PHE A 1 338 ? 12.759 13.623 -6.775 1.00 59.38 338 PHE A O 1
ATOM 2678 N N . LEU A 1 339 ? 12.171 13.609 -4.622 1.00 66.38 339 LEU A N 1
ATOM 2679 C CA . LEU A 1 339 ? 10.963 12.829 -4.893 1.00 66.38 339 LEU A CA 1
ATOM 2680 C C . LEU A 1 339 ? 9.870 13.722 -5.508 1.00 66.38 339 LEU A C 1
ATOM 2682 O O . LEU A 1 339 ? 9.673 14.860 -5.069 1.00 66.38 339 LEU A O 1
ATOM 2686 N N . PRO A 1 340 ? 9.128 13.222 -6.510 1.00 70.56 340 PRO A N 1
ATOM 2687 C CA . PRO A 1 340 ? 8.109 13.993 -7.195 1.00 70.56 340 PRO A CA 1
ATOM 2688 C C . PRO A 1 340 ? 7.016 14.384 -6.208 1.00 70.56 340 PRO A C 1
ATOM 2690 O O . PRO A 1 340 ? 6.566 13.578 -5.387 1.00 70.56 340 PRO A O 1
ATOM 2693 N N . HIS A 1 341 ? 6.548 15.627 -6.320 1.00 64.06 341 HIS A N 1
ATOM 2694 C CA . HIS A 1 341 ? 5.376 16.053 -5.576 1.00 64.06 341 HIS A CA 1
ATOM 2695 C C . HIS A 1 341 ? 4.147 15.317 -6.117 1.00 64.06 341 HIS A C 1
ATOM 2697 O O . HIS A 1 341 ? 3.617 15.646 -7.178 1.00 64.06 341 HIS A O 1
ATOM 2703 N N . VAL A 1 342 ? 3.699 14.303 -5.385 1.00 66.81 342 VAL A N 1
ATOM 2704 C CA . VAL A 1 342 ? 2.370 13.718 -5.569 1.00 66.81 342 VAL A CA 1
ATOM 2705 C C . VAL A 1 342 ? 1.404 14.585 -4.777 1.00 66.81 342 VAL A C 1
ATOM 2707 O O . VAL A 1 342 ? 1.700 14.895 -3.625 1.00 66.81 342 VAL A O 1
ATOM 2710 N N . GLU A 1 343 ? 0.282 14.988 -5.384 1.00 67.06 343 GLU A N 1
ATOM 2711 C CA . GLU A 1 343 ? -0.723 15.839 -4.733 1.00 67.06 343 GLU A CA 1
ATOM 2712 C C . GLU A 1 343 ? -1.008 15.353 -3.307 1.00 67.06 343 GLU A C 1
ATOM 2714 O O . GLU A 1 343 ? -1.498 14.240 -3.089 1.00 67.06 343 GLU A O 1
ATOM 2719 N N . ASN A 1 344 ? -0.677 16.195 -2.328 1.00 69.00 344 ASN A N 1
ATOM 2720 C CA . ASN A 1 344 ? -0.900 15.862 -0.932 1.00 69.00 344 ASN A CA 1
ATOM 2721 C C . ASN A 1 344 ? -2.400 15.879 -0.643 1.00 69.00 344 ASN A C 1
ATOM 2723 O O . ASN A 1 344 ? -3.088 16.889 -0.821 1.00 69.00 344 ASN A O 1
ATOM 2727 N N . ILE A 1 345 ? -2.910 14.748 -0.159 1.00 83.69 345 ILE A N 1
ATOM 2728 C CA . ILE A 1 345 ? -4.293 14.646 0.292 1.00 83.69 345 ILE A CA 1
ATOM 2729 C C . ILE A 1 345 ? -4.415 15.505 1.543 1.00 83.69 345 ILE A C 1
ATOM 2731 O O . ILE A 1 345 ? -3.822 15.200 2.572 1.00 83.69 345 ILE A O 1
ATOM 2735 N N . THR A 1 346 ? -5.173 16.594 1.442 1.00 87.56 346 THR A N 1
ATOM 2736 C CA . THR A 1 346 ? -5.321 17.540 2.548 1.00 87.56 346 THR A CA 1
ATOM 2737 C C . THR A 1 346 ? -6.195 16.921 3.640 1.00 87.56 346 THR A C 1
ATOM 2739 O O . THR A 1 346 ? -7.365 16.612 3.376 1.00 87.56 346 THR A O 1
ATOM 2742 N N . PRO A 1 347 ? -5.673 16.743 4.865 1.00 91.00 347 PRO A N 1
ATOM 2743 C CA . PRO A 1 347 ? -6.480 16.271 5.975 1.00 91.00 347 PRO A CA 1
ATOM 2744 C C . PRO A 1 347 ? -7.544 17.304 6.352 1.00 91.00 347 PRO A C 1
ATOM 2746 O O . PRO A 1 347 ? -7.322 18.515 6.307 1.00 91.00 347 PRO A O 1
ATOM 2749 N N . VAL A 1 348 ? -8.712 16.818 6.749 1.00 93.19 348 VAL A N 1
ATOM 2750 C CA . VAL A 1 348 ? -9.766 17.622 7.358 1.00 93.19 348 VAL A CA 1
ATOM 2751 C C . VAL A 1 348 ? -9.453 17.747 8.844 1.00 93.19 348 VAL A C 1
ATOM 2753 O O . VAL A 1 348 ? -9.204 16.737 9.504 1.00 93.19 348 VAL A O 1
ATOM 2756 N N . THR A 1 349 ? -9.499 18.972 9.371 1.00 92.25 349 THR A N 1
ATOM 2757 C CA . THR A 1 349 ? -9.236 19.264 10.786 1.00 92.25 349 THR A CA 1
ATOM 2758 C C . THR A 1 349 ? -9.991 18.317 11.712 1.00 92.25 349 THR A C 1
ATOM 2760 O O . THR A 1 349 ? -11.195 18.107 11.542 1.00 92.25 349 THR A O 1
ATOM 2763 N N . PHE A 1 350 ? -9.286 17.779 12.706 1.00 93.06 350 PHE A N 1
ATOM 2764 C CA . PHE A 1 350 ? -9.837 16.833 13.663 1.00 93.06 350 PHE A CA 1
ATOM 2765 C C . PHE A 1 350 ? -9.785 17.409 15.090 1.00 93.06 350 PHE A C 1
ATOM 2767 O O . PHE A 1 350 ? -8.798 18.053 15.450 1.00 93.06 350 PHE A O 1
ATOM 2774 N N . PRO A 1 351 ? -10.827 17.221 15.923 1.00 92.56 351 PRO A N 1
ATOM 2775 C CA . PRO A 1 351 ? -10.785 17.646 17.322 1.00 92.56 351 PRO A CA 1
ATOM 2776 C C . PRO A 1 351 ? -9.698 16.903 18.111 1.00 92.56 351 PRO A C 1
ATOM 2778 O O . PRO A 1 351 ? -9.473 15.715 17.888 1.00 92.56 351 PRO A O 1
ATOM 2781 N N . GLN A 1 352 ? -9.059 17.574 19.071 1.00 90.81 352 GLN A N 1
ATOM 2782 C CA . GLN A 1 352 ? -8.105 16.916 19.973 1.00 90.81 352 GLN A CA 1
ATOM 2783 C C . GLN A 1 352 ? -8.808 15.849 20.820 1.00 90.81 352 GLN A C 1
ATOM 2785 O O . GLN A 1 352 ? -9.964 16.028 21.213 1.00 90.81 352 GLN A O 1
ATOM 2790 N N . LEU A 1 353 ? -8.112 14.757 21.144 1.00 89.06 353 LEU A N 1
ATOM 2791 C CA . LEU A 1 353 ? -8.677 13.643 21.915 1.00 89.06 353 LEU A CA 1
ATOM 2792 C C . LEU A 1 353 ? -9.270 14.061 23.263 1.00 89.06 353 LEU A C 1
ATOM 2794 O O . LEU A 1 353 ? -10.310 13.539 23.656 1.00 89.06 353 LEU A O 1
ATOM 2798 N N . GLU A 1 354 ? -8.639 15.016 23.940 1.00 87.56 354 GLU A N 1
ATOM 2799 C CA . GLU A 1 354 ? -9.098 15.562 25.223 1.00 87.56 354 GLU A CA 1
ATOM 2800 C C . GLU A 1 354 ? -10.487 16.221 25.152 1.00 87.56 354 GLU A C 1
ATOM 2802 O O . GLU A 1 354 ? -11.159 16.357 26.170 1.00 87.56 354 GLU A O 1
ATOM 2807 N N . THR A 1 355 ? -10.945 16.609 23.954 1.00 88.81 355 THR A N 1
ATOM 2808 C CA . THR A 1 355 ? -12.262 17.236 23.755 1.00 88.81 355 THR A CA 1
ATOM 2809 C C . THR A 1 355 ? -13.412 16.229 23.705 1.00 88.81 355 THR A C 1
ATOM 2811 O O . THR A 1 355 ? -14.575 16.625 23.785 1.00 88.81 355 THR A O 1
ATOM 2814 N N . PHE A 1 356 ? -13.113 14.933 23.572 1.00 88.00 356 PHE A N 1
ATOM 2815 C CA . PHE A 1 356 ? -14.124 13.882 23.556 1.00 88.00 356 PHE A CA 1
ATOM 2816 C C . PHE A 1 356 ? -14.488 13.487 24.984 1.00 88.00 356 PHE A C 1
ATOM 2818 O O . PHE A 1 356 ? -13.642 12.998 25.728 1.00 88.00 356 PHE A O 1
ATOM 2825 N N . ASP A 1 357 ? -15.762 13.643 25.342 1.00 87.25 357 ASP A N 1
ATOM 2826 C CA . ASP A 1 357 ? -16.285 13.180 26.626 1.00 87.25 357 ASP A CA 1
ATOM 2827 C C . ASP A 1 357 ? -16.314 11.642 26.666 1.00 87.25 357 ASP A C 1
ATOM 2829 O O . ASP A 1 357 ? -17.119 11.030 25.951 1.00 87.25 357 ASP A O 1
ATOM 2833 N N . PRO A 1 358 ? -15.469 10.995 27.489 1.00 80.19 358 PRO A N 1
ATOM 2834 C CA . PRO A 1 358 ? -15.376 9.545 27.510 1.00 80.19 358 PRO A CA 1
ATOM 2835 C C . PRO A 1 358 ? -16.606 8.882 28.161 1.00 80.19 358 PRO A C 1
ATOM 2837 O O . PRO A 1 358 ? -16.851 7.694 27.920 1.00 80.19 358 PRO A O 1
ATOM 2840 N N . GLU A 1 359 ? -17.411 9.625 28.928 1.00 85.00 359 GLU A N 1
ATOM 2841 C CA . GLU A 1 359 ? -18.567 9.122 29.675 1.00 85.00 359 GLU A CA 1
ATOM 2842 C C . GLU A 1 359 ? -19.867 9.197 28.866 1.00 85.00 359 GLU A C 1
ATOM 2844 O O . GLU A 1 359 ? -20.814 9.919 29.172 1.00 85.00 359 GLU A O 1
ATOM 2849 N N . GLN A 1 360 ? -19.944 8.369 27.824 1.00 88.62 360 GLN A N 1
ATOM 2850 C CA . GLN A 1 360 ? -21.164 8.220 27.035 1.00 88.62 360 GLN A CA 1
ATOM 2851 C C . GLN A 1 360 ? -22.093 7.137 27.606 1.00 88.62 360 GLN A C 1
ATOM 2853 O O . GLN A 1 360 ? -21.742 5.954 27.736 1.00 88.62 360 GLN A O 1
ATOM 2858 N N . ALA A 1 361 ? -23.328 7.538 27.909 1.00 83.00 361 ALA A N 1
ATOM 2859 C CA . ALA A 1 361 ? -24.392 6.644 28.347 1.00 83.00 361 ALA A CA 1
ATOM 2860 C C . ALA A 1 361 ? -25.179 6.060 27.165 1.00 83.00 361 ALA A C 1
ATOM 2862 O O . ALA A 1 361 ? -25.334 6.660 26.103 1.00 83.00 361 ALA A O 1
ATOM 2863 N N . LEU A 1 362 ? -25.724 4.861 27.371 1.00 86.31 362 LEU A N 1
ATOM 2864 C CA . LEU A 1 362 ? -26.709 4.297 26.456 1.00 86.31 362 LEU A CA 1
ATOM 2865 C C . LEU A 1 362 ? -28.061 4.979 26.665 1.00 86.31 362 LEU A C 1
ATOM 2867 O O . LEU A 1 362 ? -28.561 5.024 27.786 1.00 86.31 362 LEU A O 1
ATOM 2871 N N . THR A 1 363 ? -28.673 5.432 25.576 1.00 83.81 363 THR A N 1
ATOM 2872 C CA . THR A 1 363 ? -30.053 5.936 25.572 1.00 83.81 363 THR A CA 1
ATOM 2873 C C . THR A 1 363 ? -31.076 4.802 25.548 1.00 83.81 363 THR A C 1
ATOM 2875 O O . THR A 1 363 ? -32.118 4.893 26.188 1.00 83.81 363 THR A O 1
ATOM 2878 N N . ASP A 1 364 ? -30.758 3.715 24.840 1.00 83.69 364 ASP A N 1
ATOM 2879 C CA . ASP A 1 364 ? -31.643 2.571 24.630 1.00 83.69 364 ASP A CA 1
ATOM 2880 C C . ASP A 1 364 ? -31.143 1.308 25.347 1.00 83.69 364 ASP A C 1
ATOM 2882 O O . ASP A 1 364 ? -29.932 1.120 25.528 1.00 83.69 364 ASP A O 1
ATOM 2886 N N . PRO A 1 365 ? -32.044 0.364 25.687 1.00 91.19 365 PRO A N 1
ATOM 2887 C CA . PRO A 1 365 ? -31.648 -0.948 26.173 1.00 91.19 365 PRO A CA 1
ATOM 2888 C C . PRO A 1 365 ? -30.679 -1.639 25.202 1.00 91.19 365 PRO A C 1
ATOM 2890 O O . PRO A 1 365 ? -31.003 -1.909 24.043 1.00 91.19 365 PRO A O 1
ATOM 2893 N N . TYR A 1 366 ? -29.490 -1.978 25.704 1.00 92.69 366 TYR A N 1
ATOM 2894 C CA . TYR A 1 366 ? -28.371 -2.459 24.892 1.00 92.69 366 TYR A CA 1
ATOM 2895 C C . TYR A 1 366 ? -28.706 -3.664 24.002 1.00 92.69 366 TYR A C 1
ATOM 2897 O O . TYR A 1 366 ? -28.368 -3.676 22.820 1.00 92.69 366 TYR A O 1
ATOM 2905 N N . LYS A 1 367 ? -29.358 -4.691 24.564 1.00 93.50 367 LYS A N 1
ATOM 2906 C CA . LYS A 1 367 ? -29.630 -5.954 23.856 1.00 93.50 367 LYS A CA 1
ATOM 2907 C C . LYS A 1 367 ? -30.528 -5.741 22.620 1.00 93.50 367 LYS A C 1
ATOM 2909 O O . LYS A 1 367 ? -30.061 -6.050 21.527 1.00 93.50 367 LYS A O 1
ATOM 2914 N N . PRO A 1 368 ? -31.736 -5.148 22.738 1.00 95.62 368 PRO A N 1
ATOM 2915 C CA . PRO A 1 368 ? -32.563 -4.828 21.572 1.00 95.62 368 PRO A CA 1
ATOM 2916 C C . PRO A 1 368 ? -31.858 -3.975 20.512 1.00 95.62 368 PRO A C 1
ATOM 2918 O O . PRO A 1 368 ? -32.014 -4.231 19.316 1.00 95.62 368 PRO A O 1
ATOM 2921 N N . ALA A 1 369 ? -31.078 -2.974 20.936 1.00 94.62 369 ALA A N 1
ATOM 2922 C CA . ALA A 1 369 ? -30.370 -2.086 20.019 1.00 94.62 369 ALA A CA 1
ATOM 2923 C C . ALA A 1 369 ? -29.306 -2.841 19.203 1.00 94.62 369 ALA A C 1
ATOM 2925 O O . ALA A 1 369 ? -29.256 -2.714 17.978 1.00 94.62 369 ALA A O 1
ATOM 2926 N N . VAL A 1 370 ? -28.511 -3.691 19.863 1.00 95.38 370 VAL A N 1
ATOM 2927 C CA . VAL A 1 370 ? -27.521 -4.546 19.193 1.00 95.38 370 VAL A CA 1
ATOM 2928 C C . VAL A 1 370 ? -28.191 -5.536 18.250 1.00 95.38 370 VAL A C 1
ATOM 2930 O O . VAL A 1 370 ? -27.769 -5.623 17.102 1.00 95.38 370 VAL A O 1
ATOM 2933 N N . ASP A 1 371 ? -29.252 -6.224 18.677 1.00 95.62 371 ASP A N 1
ATOM 2934 C CA . ASP A 1 371 ? -29.946 -7.207 17.835 1.00 95.62 371 ASP A CA 1
ATOM 2935 C C . ASP A 1 371 ? -30.507 -6.560 16.557 1.00 95.62 371 ASP A C 1
ATOM 2937 O O . ASP A 1 371 ? -30.437 -7.135 15.466 1.00 95.62 371 ASP A O 1
ATOM 2941 N N . LYS A 1 372 ? -31.049 -5.339 16.669 1.00 96.44 372 LYS A N 1
ATOM 2942 C CA . LYS A 1 372 ? -31.537 -4.560 15.524 1.00 96.44 372 LYS A CA 1
ATOM 2943 C C . LYS A 1 372 ? -30.395 -4.183 14.579 1.00 96.44 372 LYS A C 1
ATOM 2945 O O . LYS A 1 372 ? -30.516 -4.405 13.372 1.00 96.44 372 LYS A O 1
ATOM 2950 N N . ALA A 1 373 ? -29.299 -3.645 15.115 1.00 96.81 373 ALA A N 1
ATOM 2951 C CA . ALA A 1 373 ? -28.135 -3.248 14.328 1.00 96.81 373 ALA A CA 1
ATOM 2952 C C . ALA A 1 373 ? -27.501 -4.456 13.618 1.00 96.81 373 ALA A C 1
ATOM 2954 O O . ALA A 1 373 ? -27.257 -4.415 12.417 1.00 96.81 373 ALA A O 1
ATOM 2955 N N . GLN A 1 374 ? -27.337 -5.575 14.317 1.00 97.19 374 GLN A N 1
ATOM 2956 C CA . GLN A 1 374 ? -26.792 -6.818 13.773 1.00 97.19 374 GLN A CA 1
ATOM 2957 C C . GLN A 1 374 ? -27.649 -7.401 12.643 1.00 97.19 374 GLN A C 1
ATOM 2959 O O . GLN A 1 374 ? -27.126 -7.765 11.593 1.00 97.19 374 GLN A O 1
ATOM 2964 N N . LYS A 1 375 ? -28.981 -7.416 12.793 1.00 97.12 375 LYS A N 1
ATOM 2965 C CA . LYS A 1 375 ? -29.890 -7.826 11.706 1.00 97.12 375 LYS A CA 1
ATOM 2966 C C . LYS A 1 375 ? -29.786 -6.914 10.486 1.00 97.12 375 LYS A C 1
ATOM 2968 O O . LYS A 1 375 ? -29.915 -7.390 9.358 1.00 97.12 375 LYS A O 1
ATOM 2973 N N . ARG A 1 376 ? -29.591 -5.606 10.691 1.00 97.81 376 ARG A N 1
ATOM 2974 C CA . ARG A 1 376 ? -29.380 -4.656 9.592 1.00 97.81 376 ARG A CA 1
ATOM 2975 C C . ARG A 1 376 ? -28.043 -4.914 8.904 1.00 97.81 376 ARG A C 1
ATOM 2977 O O . ARG A 1 376 ? -28.029 -5.041 7.684 1.00 97.81 376 ARG A O 1
ATOM 2984 N N . LEU A 1 377 ? -26.971 -5.066 9.675 1.00 97.56 377 LEU A N 1
ATOM 2985 C CA . LEU A 1 377 ? -25.630 -5.328 9.165 1.00 97.56 377 LEU A CA 1
ATOM 2986 C C . LEU A 1 377 ? -25.563 -6.625 8.348 1.00 97.56 377 LEU A C 1
ATOM 2988 O O . LEU A 1 377 ? -25.009 -6.616 7.256 1.00 97.56 377 LEU A O 1
ATOM 2992 N N . HIS A 1 378 ? -26.211 -7.700 8.802 1.00 96.88 378 HIS A N 1
ATOM 2993 C CA . HIS A 1 378 ? -26.300 -8.952 8.045 1.00 96.88 378 HIS A CA 1
ATOM 2994 C C . HIS A 1 378 ? -26.914 -8.757 6.644 1.00 96.88 378 HIS A C 1
ATOM 2996 O O . HIS A 1 378 ? -26.430 -9.290 5.648 1.00 96.88 378 HIS A O 1
ATOM 3002 N N . LYS A 1 379 ? -27.980 -7.951 6.538 1.00 97.31 379 LYS A N 1
ATOM 3003 C CA . LYS A 1 379 ? -28.592 -7.625 5.238 1.00 97.31 379 LYS A CA 1
ATOM 3004 C C . LYS A 1 379 ? -27.655 -6.796 4.361 1.00 97.31 379 LYS A C 1
ATOM 3006 O O . LYS A 1 379 ? -27.606 -7.022 3.160 1.00 97.31 379 LYS A O 1
ATOM 3011 N N . LEU A 1 380 ? -26.929 -5.854 4.959 1.00 97.69 380 LEU A N 1
ATOM 3012 C CA . LEU A 1 380 ? -25.989 -4.993 4.244 1.00 97.69 380 LEU A CA 1
ATOM 3013 C C . LEU A 1 380 ? -24.757 -5.759 3.749 1.00 97.69 380 LEU A C 1
ATOM 3015 O O . LEU A 1 380 ? -24.327 -5.516 2.630 1.00 97.69 380 LEU A O 1
ATOM 3019 N N . GLN A 1 381 ? -24.249 -6.733 4.509 1.00 97.25 381 GLN A N 1
ATOM 3020 C CA . GLN A 1 381 ? -23.179 -7.623 4.045 1.00 97.25 381 GLN A CA 1
ATOM 3021 C C . GLN A 1 381 ? -23.582 -8.360 2.761 1.00 97.25 381 GLN A C 1
ATOM 3023 O O . GLN A 1 381 ? -22.810 -8.403 1.808 1.00 97.25 381 GLN A O 1
ATOM 3028 N N . ASN A 1 382 ? -24.803 -8.901 2.710 1.00 96.00 382 ASN A N 1
ATOM 3029 C CA . ASN A 1 382 ? -25.307 -9.554 1.500 1.00 96.00 382 ASN A CA 1
ATOM 3030 C C . ASN A 1 382 ? -25.376 -8.589 0.306 1.00 96.00 382 ASN A C 1
ATOM 3032 O O . ASN A 1 382 ? -25.148 -9.004 -0.829 1.00 96.00 382 ASN A O 1
ATOM 3036 N N . GLU A 1 383 ? -25.675 -7.311 0.549 1.00 96.81 383 GLU A N 1
ATOM 3037 C CA . GLU A 1 383 ? -25.688 -6.295 -0.503 1.00 96.81 383 GLU A CA 1
ATOM 3038 C C . GLU A 1 383 ? -24.275 -5.966 -0.998 1.00 96.81 383 GLU A C 1
ATOM 3040 O O . GLU A 1 383 ? -24.059 -5.937 -2.208 1.00 96.81 383 GLU A O 1
ATOM 3045 N N . LEU A 1 384 ? -23.303 -5.806 -0.088 1.00 97.12 384 LEU A N 1
ATOM 3046 C CA . LEU A 1 384 ? -21.888 -5.638 -0.443 1.00 97.12 384 LEU A CA 1
ATOM 3047 C C . LEU A 1 384 ? -21.409 -6.791 -1.330 1.00 97.12 384 LEU A C 1
ATOM 3049 O O . LEU A 1 384 ? -20.852 -6.549 -2.400 1.00 97.12 384 LEU A O 1
ATOM 3053 N N . TYR A 1 385 ? -21.700 -8.032 -0.927 1.00 96.75 385 TYR A N 1
ATOM 3054 C CA . TYR A 1 385 ? -21.332 -9.231 -1.675 1.00 96.75 385 TYR A CA 1
ATOM 3055 C C . TYR A 1 385 ? -21.951 -9.248 -3.077 1.00 96.75 385 TYR A C 1
ATOM 3057 O O . TYR A 1 385 ? -21.240 -9.369 -4.072 1.00 96.75 385 TYR A O 1
ATOM 3065 N N . ARG A 1 386 ? -23.274 -9.052 -3.178 1.00 96.44 386 ARG A N 1
ATOM 3066 C CA . ARG A 1 386 ? -24.000 -9.059 -4.461 1.00 96.44 386 ARG A CA 1
ATOM 3067 C C . ARG A 1 386 ? -23.523 -7.982 -5.431 1.00 96.44 386 ARG A C 1
ATOM 3069 O O . ARG A 1 386 ? -23.589 -8.197 -6.638 1.00 96.44 386 ARG A O 1
ATOM 3076 N N . ARG A 1 387 ? -23.094 -6.828 -4.916 1.00 96.00 387 ARG A N 1
ATOM 3077 C CA . ARG A 1 387 ? -22.608 -5.704 -5.726 1.00 96.00 387 ARG A CA 1
ATOM 3078 C C . ARG A 1 387 ? -21.099 -5.705 -5.941 1.00 96.00 387 ARG A C 1
ATOM 3080 O O . ARG A 1 387 ? -20.597 -4.869 -6.682 1.00 96.00 387 ARG A O 1
ATOM 3087 N N . GLY A 1 388 ? -20.372 -6.622 -5.304 1.00 96.44 388 GLY A N 1
ATOM 3088 C CA . GLY A 1 388 ? -18.917 -6.657 -5.367 1.00 96.44 388 GLY A CA 1
ATOM 3089 C C . GLY A 1 388 ? -18.259 -5.421 -4.745 1.00 96.44 388 GLY A C 1
ATOM 3090 O O . GLY A 1 388 ? -17.218 -4.990 -5.231 1.00 96.44 388 GLY A O 1
ATOM 3091 N N . ILE A 1 389 ? -18.842 -4.836 -3.694 1.00 97.44 389 ILE A N 1
ATOM 3092 C CA . ILE A 1 389 ? -18.260 -3.686 -2.984 1.00 97.44 389 ILE A CA 1
ATOM 3093 C C . ILE A 1 389 ? -17.355 -4.218 -1.864 1.00 97.44 389 ILE A C 1
ATOM 3095 O O . ILE A 1 389 ? -17.868 -4.835 -0.927 1.00 97.44 389 ILE A O 1
ATOM 3099 N N . PRO A 1 390 ? -16.025 -4.031 -1.936 1.00 97.75 390 PRO A N 1
ATOM 3100 C CA . PRO A 1 390 ? -15.126 -4.444 -0.863 1.00 97.75 390 PRO A CA 1
ATOM 3101 C C . PRO A 1 390 ? -15.242 -3.502 0.342 1.00 97.75 390 PRO A C 1
ATOM 3103 O O . PRO A 1 390 ? -15.550 -2.316 0.197 1.00 97.75 390 PRO A O 1
ATOM 3106 N N . MET A 1 391 ? -14.970 -4.010 1.543 1.00 98.31 391 MET A N 1
ATOM 3107 C CA . MET A 1 391 ? -14.969 -3.201 2.763 1.00 98.31 391 MET A CA 1
ATOM 3108 C C . MET A 1 391 ? -13.755 -3.495 3.640 1.00 98.31 391 MET A C 1
ATOM 3110 O O . MET A 1 391 ? -13.432 -4.647 3.900 1.00 98.31 391 MET A O 1
ATOM 3114 N N . VAL A 1 392 ? -13.131 -2.446 4.166 1.00 98.62 392 VAL A N 1
ATOM 3115 C CA . VAL A 1 392 ? -12.030 -2.527 5.125 1.00 98.62 392 VAL A CA 1
ATOM 3116 C C . VAL A 1 392 ? -12.430 -1.829 6.422 1.00 98.62 392 VAL A C 1
ATOM 3118 O O . VAL A 1 392 ? -12.925 -0.701 6.412 1.00 98.62 392 VAL A O 1
ATOM 3121 N N . VAL A 1 393 ? -12.220 -2.500 7.554 1.00 98.62 393 VAL A N 1
ATOM 3122 C CA . VAL A 1 393 ? -12.516 -1.973 8.890 1.00 98.62 393 VAL A CA 1
ATOM 3123 C C . VAL A 1 393 ? -11.269 -2.048 9.762 1.00 98.62 393 VAL A C 1
ATOM 3125 O O . VAL A 1 393 ? -10.856 -3.136 10.146 1.00 98.62 393 VAL A O 1
ATOM 3128 N N . GLY A 1 394 ? -10.682 -0.901 10.095 1.00 98.50 394 GLY A N 1
ATOM 3129 C CA . GLY A 1 394 ? -9.502 -0.796 10.953 1.00 98.50 394 GLY A CA 1
ATOM 3130 C C . GLY A 1 394 ? -9.852 -0.437 12.395 1.00 98.50 394 GLY A C 1
ATOM 3131 O O . GLY A 1 394 ? -10.585 0.525 12.638 1.00 98.50 394 GLY A O 1
ATOM 3132 N N . PHE A 1 395 ? -9.310 -1.189 13.356 1.00 98.69 395 PHE A N 1
ATOM 3133 C CA . PHE A 1 395 ? -9.456 -0.919 14.787 1.00 98.69 395 PHE A CA 1
ATOM 3134 C C . PHE A 1 395 ? -8.125 -0.536 15.431 1.00 98.69 395 PHE A C 1
ATOM 3136 O O . PHE A 1 395 ? -7.230 -1.365 15.572 1.00 98.69 395 PHE A O 1
ATOM 3143 N N . GLU A 1 396 ? -8.067 0.689 15.943 1.00 98.31 396 GLU A N 1
ATOM 3144 C CA . GLU A 1 396 ? -7.029 1.193 16.835 1.00 98.31 396 GLU A CA 1
ATOM 3145 C C . GLU A 1 396 ? -7.643 1.677 18.155 1.00 98.31 396 GLU A C 1
ATOM 3147 O O . GLU A 1 396 ? -8.862 1.709 18.345 1.00 98.31 396 GLU A O 1
ATOM 3152 N N . GLY A 1 397 ? -6.800 1.976 19.135 1.00 96.19 397 GLY A N 1
ATOM 3153 C CA . GLY A 1 397 ? -7.231 2.457 20.446 1.00 96.19 397 GLY A CA 1
ATOM 3154 C C . GLY A 1 397 ? -6.327 1.965 21.557 1.00 96.19 397 GLY A C 1
ATOM 3155 O O . GLY A 1 397 ? -5.550 1.021 21.364 1.00 96.19 397 GLY A O 1
ATOM 3156 N N . TRP A 1 398 ? -6.5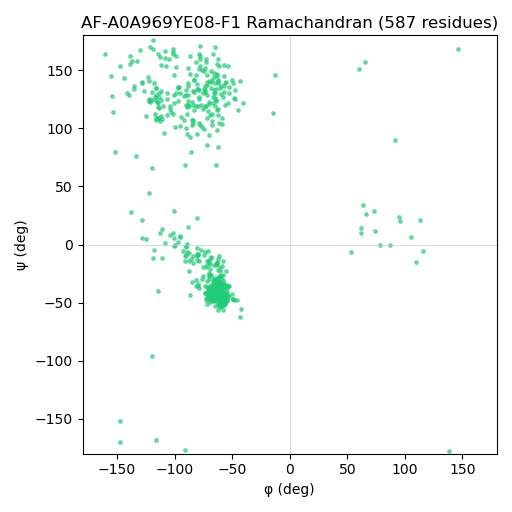01 2.547 22.740 1.00 95.06 398 TRP A N 1
ATOM 3157 C CA . TRP A 1 398 ? -5.705 2.219 23.917 1.00 95.06 398 TRP A CA 1
ATOM 3158 C C . TRP A 1 398 ? -5.692 0.724 24.239 1.00 95.06 398 TRP A C 1
ATOM 3160 O O . TRP A 1 398 ? -6.644 -0.034 23.968 1.00 95.06 398 TRP A O 1
ATOM 3170 N N . ASP A 1 399 ? -4.619 0.290 24.892 1.00 92.50 399 ASP A N 1
ATOM 3171 C CA . ASP A 1 399 ? -4.597 -1.027 25.502 1.00 92.50 399 ASP A CA 1
ATOM 3172 C C . ASP A 1 399 ? -5.718 -1.117 26.543 1.00 92.50 399 ASP A C 1
ATOM 3174 O O . ASP A 1 399 ? -6.046 -0.175 27.262 1.00 92.50 399 ASP A O 1
ATOM 3178 N N . ALA A 1 400 ? -6.404 -2.255 26.523 1.00 91.75 400 ALA A N 1
ATOM 3179 C CA . ALA A 1 400 ? -7.665 -2.488 27.219 1.00 91.75 400 ALA A CA 1
ATOM 3180 C C . ALA A 1 400 ? -8.896 -1.636 26.834 1.00 91.75 400 ALA A C 1
ATOM 3182 O O . ALA A 1 400 ? -9.950 -1.827 27.452 1.00 91.75 400 ALA A O 1
ATOM 3183 N N . ALA A 1 401 ? -8.868 -0.848 25.752 1.00 94.38 401 ALA A N 1
ATOM 3184 C CA . ALA A 1 401 ? -10.037 -0.085 25.281 1.00 94.38 401 ALA A CA 1
ATOM 3185 C C . ALA A 1 401 ? -11.231 -0.958 24.848 1.00 94.38 401 ALA A C 1
ATOM 3187 O O . ALA A 1 401 ? -12.387 -0.578 25.030 1.00 94.38 401 ALA A O 1
ATOM 3188 N N . GLY A 1 402 ? -10.976 -2.186 24.380 1.00 94.06 402 GLY A N 1
ATOM 3189 C CA . GLY A 1 402 ? -12.027 -3.167 24.077 1.00 94.06 402 GLY A CA 1
ATOM 3190 C C . GLY A 1 402 ? -12.196 -3.536 22.602 1.00 94.06 402 GLY A C 1
ATOM 3191 O O . GLY A 1 402 ? -13.246 -4.088 22.268 1.00 94.06 402 GLY A O 1
ATOM 3192 N N . LYS A 1 403 ? -11.169 -3.314 21.764 1.00 96.31 403 LYS A N 1
ATOM 3193 C CA . LYS A 1 403 ? -11.122 -3.635 20.320 1.00 96.31 403 LYS A CA 1
ATOM 3194 C C . LYS A 1 403 ? -11.694 -5.016 19.985 1.00 96.31 403 LYS A C 1
ATOM 3196 O O . LYS A 1 403 ? -12.770 -5.109 19.401 1.00 96.31 403 LYS A O 1
ATOM 3201 N N . GLY A 1 404 ? -11.094 -6.089 20.509 1.00 94.56 404 GLY A N 1
ATOM 3202 C CA . GLY A 1 404 ? -11.582 -7.458 20.278 1.00 94.56 404 GLY A CA 1
ATOM 3203 C C . GLY A 1 404 ? -13.033 -7.711 20.726 1.00 94.56 404 GLY A C 1
ATOM 3204 O O . GLY A 1 404 ? -13.733 -8.552 20.169 1.00 94.56 404 GLY A O 1
ATOM 3205 N N . GLY A 1 405 ? -13.539 -6.961 21.712 1.00 94.50 405 GLY A N 1
ATOM 3206 C CA . GLY A 1 405 ? -14.945 -7.026 22.116 1.00 94.50 405 GLY A CA 1
ATOM 3207 C C . GLY A 1 405 ? -15.894 -6.361 21.115 1.00 94.50 405 GLY A C 1
ATOM 3208 O O . GLY A 1 405 ? -17.008 -6.853 20.934 1.00 94.50 405 GLY A O 1
ATOM 3209 N N . ALA A 1 406 ? -15.467 -5.263 20.486 1.00 96.75 406 ALA A N 1
ATOM 3210 C CA . ALA A 1 406 ? -16.186 -4.612 19.394 1.00 96.75 406 ALA A CA 1
ATOM 3211 C C . ALA A 1 406 ? -16.159 -5.482 18.128 1.00 96.75 406 ALA A C 1
ATOM 3213 O O . ALA A 1 406 ? -17.225 -5.796 17.600 1.00 96.75 406 ALA A O 1
ATOM 3214 N N . ILE A 1 407 ? -14.984 -5.991 17.741 1.00 97.56 407 ILE A N 1
ATOM 3215 C CA . ILE A 1 407 ? -14.807 -6.912 16.605 1.00 97.56 407 ILE A CA 1
ATOM 3216 C C . ILE A 1 407 ? -15.694 -8.149 16.761 1.00 97.56 407 ILE A C 1
ATOM 3218 O O . ILE A 1 407 ? -16.431 -8.506 15.845 1.00 97.56 407 ILE A O 1
ATOM 3222 N N . ARG A 1 408 ? -15.722 -8.772 17.948 1.00 96.62 408 ARG A N 1
ATOM 3223 C CA . ARG A 1 408 ? -16.586 -9.936 18.207 1.00 96.62 408 ARG A CA 1
ATOM 3224 C C . ARG A 1 408 ? -18.077 -9.629 18.030 1.00 96.62 408 ARG A C 1
ATOM 3226 O O . ARG A 1 408 ? -18.843 -10.516 17.669 1.00 96.62 408 ARG A O 1
ATOM 3233 N N . ARG A 1 409 ? -18.524 -8.408 18.334 1.00 95.88 409 ARG A N 1
ATOM 3234 C CA . ARG A 1 409 ? -19.932 -8.010 18.153 1.00 95.88 409 ARG A CA 1
ATOM 3235 C C . ARG A 1 409 ? -20.249 -7.677 16.705 1.00 95.88 409 ARG A C 1
ATOM 3237 O O . ARG A 1 409 ? -21.326 -8.049 16.248 1.00 95.88 409 ARG A O 1
ATOM 3244 N N . LEU A 1 410 ? -19.314 -7.049 16.001 1.00 96.12 410 LEU A N 1
ATOM 3245 C CA . LEU A 1 410 ? -19.404 -6.806 14.566 1.00 96.12 410 LEU A CA 1
ATOM 3246 C C . LEU A 1 410 ? -19.558 -8.137 13.808 1.00 96.12 410 LEU A C 1
ATOM 3248 O O . LEU A 1 410 ? -20.572 -8.378 13.156 1.00 96.12 410 LEU A O 1
ATOM 3252 N N . THR A 1 411 ? -18.613 -9.051 14.023 1.00 96.50 411 THR A N 1
ATOM 3253 C CA . THR A 1 411 ? -18.533 -10.356 13.345 1.00 96.50 411 THR A CA 1
ATOM 3254 C C . THR A 1 411 ? -19.663 -11.317 13.697 1.00 96.50 411 THR A C 1
ATOM 3256 O O . THR A 1 411 ? -20.107 -12.054 12.831 1.00 96.50 411 THR A O 1
ATOM 3259 N N . SER A 1 412 ? -20.217 -11.278 14.917 1.00 93.88 412 SER A N 1
ATOM 3260 C CA . SER A 1 412 ? -21.285 -12.214 15.330 1.00 93.88 412 SER A CA 1
ATOM 3261 C C . SER A 1 412 ? -22.588 -12.151 14.518 1.00 93.88 412 SER A C 1
ATOM 3263 O O . SER A 1 412 ? -23.454 -13.000 14.705 1.00 93.88 412 SER A O 1
ATOM 3265 N N . SER A 1 413 ? -22.741 -11.149 13.651 1.00 86.81 413 SER A N 1
ATOM 3266 C CA . SER A 1 413 ? -23.897 -10.997 12.757 1.00 86.81 413 SER A CA 1
ATOM 3267 C C . SER A 1 413 ? -23.581 -11.218 11.279 1.00 86.81 413 SER A C 1
ATOM 3269 O O . SER A 1 413 ? -24.495 -11.315 10.459 1.00 86.81 413 SER A O 1
ATOM 3271 N N . LEU A 1 414 ? -22.296 -11.288 10.943 1.00 94.19 414 LEU A N 1
ATOM 3272 C CA . LEU A 1 414 ? -21.826 -11.478 9.584 1.00 94.19 414 LEU A CA 1
ATOM 3273 C C . LEU A 1 414 ? -21.767 -12.978 9.267 1.00 94.19 414 LEU A C 1
ATOM 3275 O O . LEU A 1 414 ? -21.469 -13.797 10.136 1.00 94.19 414 LEU A O 1
ATOM 3279 N N . ASP A 1 415 ? -22.033 -13.342 8.016 1.00 95.19 415 ASP A N 1
ATOM 3280 C CA . ASP A 1 415 ? -21.689 -14.661 7.491 1.00 95.19 415 ASP A CA 1
ATOM 3281 C C . ASP A 1 415 ? -20.164 -14.809 7.491 1.00 95.19 415 ASP A C 1
ATOM 3283 O O . ASP A 1 415 ? -19.461 -13.979 6.908 1.00 95.19 415 ASP A O 1
ATOM 3287 N N . ALA A 1 416 ? -19.670 -15.862 8.145 1.00 93.62 416 ALA A N 1
ATOM 3288 C CA . ALA A 1 416 ? -18.246 -16.123 8.342 1.00 93.62 416 ALA A CA 1
ATOM 3289 C C . ALA A 1 416 ? -17.460 -16.356 7.043 1.00 93.62 416 ALA A C 1
ATOM 3291 O O . ALA A 1 416 ? -16.240 -16.307 7.067 1.00 93.62 416 ALA A O 1
ATOM 3292 N N . ARG A 1 417 ? -18.135 -16.607 5.914 1.00 94.44 417 ARG A N 1
ATOM 3293 C CA . ARG A 1 417 ? -17.487 -16.760 4.601 1.00 94.44 417 ARG A CA 1
ATOM 3294 C C . ARG A 1 417 ? -17.233 -15.428 3.903 1.00 94.44 417 ARG A C 1
ATOM 3296 O O . ARG A 1 417 ? -16.517 -15.400 2.915 1.00 94.44 417 ARG A O 1
ATOM 3303 N N . GLY A 1 418 ? -17.879 -14.356 4.359 1.00 93.81 418 GLY A N 1
ATOM 3304 C CA . GLY A 1 418 ? -17.825 -13.041 3.722 1.00 93.81 418 GLY A CA 1
ATOM 3305 C C . GLY A 1 418 ? -16.928 -12.038 4.442 1.00 93.81 418 GLY A C 1
ATOM 3306 O O . GLY A 1 418 ? -16.994 -10.852 4.117 1.00 93.81 418 GLY A O 1
ATOM 3307 N N . TYR A 1 419 ? -16.160 -12.464 5.449 1.00 97.19 419 TYR A N 1
ATOM 3308 C CA . TYR A 1 419 ? -15.194 -11.601 6.120 1.00 97.19 419 TYR A CA 1
ATOM 3309 C C . TYR A 1 419 ? -13.970 -12.367 6.616 1.00 97.19 419 TYR A C 1
ATOM 3311 O O . TYR A 1 419 ? -14.086 -13.525 7.008 1.00 97.19 419 TYR A O 1
ATOM 3319 N N . ASP A 1 420 ? -12.855 -11.652 6.733 1.00 97.69 420 ASP A N 1
ATOM 3320 C CA . ASP A 1 420 ? -11.643 -12.103 7.408 1.00 97.69 420 ASP A CA 1
ATOM 3321 C C . ASP A 1 420 ? -11.265 -11.133 8.530 1.00 97.69 420 ASP A C 1
ATOM 3323 O O . ASP A 1 420 ? -11.411 -9.914 8.403 1.00 97.69 420 ASP A O 1
ATOM 3327 N N . VAL A 1 421 ? -10.799 -11.672 9.660 1.00 97.88 421 VAL A N 1
ATOM 3328 C CA . VAL A 1 421 ? -10.227 -10.873 10.753 1.00 97.88 421 VAL A CA 1
ATOM 3329 C C . VAL A 1 421 ? -8.715 -11.028 10.708 1.00 97.88 421 VAL A C 1
ATOM 3331 O O . VAL A 1 421 ? -8.207 -12.133 10.887 1.00 97.88 421 VAL A O 1
ATOM 3334 N N . VAL A 1 422 ? -8.017 -9.914 10.513 1.00 97.69 422 VAL A N 1
ATOM 3335 C CA . VAL A 1 422 ? -6.569 -9.842 10.321 1.00 97.69 422 VAL A CA 1
ATOM 3336 C C . VAL A 1 422 ? -5.939 -9.207 11.566 1.00 97.69 422 VAL A C 1
ATOM 3338 O O . VAL A 1 422 ? -5.951 -7.982 11.712 1.00 97.69 422 VAL A O 1
ATOM 3341 N N . PRO A 1 423 ? -5.442 -10.007 12.527 1.00 96.56 423 PRO A N 1
ATOM 3342 C CA . PRO A 1 423 ? -4.729 -9.472 13.679 1.00 96.56 423 PRO A CA 1
ATOM 3343 C C . PRO A 1 423 ? -3.319 -9.036 13.269 1.00 96.56 423 PRO A C 1
ATOM 3345 O O . PRO A 1 423 ? -2.496 -9.867 12.887 1.00 96.56 423 PRO A O 1
ATOM 3348 N N . ILE A 1 424 ? -3.018 -7.743 13.387 1.00 96.56 424 ILE A N 1
ATOM 3349 C CA . ILE A 1 424 ? -1.695 -7.208 13.056 1.00 96.56 424 ILE A CA 1
ATOM 3350 C C . ILE A 1 424 ? -0.797 -7.253 14.292 1.00 96.56 424 ILE A C 1
ATOM 3352 O O . ILE A 1 424 ? -1.060 -6.616 15.315 1.00 96.56 424 ILE A O 1
ATOM 3356 N N . ALA A 1 425 ? 0.285 -8.019 14.177 1.00 91.81 425 ALA A N 1
ATOM 3357 C CA . ALA A 1 425 ? 1.317 -8.174 15.194 1.00 91.81 425 ALA A CA 1
ATOM 3358 C C . ALA A 1 425 ? 2.670 -7.634 14.696 1.00 91.81 425 ALA A C 1
ATOM 3360 O O . ALA A 1 425 ? 2.755 -6.947 13.674 1.00 91.81 425 ALA A O 1
ATOM 3361 N N . ALA A 1 426 ? 3.742 -7.941 15.430 1.00 92.69 426 ALA A N 1
ATOM 3362 C CA . ALA A 1 426 ? 5.096 -7.661 14.974 1.00 92.69 426 ALA A CA 1
ATOM 3363 C C . ALA A 1 426 ? 5.356 -8.350 13.617 1.00 92.69 426 ALA A C 1
ATOM 3365 O O . ALA A 1 426 ? 5.001 -9.521 13.464 1.00 92.69 426 ALA A O 1
ATOM 3366 N N . PRO A 1 427 ? 5.987 -7.659 12.649 1.00 95.12 427 PRO A N 1
ATOM 3367 C CA . PRO A 1 427 ? 6.233 -8.241 11.339 1.00 95.12 427 PRO A CA 1
ATOM 3368 C C . PRO A 1 427 ? 7.143 -9.461 11.402 1.00 95.12 427 PRO A C 1
ATOM 3370 O O . PRO A 1 427 ? 8.170 -9.464 12.091 1.00 95.12 427 PRO A O 1
ATOM 3373 N N . THR A 1 428 ? 6.801 -10.451 10.589 1.00 96.19 428 THR A N 1
ATOM 3374 C CA . THR A 1 428 ? 7.660 -11.581 10.240 1.00 96.19 428 THR A CA 1
ATOM 3375 C C . THR A 1 428 ? 8.929 -11.107 9.515 1.00 96.19 428 THR A C 1
ATOM 3377 O O . THR A 1 428 ? 8.947 -10.013 8.944 1.00 96.19 428 THR A O 1
ATOM 3380 N N . PRO A 1 429 ? 10.004 -11.918 9.479 1.00 95.62 429 PRO A N 1
ATOM 3381 C CA . PRO A 1 429 ? 11.218 -11.570 8.737 1.00 95.62 429 PRO A CA 1
ATOM 3382 C C . PRO A 1 429 ? 10.963 -11.238 7.262 1.00 95.62 429 PRO A C 1
ATOM 3384 O O . PRO A 1 429 ? 11.601 -10.337 6.729 1.00 95.62 429 PRO A O 1
ATOM 3387 N N . LEU A 1 430 ? 9.999 -11.919 6.632 1.00 94.62 430 LEU A N 1
ATOM 3388 C CA . LEU A 1 430 ? 9.586 -11.630 5.261 1.00 94.62 430 LEU A CA 1
ATOM 3389 C C . LEU A 1 430 ? 8.907 -10.259 5.161 1.00 94.62 430 LEU A C 1
ATOM 3391 O O . LEU A 1 430 ? 9.262 -9.453 4.319 1.00 94.62 430 LEU A O 1
ATOM 3395 N N . GLU A 1 431 ? 7.962 -9.937 6.041 1.00 96.19 431 GLU A N 1
ATOM 3396 C CA . GLU A 1 431 ? 7.307 -8.621 6.002 1.00 96.19 431 GLU A CA 1
ATOM 3397 C C . GLU A 1 431 ? 8.265 -7.469 6.322 1.00 96.19 431 GLU A C 1
ATOM 3399 O O . GLU A 1 431 ? 8.054 -6.364 5.835 1.00 96.19 431 GLU A O 1
ATOM 3404 N N . LYS A 1 432 ? 9.306 -7.710 7.133 1.00 94.69 432 LYS A N 1
ATOM 3405 C CA . LYS A 1 432 ? 10.365 -6.724 7.400 1.00 94.69 432 LYS A CA 1
ATOM 3406 C C . LYS A 1 432 ? 11.274 -6.484 6.199 1.00 94.69 432 LYS A C 1
ATOM 3408 O O . LYS A 1 432 ? 11.885 -5.424 6.138 1.00 94.69 432 LYS A O 1
ATOM 3413 N N . SER A 1 433 ? 11.414 -7.459 5.302 1.00 95.12 433 SER A N 1
ATOM 3414 C CA . SER A 1 433 ? 12.261 -7.313 4.120 1.00 95.12 433 SER A CA 1
ATOM 3415 C C . SER A 1 433 ? 11.546 -6.620 2.960 1.00 95.12 433 SER A C 1
ATOM 3417 O O . SER A 1 433 ? 12.211 -6.250 2.003 1.00 95.12 433 SER A O 1
ATOM 3419 N N . HIS A 1 434 ? 10.233 -6.405 3.028 1.00 96.94 434 HIS A N 1
ATOM 3420 C CA . HIS A 1 434 ? 9.488 -5.625 2.040 1.00 96.94 434 HIS A CA 1
ATOM 3421 C C . HIS A 1 434 ? 9.192 -4.204 2.534 1.00 96.94 434 HIS A C 1
ATOM 3423 O O . HIS A 1 434 ? 9.275 -3.909 3.728 1.00 96.94 434 HIS A O 1
ATOM 3429 N N . HIS A 1 435 ? 8.744 -3.353 1.605 1.00 95.94 435 HIS A N 1
ATOM 3430 C CA . HIS A 1 435 ? 8.131 -2.070 1.934 1.00 95.94 435 HIS A CA 1
ATOM 3431 C C . HIS A 1 435 ? 7.032 -2.238 2.993 1.00 95.94 435 HIS A C 1
ATOM 3433 O O . HIS A 1 435 ? 6.233 -3.174 2.933 1.00 95.94 435 HIS A O 1
ATOM 3439 N N . TYR A 1 436 ? 6.925 -1.294 3.928 1.00 96.25 436 TYR A N 1
ATOM 3440 C CA . TYR A 1 436 ? 6.006 -1.380 5.071 1.00 96.25 436 TYR A CA 1
ATOM 3441 C C . TYR A 1 436 ? 4.565 -1.739 4.709 1.00 96.25 436 TYR A C 1
ATOM 3443 O O . TYR A 1 436 ? 3.969 -2.631 5.319 1.00 96.25 436 TYR A O 1
ATOM 3451 N N . LEU A 1 437 ? 4.026 -1.063 3.691 1.00 97.38 437 LEU A N 1
ATOM 3452 C CA . LEU A 1 437 ? 2.645 -1.250 3.258 1.00 97.38 437 LEU A CA 1
ATOM 3453 C C . LEU A 1 437 ? 2.387 -2.582 2.541 1.00 97.38 437 LEU A C 1
ATOM 3455 O O . LEU A 1 437 ? 1.231 -2.980 2.408 1.00 97.38 437 LEU A O 1
ATOM 3459 N N . TRP A 1 438 ? 3.434 -3.303 2.120 1.00 97.69 438 TRP A N 1
ATOM 3460 C CA . TRP A 1 438 ? 3.315 -4.572 1.394 1.00 97.69 438 TRP A CA 1
ATOM 3461 C C . TRP A 1 438 ? 2.442 -5.586 2.134 1.00 97.69 438 TRP A C 1
ATOM 3463 O O . TRP A 1 438 ? 1.565 -6.211 1.536 1.00 97.69 438 TRP A O 1
ATOM 3473 N N . ARG A 1 439 ? 2.632 -5.708 3.454 1.00 96.44 439 ARG A N 1
ATOM 3474 C CA . ARG A 1 439 ? 1.882 -6.677 4.264 1.00 96.44 439 ARG A CA 1
ATOM 3475 C C . ARG A 1 439 ? 0.383 -6.374 4.292 1.00 96.44 439 ARG A C 1
ATOM 3477 O O . ARG A 1 439 ? -0.417 -7.291 4.225 1.00 96.44 439 ARG A O 1
ATOM 3484 N N . PHE A 1 440 ? -0.001 -5.096 4.300 1.00 97.62 440 PHE A N 1
ATOM 3485 C CA . PHE A 1 440 ? -1.409 -4.696 4.336 1.00 97.62 440 PHE A CA 1
ATOM 3486 C C . PHE A 1 440 ? -2.060 -4.798 2.957 1.00 97.62 440 PHE A C 1
ATOM 3488 O O . PHE A 1 440 ? -3.217 -5.194 2.861 1.00 97.62 440 PHE A O 1
ATOM 3495 N N . TRP A 1 441 ? -1.309 -4.526 1.883 1.00 97.06 441 TRP A N 1
ATOM 3496 C CA . TRP A 1 441 ? -1.771 -4.747 0.510 1.00 97.06 441 TRP A CA 1
ATOM 3497 C C . TRP A 1 441 ? -2.165 -6.203 0.246 1.00 97.06 441 TRP A C 1
ATOM 3499 O O . TRP A 1 441 ? -3.127 -6.459 -0.484 1.00 97.06 441 TRP A O 1
ATOM 3509 N N . LYS A 1 442 ? -1.468 -7.166 0.857 1.00 95.19 442 LYS A N 1
ATOM 3510 C CA . LYS A 1 442 ? -1.812 -8.590 0.743 1.00 95.19 442 LYS A CA 1
ATOM 3511 C C . LYS A 1 442 ? -3.177 -8.922 1.331 1.00 95.19 442 LYS A C 1
ATOM 3513 O O . LYS A 1 442 ? -3.889 -9.720 0.728 1.00 95.19 442 LYS A O 1
ATOM 3518 N N . ASP A 1 443 ? -3.547 -8.260 2.418 1.00 96.38 443 ASP A N 1
ATOM 3519 C CA . ASP A 1 443 ? -4.771 -8.535 3.174 1.00 96.38 443 ASP A CA 1
ATOM 3520 C C . ASP A 1 443 ? -5.953 -7.635 2.769 1.00 96.38 443 ASP A C 1
ATOM 3522 O O . ASP A 1 443 ? -7.020 -7.671 3.382 1.00 96.38 443 ASP A O 1
ATOM 3526 N N . VAL A 1 444 ? -5.793 -6.821 1.717 1.00 96.44 444 VAL A N 1
ATOM 3527 C CA . VAL A 1 444 ? -6.914 -6.104 1.093 1.00 96.44 444 VAL A CA 1
ATOM 3528 C C . VAL A 1 444 ? -7.937 -7.129 0.588 1.00 96.44 444 VAL A C 1
ATOM 3530 O O . VAL A 1 444 ? -7.548 -8.048 -0.135 1.00 96.44 444 VAL A O 1
ATOM 3533 N N . PRO A 1 445 ? -9.234 -6.981 0.915 1.00 97.19 445 PRO A N 1
ATOM 3534 C CA . PRO A 1 445 ? -10.240 -7.970 0.565 1.00 97.19 445 PRO A CA 1
ATOM 3535 C C . PRO A 1 445 ? -10.612 -7.893 -0.922 1.00 97.19 445 PRO A C 1
ATOM 3537 O O . PRO A 1 445 ? -10.596 -6.804 -1.510 1.00 97.19 445 PRO A O 1
ATOM 3540 N N . PRO A 1 446 ? -11.007 -9.023 -1.531 1.00 97.06 446 PRO A N 1
ATOM 3541 C CA . PRO A 1 446 ? -11.614 -9.005 -2.850 1.00 97.06 446 PRO A CA 1
ATOM 3542 C C . PRO A 1 446 ? -12.992 -8.318 -2.827 1.00 97.06 446 PRO A C 1
ATOM 3544 O O . PRO A 1 446 ? -13.630 -8.142 -1.784 1.00 97.06 446 PRO A O 1
ATOM 3547 N N . LYS A 1 447 ? -13.482 -7.944 -4.010 1.00 96.94 447 LYS A N 1
ATOM 3548 C CA . LYS A 1 447 ? -14.812 -7.363 -4.235 1.00 96.94 447 LYS A CA 1
ATOM 3549 C C . LYS A 1 447 ? -15.910 -8.158 -3.528 1.00 96.94 447 LYS A C 1
ATOM 3551 O O . LYS A 1 447 ? -16.082 -9.347 -3.772 1.00 96.94 447 LYS A O 1
ATOM 3556 N N . GLY A 1 448 ? -16.692 -7.469 -2.700 1.00 96.69 448 GLY A N 1
ATOM 3557 C CA . GLY A 1 448 ? -17.828 -8.043 -1.976 1.00 96.69 448 GLY A CA 1
ATOM 3558 C C . GLY A 1 448 ? -17.486 -8.686 -0.629 1.00 96.69 448 GLY A C 1
ATOM 3559 O O . GLY A 1 448 ? -18.396 -9.154 0.056 1.00 96.69 448 GLY A O 1
ATOM 3560 N N . TYR A 1 449 ? -16.210 -8.689 -0.233 1.00 97.94 449 TYR A N 1
ATOM 3561 C CA . TYR A 1 449 ? -15.734 -9.234 1.038 1.00 97.94 449 TYR A CA 1
ATOM 3562 C C . TYR A 1 449 ? -15.302 -8.124 2.003 1.00 97.94 449 TYR A C 1
ATOM 3564 O O . TYR A 1 449 ? -15.047 -6.982 1.606 1.00 97.94 449 TYR A O 1
ATOM 3572 N N . ILE A 1 450 ? -15.237 -8.470 3.291 1.00 98.50 450 ILE A N 1
ATOM 3573 C CA . ILE A 1 450 ? -14.893 -7.548 4.378 1.00 98.50 450 ILE A CA 1
ATOM 3574 C C . ILE A 1 450 ? -13.575 -7.978 5.037 1.00 98.50 450 ILE A C 1
ATOM 3576 O O . ILE A 1 450 ? -13.496 -9.073 5.579 1.00 98.50 450 ILE A O 1
ATOM 3580 N N . ALA A 1 451 ? -12.570 -7.106 5.080 1.00 98.38 451 ALA A N 1
ATOM 3581 C CA . ALA A 1 451 ? -11.379 -7.303 5.910 1.00 98.38 451 ALA A CA 1
ATOM 3582 C C . ALA A 1 451 ? -11.484 -6.472 7.195 1.00 98.38 451 ALA A C 1
ATOM 3584 O O . ALA A 1 451 ? -11.743 -5.267 7.149 1.00 98.38 451 ALA A O 1
ATOM 3585 N N . ILE A 1 452 ? -11.285 -7.107 8.349 1.00 98.69 452 ILE A N 1
ATOM 3586 C CA . ILE A 1 452 ? -11.350 -6.475 9.670 1.00 98.69 452 ILE A CA 1
ATOM 3587 C C . ILE A 1 452 ? -9.972 -6.552 10.326 1.00 98.69 452 ILE A C 1
ATOM 3589 O O . ILE A 1 452 ? -9.566 -7.608 10.802 1.00 98.69 452 ILE A O 1
ATOM 3593 N N . PHE A 1 453 ? -9.278 -5.426 10.398 1.00 98.69 453 PHE A N 1
ATOM 3594 C CA . PHE A 1 453 ? -7.941 -5.318 10.967 1.00 98.69 453 PHE A CA 1
ATOM 3595 C C . PHE A 1 453 ? -8.008 -5.013 12.477 1.00 98.69 453 PHE A C 1
ATOM 3597 O O . PHE A 1 453 ? -8.572 -3.992 12.884 1.00 98.69 453 PHE A O 1
ATOM 3604 N N . ASP A 1 454 ? -7.445 -5.896 13.315 1.00 97.75 454 ASP A N 1
ATOM 3605 C CA . ASP A 1 454 ? -7.199 -5.637 14.747 1.00 97.75 454 ASP A CA 1
ATOM 3606 C C . ASP A 1 454 ? -5.760 -5.136 14.906 1.00 97.75 454 ASP A C 1
ATOM 3608 O O . ASP A 1 454 ? -4.821 -5.934 14.841 1.00 97.75 454 ASP A O 1
ATOM 3612 N N . ARG A 1 455 ? -5.605 -3.815 15.084 1.00 96.94 455 ARG A N 1
ATOM 3613 C CA . ARG A 1 455 ? -4.408 -3.031 14.721 1.00 96.94 455 ARG A CA 1
ATOM 3614 C C . ARG A 1 455 ? -4.172 -2.998 13.206 1.00 96.94 455 ARG A C 1
ATOM 3616 O O . ARG A 1 455 ? -4.673 -3.837 12.468 1.00 96.94 455 ARG A O 1
ATOM 3623 N N . THR A 1 456 ? -3.453 -1.992 12.727 1.00 98.00 456 THR A N 1
ATOM 3624 C CA . THR A 1 456 ? -3.402 -1.622 11.303 1.00 98.00 456 THR A CA 1
ATOM 3625 C C . THR A 1 456 ? -2.030 -1.055 10.899 1.00 98.00 456 THR A C 1
ATOM 3627 O O . THR A 1 456 ? -1.077 -1.055 11.682 1.00 98.00 456 THR A O 1
ATOM 3630 N N . TRP A 1 457 ? -1.943 -0.505 9.683 1.00 98.12 457 TRP A N 1
ATOM 3631 C CA . TRP A 1 457 ? -0.828 0.317 9.191 1.00 98.12 457 TRP A CA 1
ATOM 3632 C C . TRP A 1 457 ? -0.544 1.573 10.028 1.00 98.12 457 TRP A C 1
ATOM 3634 O O . TRP A 1 457 ? 0.532 2.158 9.922 1.00 98.12 457 TRP A O 1
ATOM 3644 N N . TYR A 1 458 ? -1.455 1.981 10.913 1.00 98.38 458 TYR A N 1
ATOM 3645 C CA . TYR A 1 458 ? -1.200 3.078 11.845 1.00 98.38 458 TYR A CA 1
ATOM 3646 C C . TYR A 1 458 ? -0.153 2.744 12.916 1.00 98.38 458 TYR A C 1
ATOM 3648 O O . TYR A 1 458 ? 0.347 3.647 13.588 1.00 98.38 458 TYR A O 1
ATOM 3656 N N . GLY A 1 459 ? 0.255 1.474 13.043 1.00 97.12 459 GLY A N 1
ATOM 3657 C CA . GLY A 1 459 ? 1.345 1.067 13.929 1.00 97.12 459 GLY A CA 1
ATOM 3658 C C . GLY A 1 459 ? 2.642 1.861 13.714 1.00 97.12 459 GLY A C 1
ATOM 3659 O O . GLY A 1 459 ? 3.301 2.203 14.698 1.00 97.12 459 GLY A O 1
ATOM 3660 N N . ARG A 1 460 ? 2.964 2.240 12.466 1.00 97.50 460 ARG A N 1
ATOM 3661 C CA . ARG A 1 460 ? 4.167 3.024 12.134 1.00 97.50 460 ARG A CA 1
ATOM 3662 C C . ARG A 1 460 ? 4.192 4.399 12.797 1.00 97.50 460 ARG A C 1
ATOM 3664 O O . ARG A 1 460 ? 5.216 4.816 13.326 1.00 97.50 460 ARG A O 1
ATOM 3671 N N . VAL A 1 461 ? 3.055 5.085 12.809 1.00 97.75 461 VAL A N 1
ATOM 3672 C CA . VAL A 1 461 ? 2.930 6.442 13.367 1.00 97.75 461 VAL A CA 1
ATOM 3673 C C . VAL A 1 461 ? 2.571 6.449 14.856 1.00 97.75 461 VAL A C 1
ATOM 3675 O O . VAL A 1 461 ? 2.452 7.518 15.450 1.00 97.75 461 VAL A O 1
ATOM 3678 N N . MET A 1 462 ? 2.428 5.262 15.458 1.00 95.62 462 MET A N 1
ATOM 3679 C CA . MET A 1 462 ? 2.144 5.059 16.878 1.00 95.62 462 MET A CA 1
ATOM 3680 C C . MET A 1 462 ? 3.262 4.258 17.558 1.00 95.62 462 MET A C 1
ATOM 3682 O O . MET A 1 462 ? 4.268 4.831 17.966 1.00 95.62 462 MET A O 1
ATOM 3686 N N . VAL A 1 463 ? 3.107 2.935 17.686 1.00 94.50 463 VAL A N 1
ATOM 3687 C CA . VAL A 1 463 ? 4.028 2.090 18.460 1.00 94.50 463 VAL A CA 1
ATOM 3688 C C . VAL A 1 463 ? 5.449 2.110 17.894 1.00 94.50 463 VAL A C 1
ATOM 3690 O O . VAL A 1 463 ? 6.394 2.230 18.665 1.00 94.50 463 VAL A O 1
ATOM 3693 N N . GLU A 1 464 ? 5.633 2.079 16.568 1.00 95.81 464 GLU A N 1
ATOM 3694 C CA . GLU A 1 464 ? 6.986 2.111 15.988 1.00 95.81 464 GLU A CA 1
ATOM 3695 C C . GLU A 1 464 ? 7.669 3.467 16.203 1.00 95.81 464 GLU A C 1
ATOM 3697 O O . GLU A 1 464 ? 8.876 3.500 16.444 1.00 95.81 464 GLU A O 1
ATOM 3702 N N . ARG A 1 465 ? 6.908 4.571 16.169 1.00 95.81 465 ARG A N 1
ATOM 3703 C CA . ARG A 1 465 ? 7.391 5.925 16.487 1.00 95.81 465 ARG A CA 1
ATOM 3704 C C . ARG A 1 465 ? 7.822 6.046 17.952 1.00 95.81 465 ARG A C 1
ATOM 3706 O O . ARG A 1 465 ? 8.847 6.655 18.233 1.00 95.81 465 ARG A O 1
ATOM 3713 N N . ILE A 1 466 ? 7.049 5.483 18.882 1.00 95.19 466 ILE A N 1
ATOM 3714 C CA . ILE A 1 466 ? 7.260 5.637 20.334 1.00 95.19 466 ILE A CA 1
ATOM 3715 C C . ILE A 1 466 ? 8.343 4.693 20.867 1.00 95.19 466 ILE A C 1
ATOM 3717 O O . ILE A 1 466 ? 9.090 5.055 21.777 1.00 95.19 466 ILE A O 1
ATOM 3721 N N . GLU A 1 467 ? 8.434 3.483 20.317 1.00 94.19 467 GLU A N 1
ATOM 3722 C CA . GLU A 1 467 ? 9.445 2.492 20.703 1.00 94.19 467 GLU A CA 1
ATOM 3723 C C . GLU A 1 467 ? 10.743 2.605 19.885 1.00 94.19 467 GLU A C 1
ATOM 3725 O O . GLU A 1 467 ? 11.717 1.920 20.190 1.00 94.19 467 GLU A O 1
ATOM 3730 N N . GLY A 1 468 ? 10.783 3.466 18.861 1.00 94.25 468 GLY A N 1
ATOM 3731 C CA . GLY A 1 468 ? 11.969 3.665 18.022 1.00 94.25 468 GLY A CA 1
ATOM 3732 C C . GLY A 1 468 ? 12.247 2.504 17.062 1.00 94.25 468 GLY A C 1
ATOM 3733 O O . GLY A 1 468 ? 13.397 2.247 16.716 1.00 94.25 468 GLY A O 1
ATOM 3734 N N . TYR A 1 469 ? 11.208 1.784 16.627 1.00 93.69 469 TYR A N 1
ATOM 3735 C CA . TYR A 1 469 ? 11.326 0.704 15.633 1.00 93.69 469 TYR A CA 1
ATOM 3736 C C . TYR A 1 469 ? 11.411 1.211 14.191 1.00 93.69 469 TYR A C 1
ATOM 3738 O O . TYR A 1 469 ? 11.673 0.431 13.276 1.00 93.69 469 TYR A O 1
ATOM 3746 N N . CYS A 1 470 ? 11.206 2.510 13.993 1.00 93.19 470 CYS A N 1
ATOM 3747 C CA . CYS A 1 470 ? 11.411 3.203 12.733 1.00 93.19 470 CYS A CA 1
ATOM 3748 C C . CYS A 1 470 ? 12.122 4.539 12.985 1.00 93.19 470 CYS A C 1
ATOM 3750 O O . CYS A 1 470 ? 12.107 5.074 14.097 1.00 93.19 470 CYS A O 1
ATOM 3752 N N . THR A 1 471 ? 12.769 5.074 11.955 1.00 92.25 471 THR A N 1
ATOM 3753 C CA . THR A 1 471 ? 13.429 6.379 12.009 1.00 92.25 471 THR A CA 1
ATOM 3754 C C . THR A 1 471 ? 12.412 7.515 11.899 1.00 92.25 471 THR A C 1
ATOM 3756 O O . THR A 1 471 ? 11.289 7.329 11.429 1.00 92.25 471 THR A O 1
ATOM 3759 N N . GLU A 1 472 ? 12.806 8.724 12.299 1.00 92.44 472 GLU A N 1
ATOM 3760 C CA . GLU A 1 472 ? 11.954 9.907 12.154 1.00 92.44 472 GLU A CA 1
ATOM 3761 C C . GLU A 1 472 ? 11.489 10.173 10.715 1.00 92.44 472 GLU A C 1
ATOM 3763 O O . GLU A 1 472 ? 10.280 10.293 10.504 1.00 92.44 472 GLU A O 1
ATOM 3768 N N . PRO A 1 473 ? 12.373 10.137 9.700 1.00 90.50 473 PRO A N 1
ATOM 3769 C CA . PRO A 1 473 ? 11.948 10.237 8.307 1.00 90.50 473 PRO A CA 1
ATOM 3770 C C . PRO A 1 473 ? 10.952 9.151 7.878 1.00 90.50 473 PRO A C 1
ATOM 3772 O O . PRO A 1 473 ? 10.122 9.409 7.011 1.00 90.50 473 PRO A O 1
ATOM 3775 N N . GLN A 1 474 ? 11.008 7.947 8.466 1.00 91.81 474 GLN A N 1
ATOM 3776 C CA . GLN A 1 474 ? 10.094 6.845 8.143 1.00 91.81 474 GLN A CA 1
ATOM 3777 C C . GLN A 1 474 ? 8.678 7.082 8.657 1.00 91.81 474 GLN A C 1
ATOM 3779 O O . GLN A 1 474 ? 7.732 6.955 7.883 1.00 91.81 474 GLN A O 1
ATOM 3784 N N . TRP A 1 475 ? 8.493 7.425 9.935 1.00 94.69 475 TRP A N 1
ATOM 3785 C CA . TRP A 1 475 ? 7.135 7.676 10.429 1.00 94.69 475 TRP A CA 1
ATOM 3786 C C . TRP A 1 475 ? 6.584 9.026 9.968 1.00 94.69 475 TRP A C 1
ATOM 3788 O O . TRP A 1 475 ? 5.370 9.161 9.839 1.00 94.69 475 TRP A O 1
ATOM 3798 N N . ASN A 1 476 ? 7.439 10.016 9.691 1.00 93.12 476 ASN A N 1
ATOM 3799 C CA . ASN A 1 476 ? 6.983 11.326 9.231 1.00 93.12 476 ASN A CA 1
ATOM 3800 C C . ASN A 1 476 ? 6.341 11.236 7.837 1.00 93.12 476 ASN A C 1
ATOM 3802 O O . ASN A 1 476 ? 5.204 11.669 7.666 1.00 93.12 476 ASN A O 1
ATOM 3806 N N . ARG A 1 477 ? 7.000 10.574 6.875 1.00 91.44 477 ARG A N 1
ATOM 3807 C CA . ARG A 1 477 ? 6.413 10.356 5.541 1.00 91.44 477 ARG A CA 1
ATOM 3808 C C . ARG A 1 477 ? 5.226 9.388 5.551 1.00 91.44 477 ARG A C 1
ATOM 3810 O O . ARG A 1 477 ? 4.345 9.498 4.703 1.00 91.44 477 ARG A O 1
ATOM 3817 N N . ALA A 1 478 ? 5.165 8.474 6.525 1.00 95.25 478 ALA A N 1
ATOM 3818 C CA . ALA A 1 478 ? 4.123 7.452 6.589 1.00 95.25 478 ALA A CA 1
ATOM 3819 C C . ALA A 1 478 ? 2.703 8.030 6.671 1.00 95.25 478 ALA A C 1
ATOM 3821 O O . ALA A 1 478 ? 1.769 7.374 6.227 1.00 95.25 478 ALA A O 1
ATOM 3822 N N . TYR A 1 479 ? 2.513 9.244 7.202 1.00 95.75 479 TYR A N 1
ATOM 3823 C CA . TYR A 1 479 ? 1.199 9.897 7.173 1.00 95.75 479 TYR A CA 1
ATOM 3824 C C . TYR A 1 479 ? 0.685 10.078 5.737 1.00 95.75 479 TYR A C 1
ATOM 3826 O O . TYR A 1 479 ? -0.463 9.735 5.448 1.00 95.75 479 TYR A O 1
ATOM 3834 N N . ASP A 1 480 ? 1.544 10.550 4.833 1.00 93.00 480 ASP A N 1
ATOM 3835 C CA . ASP A 1 480 ? 1.195 10.738 3.426 1.00 93.00 480 ASP A CA 1
ATOM 3836 C C . ASP A 1 480 ? 1.051 9.391 2.708 1.00 93.00 480 ASP A C 1
ATOM 3838 O O . ASP A 1 480 ? 0.083 9.193 1.976 1.00 93.00 480 ASP A O 1
ATOM 3842 N N . GLU A 1 481 ? 1.948 8.432 2.967 1.00 94.62 481 GLU A N 1
ATOM 3843 C CA . GLU A 1 481 ? 1.861 7.065 2.423 1.00 94.62 481 GLU A CA 1
ATOM 3844 C C . GLU A 1 481 ? 0.526 6.394 2.791 1.00 94.62 481 GLU A C 1
ATOM 3846 O O . GLU A 1 481 ? -0.158 5.834 1.932 1.00 94.62 481 GLU A O 1
ATOM 3851 N N . ILE A 1 482 ? 0.108 6.512 4.057 1.00 97.31 482 ILE A N 1
ATOM 3852 C CA . ILE A 1 482 ? -1.166 5.986 4.559 1.00 97.31 482 ILE A CA 1
ATOM 3853 C C . ILE A 1 482 ? -2.346 6.671 3.871 1.00 97.31 482 ILE A C 1
ATOM 3855 O O . ILE A 1 482 ? -3.255 5.988 3.401 1.00 97.31 482 ILE A O 1
ATOM 3859 N N . ASN A 1 483 ? -2.337 8.001 3.764 1.00 96.62 483 ASN A N 1
ATOM 3860 C CA . ASN A 1 483 ? -3.413 8.727 3.091 1.00 96.62 483 ASN A CA 1
ATOM 3861 C C . ASN A 1 483 ? -3.563 8.283 1.631 1.00 96.62 483 ASN A C 1
ATOM 3863 O O . ASN A 1 483 ? -4.682 8.092 1.154 1.00 96.62 483 ASN A O 1
ATOM 3867 N N . ARG A 1 484 ? -2.444 8.088 0.924 1.00 94.25 484 ARG A N 1
ATOM 3868 C CA . ARG A 1 484 ? -2.449 7.644 -0.474 1.00 94.25 484 ARG A CA 1
ATOM 3869 C C . ARG A 1 484 ? -2.903 6.189 -0.607 1.00 94.25 484 ARG A C 1
ATOM 3871 O O . ARG A 1 484 ? -3.709 5.895 -1.485 1.00 94.25 484 ARG A O 1
ATOM 3878 N N . PHE A 1 485 ? -2.474 5.306 0.295 1.00 96.44 485 PHE A N 1
ATOM 3879 C CA . PHE A 1 485 ? -2.977 3.933 0.382 1.00 96.44 485 PHE A CA 1
ATOM 3880 C C . PHE A 1 485 ? -4.501 3.897 0.557 1.00 96.44 485 PHE A C 1
ATOM 3882 O O . PHE A 1 485 ? -5.208 3.240 -0.205 1.00 96.44 485 PHE A O 1
ATOM 3889 N N . GLU A 1 486 ? -5.030 4.659 1.512 1.00 97.50 486 GLU A N 1
ATOM 3890 C CA . GLU A 1 486 ? -6.468 4.726 1.777 1.00 97.50 486 GLU A CA 1
ATOM 3891 C C . GLU A 1 486 ? -7.251 5.341 0.613 1.00 97.50 486 GLU A C 1
ATOM 3893 O O . GLU A 1 486 ? -8.346 4.874 0.291 1.00 97.50 486 GLU A O 1
ATOM 3898 N N . ALA A 1 487 ? -6.683 6.346 -0.057 1.00 94.38 487 ALA A N 1
ATOM 3899 C CA . ALA A 1 487 ? -7.273 6.933 -1.253 1.00 94.38 487 ALA A CA 1
ATOM 3900 C C . ALA A 1 487 ? -7.324 5.949 -2.428 1.00 94.38 487 ALA A C 1
ATOM 3902 O O . ALA A 1 487 ? -8.324 5.938 -3.143 1.00 94.38 487 ALA A O 1
ATOM 3903 N N . GLU A 1 488 ? -6.315 5.093 -2.613 1.00 93.06 488 GLU A N 1
ATOM 3904 C CA . GLU A 1 488 ? -6.364 4.026 -3.621 1.00 93.06 488 GLU A CA 1
ATOM 3905 C C . GLU A 1 488 ? -7.453 2.993 -3.299 1.00 93.06 488 GLU A C 1
ATOM 3907 O O . GLU A 1 488 ? -8.217 2.599 -4.187 1.00 93.06 488 GLU A O 1
ATOM 3912 N N . LEU A 1 489 ? -7.597 2.598 -2.028 1.00 95.62 489 LEU A N 1
ATOM 3913 C CA . LEU A 1 489 ? -8.668 1.691 -1.607 1.00 95.62 489 LEU A CA 1
ATOM 3914 C C . LEU A 1 489 ? -10.050 2.293 -1.889 1.00 95.62 489 LEU A C 1
ATOM 3916 O O . LEU A 1 489 ? -10.866 1.677 -2.580 1.00 95.62 489 LEU A O 1
ATOM 3920 N N . VAL A 1 490 ? -10.311 3.509 -1.405 1.00 95.19 490 VAL A N 1
ATOM 3921 C CA . VAL A 1 490 ? -11.606 4.182 -1.590 1.00 95.19 490 VAL A CA 1
ATOM 3922 C C . VAL A 1 490 ? -11.854 4.505 -3.067 1.00 95.19 490 VAL A C 1
ATOM 3924 O O . VAL A 1 490 ? -12.959 4.287 -3.564 1.00 95.19 490 VAL A O 1
ATOM 3927 N N . GLY A 1 491 ? -10.827 4.945 -3.799 1.00 91.38 491 GLY A N 1
ATOM 3928 C CA . GLY A 1 491 ? -10.884 5.236 -5.233 1.00 91.38 491 GLY A CA 1
ATOM 3929 C C . GLY A 1 491 ? -11.199 4.008 -6.091 1.00 91.38 491 GLY A C 1
ATOM 3930 O O . GLY A 1 491 ? -11.872 4.131 -7.113 1.00 91.38 491 GLY A O 1
ATOM 3931 N N . SER A 1 492 ? -10.802 2.813 -5.640 1.00 90.44 492 SER A N 1
ATOM 3932 C CA . SER A 1 492 ? -11.185 1.536 -6.260 1.00 90.44 492 SER A CA 1
ATOM 3933 C C . SER A 1 492 ? -12.617 1.078 -5.930 1.00 90.44 492 SER A C 1
ATOM 3935 O O . SER A 1 492 ? -13.093 0.085 -6.482 1.00 90.44 492 SER A O 1
ATOM 3937 N N . GLY A 1 493 ? -13.318 1.808 -5.055 1.00 93.38 493 GLY A N 1
ATOM 3938 C CA . GLY A 1 493 ? -14.712 1.570 -4.683 1.00 93.38 493 GLY A CA 1
ATOM 3939 C C . GLY A 1 493 ? -14.919 0.944 -3.303 1.00 93.38 493 GLY A C 1
ATOM 3940 O O . GLY A 1 493 ? -16.067 0.619 -2.983 1.00 93.38 493 GLY A O 1
ATOM 3941 N N . ALA A 1 494 ? -13.862 0.780 -2.497 1.00 96.75 494 ALA A N 1
ATOM 3942 C CA . ALA A 1 494 ? -13.957 0.190 -1.166 1.00 96.75 494 ALA A CA 1
ATOM 3943 C C . ALA A 1 494 ? -14.632 1.118 -0.144 1.00 96.75 494 ALA A C 1
ATOM 3945 O O . ALA A 1 494 ? -14.441 2.335 -0.155 1.00 96.75 494 ALA A O 1
ATOM 3946 N N . VAL A 1 495 ? -15.377 0.529 0.794 1.00 97.94 495 VAL A N 1
ATOM 3947 C CA . VAL A 1 495 ? -15.813 1.211 2.021 1.00 97.94 495 VAL A CA 1
ATOM 3948 C C . VAL A 1 495 ? -14.705 1.089 3.060 1.00 97.94 495 VAL A C 1
ATOM 3950 O O . VAL A 1 495 ? -14.336 -0.026 3.419 1.00 97.94 495 VAL A O 1
ATOM 3953 N N . LEU A 1 496 ? -14.198 2.208 3.573 1.00 98.38 496 LEU A N 1
ATOM 3954 C CA . LEU A 1 496 ? -13.171 2.221 4.614 1.00 98.38 496 LEU A CA 1
ATOM 3955 C C . LEU A 1 496 ? -13.727 2.820 5.911 1.00 98.38 496 LEU A C 1
ATOM 3957 O O . LEU A 1 496 ? -14.171 3.965 5.938 1.00 98.38 496 LEU A O 1
ATOM 3961 N N . CYS A 1 497 ? -13.685 2.051 6.999 1.00 98.50 497 CYS A N 1
ATOM 3962 C CA . CYS A 1 497 ? -14.028 2.516 8.343 1.00 98.50 497 CYS A CA 1
ATOM 3963 C C . CYS A 1 497 ? -12.807 2.431 9.259 1.00 98.50 497 CYS A C 1
ATOM 3965 O O . CYS A 1 497 ? -12.219 1.360 9.398 1.00 98.50 497 CYS A O 1
ATOM 3967 N N . LYS A 1 498 ? -12.464 3.534 9.929 1.00 98.50 498 LYS A N 1
ATOM 3968 C CA . LYS A 1 498 ? -11.318 3.616 10.844 1.00 98.50 498 LYS A CA 1
ATOM 3969 C C . LYS A 1 498 ? -11.791 4.014 12.235 1.00 98.50 498 LYS A C 1
ATOM 3971 O O . LYS A 1 498 ? -12.432 5.055 12.395 1.00 98.50 498 LYS A O 1
ATOM 3976 N N . PHE A 1 499 ? -11.492 3.192 13.235 1.00 98.62 499 PHE A N 1
ATOM 3977 C CA . PHE A 1 499 ? -11.949 3.398 14.606 1.00 98.62 499 PHE A CA 1
ATOM 3978 C C . PHE A 1 499 ? -10.788 3.634 15.559 1.00 98.62 499 PHE A C 1
ATOM 3980 O O . PHE A 1 499 ? -9.887 2.805 15.640 1.00 98.62 499 PHE A O 1
ATOM 3987 N N . TRP A 1 500 ? -10.862 4.712 16.338 1.00 98.00 500 TRP A N 1
ATOM 3988 C CA . TRP A 1 500 ? -10.022 4.914 17.515 1.00 98.00 500 TRP A CA 1
ATOM 3989 C C . TRP A 1 500 ? -10.862 4.713 18.778 1.00 98.00 500 TRP A C 1
ATOM 3991 O O . TRP A 1 500 ? -11.765 5.501 19.056 1.00 98.00 500 TRP A O 1
ATOM 4001 N N . LEU A 1 501 ? -10.604 3.653 19.546 1.00 97.56 501 LEU A N 1
ATOM 4002 C CA . LEU A 1 501 ? -11.303 3.412 20.811 1.00 97.56 501 LEU A CA 1
ATOM 4003 C C . LEU A 1 501 ? -10.631 4.200 21.944 1.00 97.56 501 LEU A C 1
ATOM 4005 O O . LEU A 1 501 ? -9.581 3.799 22.454 1.00 97.56 501 LEU A O 1
ATOM 4009 N N . GLN A 1 502 ? -11.286 5.284 22.355 1.00 95.69 502 GLN A N 1
ATOM 4010 C CA . GLN A 1 502 ? -10.826 6.209 23.385 1.00 95.69 502 GLN A CA 1
ATOM 4011 C C . GLN A 1 502 ? -11.326 5.779 24.767 1.00 95.69 502 GLN A C 1
ATOM 4013 O O . GLN A 1 502 ? -12.517 5.557 24.960 1.00 95.69 502 GLN A O 1
ATOM 4018 N N . ILE A 1 503 ? -10.425 5.680 25.740 1.00 95.06 503 ILE A N 1
ATOM 4019 C CA . ILE A 1 503 ? -10.746 5.541 27.166 1.00 95.06 503 ILE A CA 1
ATOM 4020 C C . ILE A 1 503 ? -9.885 6.528 27.939 1.00 95.06 503 ILE A C 1
ATOM 4022 O O . ILE A 1 503 ? -8.827 6.918 27.447 1.00 95.06 503 ILE A O 1
ATOM 4026 N N . ASP A 1 504 ? -10.300 6.896 29.144 1.00 93.62 504 ASP A N 1
ATOM 4027 C CA . ASP A 1 504 ? -9.418 7.641 30.038 1.00 93.62 504 ASP A CA 1
ATOM 4028 C C . ASP A 1 504 ? -8.394 6.725 30.739 1.00 93.62 504 ASP A C 1
ATOM 4030 O O . ASP A 1 504 ? -8.509 5.490 30.787 1.00 93.62 504 ASP A O 1
ATOM 4034 N N . SER A 1 505 ? -7.360 7.359 31.295 1.00 92.62 505 SER A N 1
ATOM 4035 C CA . SER A 1 505 ? -6.275 6.665 31.986 1.00 92.62 505 SER A CA 1
ATOM 4036 C C . SER A 1 505 ? -6.750 5.924 33.245 1.00 92.62 505 SER A C 1
ATOM 4038 O O . SER A 1 505 ? -6.186 4.877 33.572 1.00 92.62 505 SER A O 1
ATOM 4040 N N . ALA A 1 506 ? -7.787 6.401 33.941 1.00 93.50 506 ALA A N 1
ATOM 4041 C CA . ALA A 1 506 ? -8.308 5.751 35.145 1.00 93.50 506 ALA A CA 1
ATOM 4042 C C . ALA A 1 506 ? -9.033 4.438 34.801 1.00 93.50 506 ALA A C 1
ATOM 4044 O O . ALA A 1 506 ? -8.741 3.384 35.363 1.00 93.50 506 ALA A O 1
ATOM 4045 N N . THR A 1 507 ? -9.892 4.472 33.788 1.00 94.44 507 THR A N 1
ATOM 4046 C CA . THR A 1 507 ? -10.593 3.329 33.208 1.00 94.44 507 THR A CA 1
ATOM 4047 C C . THR A 1 507 ? -9.611 2.288 32.687 1.00 94.44 507 THR A C 1
ATOM 4049 O O . THR A 1 507 ? -9.847 1.085 32.846 1.00 94.44 507 THR A O 1
ATOM 4052 N N . GLN A 1 508 ? -8.503 2.711 32.068 1.00 95.06 508 GLN A N 1
ATOM 4053 C CA . GLN A 1 508 ? -7.452 1.780 31.665 1.00 95.06 508 GLN A CA 1
ATOM 4054 C C . GLN A 1 508 ? -6.869 1.040 32.878 1.00 95.06 508 GLN A C 1
ATOM 4056 O O . GLN A 1 508 ? -6.799 -0.189 32.839 1.00 95.06 508 GLN A O 1
ATOM 4061 N N . LEU A 1 509 ? -6.517 1.758 33.951 1.00 94.50 509 LEU A N 1
ATOM 4062 C CA . LEU A 1 509 ? -5.966 1.166 35.174 1.00 94.50 509 LEU A CA 1
ATOM 4063 C C . LEU A 1 509 ? -6.930 0.157 35.799 1.00 94.50 509 LEU A C 1
ATOM 4065 O O . LEU A 1 509 ? -6.554 -0.993 36.011 1.00 94.50 509 LEU A O 1
ATOM 4069 N N . THR A 1 510 ? -8.195 0.541 35.988 1.00 94.44 510 THR A N 1
ATOM 4070 C CA . THR A 1 510 ? -9.221 -0.364 36.523 1.00 94.44 510 THR A CA 1
ATOM 4071 C C . THR A 1 510 ? -9.329 -1.636 35.680 1.00 94.44 510 THR A C 1
ATOM 4073 O O . THR A 1 510 ? -9.393 -2.745 36.205 1.00 94.44 510 THR A O 1
ATOM 4076 N N . ARG A 1 511 ? -9.286 -1.518 34.346 1.00 94.56 511 ARG A N 1
ATOM 4077 C CA . ARG A 1 511 ? -9.336 -2.685 33.450 1.00 94.56 511 ARG A CA 1
ATOM 4078 C C . ARG A 1 511 ? -8.069 -3.536 33.498 1.00 94.56 511 ARG A C 1
ATOM 4080 O O . ARG A 1 511 ? -8.163 -4.733 33.219 1.00 94.56 511 ARG A O 1
ATOM 4087 N N . PHE A 1 512 ? -6.910 -2.949 33.781 1.00 93.81 512 PHE A N 1
ATOM 4088 C CA . PHE A 1 512 ? -5.658 -3.681 33.959 1.00 93.81 512 PHE A CA 1
ATOM 4089 C C . PHE A 1 512 ? -5.702 -4.506 35.246 1.00 93.81 512 PHE A C 1
ATOM 4091 O O . PHE A 1 512 ? -5.500 -5.720 35.196 1.00 93.81 512 PHE A O 1
ATOM 4098 N N . GLU A 1 513 ? -6.095 -3.884 36.357 1.00 92.81 513 GLU A N 1
ATOM 4099 C CA . GLU A 1 513 ? -6.281 -4.548 37.651 1.00 92.81 513 GLU A CA 1
ATOM 4100 C C . GLU A 1 513 ? -7.332 -5.667 37.561 1.00 92.81 513 GLU A C 1
ATOM 4102 O O . GLU A 1 513 ? -7.094 -6.792 38.001 1.00 92.81 513 GLU A O 1
ATOM 4107 N N . GLU A 1 514 ? -8.469 -5.424 36.898 1.00 92.31 514 GLU A N 1
ATOM 4108 C CA . GLU A 1 514 ? -9.481 -6.457 36.639 1.00 92.31 514 GLU A CA 1
ATOM 4109 C C . GLU A 1 514 ? -8.912 -7.661 35.871 1.00 92.31 514 GLU A C 1
ATOM 4111 O O . GLU A 1 514 ? -9.279 -8.805 36.151 1.00 92.31 514 GLU A O 1
ATOM 4116 N N . ARG A 1 515 ? -8.060 -7.430 34.862 1.00 92.50 515 ARG A N 1
ATOM 4117 C CA . ARG A 1 515 ? -7.449 -8.507 34.062 1.00 92.50 515 ARG A CA 1
ATOM 4118 C C . ARG A 1 515 ? -6.437 -9.301 34.870 1.00 92.50 515 ARG A C 1
ATOM 4120 O O . ARG A 1 515 ? -6.437 -10.523 34.761 1.00 92.50 515 ARG A O 1
ATOM 4127 N N . GLN A 1 516 ? -5.628 -8.623 35.677 1.00 90.12 516 GLN A N 1
ATOM 4128 C CA . GLN A 1 516 ? -4.640 -9.246 36.553 1.00 90.12 516 GLN A CA 1
ATOM 4129 C C . GLN A 1 516 ? -5.306 -10.116 37.629 1.00 90.12 516 GLN A C 1
ATOM 4131 O O . GLN A 1 516 ? -4.831 -11.211 37.925 1.00 90.12 516 GLN A O 1
ATOM 4136 N N . ASN A 1 517 ? -6.449 -9.668 38.153 1.00 90.81 517 ASN A N 1
ATOM 4137 C CA . ASN A 1 517 ? -7.167 -10.347 39.232 1.00 90.81 517 ASN A CA 1
ATOM 4138 C C . ASN A 1 517 ? -8.199 -11.386 38.748 1.00 90.81 517 ASN A C 1
ATOM 4140 O O . ASN A 1 517 ? -8.729 -12.140 39.560 1.00 90.81 517 ASN A O 1
ATOM 4144 N N . THR A 1 518 ? -8.496 -11.461 37.443 1.00 90.06 518 THR A N 1
ATOM 4145 C CA . THR A 1 518 ? -9.406 -12.476 36.877 1.00 90.06 518 THR A CA 1
ATOM 4146 C C . THR A 1 518 ? -8.601 -13.601 36.211 1.00 90.06 518 THR A C 1
ATOM 4148 O O . THR A 1 518 ? -8.045 -13.348 35.138 1.00 90.06 518 THR A O 1
ATOM 4151 N N . PRO A 1 519 ? -8.601 -14.847 36.731 1.00 89.00 519 PRO A N 1
ATOM 4152 C CA . PRO A 1 519 ? -7.789 -15.951 36.196 1.00 89.00 519 PRO A CA 1
ATOM 4153 C C . PRO A 1 519 ? -7.896 -16.137 34.671 1.00 89.00 519 PRO A C 1
ATOM 4155 O O . PRO A 1 519 ? -6.891 -16.139 33.966 1.00 89.00 519 PRO A O 1
ATOM 4158 N N . ASP A 1 520 ? -9.115 -16.138 34.122 1.00 86.44 520 ASP A N 1
ATOM 4159 C CA . ASP A 1 520 ? -9.362 -16.346 32.682 1.00 86.44 520 ASP A CA 1
ATOM 4160 C C . ASP A 1 520 ? -8.938 -15.172 31.775 1.00 86.44 520 ASP A C 1
ATOM 4162 O O . ASP A 1 520 ? -9.054 -15.241 30.545 1.00 86.44 520 ASP A O 1
ATOM 4166 N N . LYS A 1 521 ? -8.504 -14.047 32.357 1.00 84.50 521 LYS A N 1
ATOM 4167 C CA . LYS A 1 521 ? -8.088 -12.836 31.634 1.00 84.50 521 LYS A CA 1
ATOM 4168 C C . LYS A 1 521 ? -6.629 -12.462 31.871 1.00 84.50 521 LYS A C 1
ATOM 4170 O O . LYS A 1 521 ? -6.172 -11.540 31.199 1.00 84.50 521 LYS A O 1
ATOM 4175 N N . GLN A 1 522 ? -5.910 -13.161 32.750 1.00 83.38 522 GLN A N 1
ATOM 4176 C CA . GLN A 1 522 ? -4.509 -12.861 33.064 1.00 83.38 522 GLN A CA 1
ATOM 4177 C C . GLN A 1 522 ? -3.611 -12.909 31.826 1.00 83.38 522 GLN A C 1
ATOM 4179 O O . GLN A 1 522 ? -2.741 -12.066 31.669 1.00 83.38 522 GLN A O 1
ATOM 4184 N N . TRP A 1 523 ? -3.897 -13.801 30.875 1.00 84.25 523 TRP A N 1
ATOM 4185 C CA . TRP A 1 523 ? -3.179 -13.869 29.597 1.00 84.25 523 TRP A CA 1
ATOM 4186 C C . TRP A 1 523 ? -3.310 -12.602 28.723 1.00 84.25 523 TRP A C 1
ATOM 4188 O O . TRP A 1 523 ? -2.590 -12.465 27.742 1.00 84.25 523 TRP A O 1
ATOM 4198 N N . LYS A 1 524 ? -4.238 -11.685 29.045 1.00 81.50 524 LYS A N 1
ATOM 4199 C CA . LYS A 1 524 ? -4.483 -10.421 28.321 1.00 81.50 524 LYS A CA 1
ATOM 4200 C C . LYS A 1 524 ? -3.755 -9.213 28.914 1.00 81.50 524 LYS A C 1
ATOM 4202 O O . LYS A 1 524 ? -4.112 -8.085 28.554 1.00 81.50 524 LYS A O 1
ATOM 4207 N N . ILE A 1 525 ? -2.874 -9.419 29.888 1.00 86.62 525 ILE A N 1
ATOM 4208 C CA . ILE A 1 525 ? -2.045 -8.361 30.456 1.00 86.62 525 ILE A CA 1
ATOM 4209 C C . ILE A 1 525 ? -0.608 -8.855 30.606 1.00 86.62 525 ILE A C 1
ATOM 4211 O O . ILE A 1 525 ? -0.354 -9.961 31.075 1.00 86.62 525 ILE A O 1
ATOM 4215 N N . THR A 1 526 ? 0.326 -8.022 30.182 1.00 88.62 526 THR A N 1
ATOM 4216 C CA . THR A 1 526 ? 1.760 -8.288 30.133 1.00 88.62 526 THR A CA 1
ATOM 4217 C C . THR A 1 526 ? 2.521 -7.143 30.799 1.00 88.62 526 THR A C 1
ATOM 4219 O O . THR A 1 526 ? 1.959 -6.084 31.076 1.00 88.62 526 THR A O 1
ATOM 4222 N N . GLN A 1 527 ? 3.816 -7.330 31.073 1.00 87.56 527 GLN A N 1
ATOM 4223 C CA . GLN A 1 527 ? 4.664 -6.236 31.570 1.00 87.56 527 GLN A CA 1
ATOM 4224 C C . GLN A 1 527 ? 4.784 -5.091 30.552 1.00 87.56 527 GLN A C 1
ATOM 4226 O O . GLN A 1 527 ? 4.919 -3.933 30.939 1.00 87.56 527 GLN A O 1
ATOM 4231 N N . GLU A 1 528 ? 4.687 -5.406 29.260 1.00 84.25 528 GLU A N 1
ATOM 4232 C CA . GLU A 1 528 ? 4.707 -4.414 28.188 1.00 84.25 528 GLU A CA 1
ATOM 4233 C C . GLU A 1 528 ? 3.496 -3.475 28.250 1.00 84.25 528 GLU A C 1
ATOM 4235 O O . GLU A 1 528 ? 3.667 -2.270 28.089 1.00 84.25 528 GLU A O 1
ATOM 4240 N N . ASP A 1 529 ? 2.305 -3.980 28.595 1.00 87.94 529 ASP A N 1
ATOM 4241 C CA . ASP A 1 529 ? 1.114 -3.136 28.774 1.00 87.94 529 ASP A CA 1
ATOM 4242 C C . ASP A 1 529 ? 1.328 -2.070 29.869 1.00 87.94 529 ASP A C 1
ATOM 4244 O O . ASP A 1 529 ? 0.932 -0.913 29.710 1.00 87.94 529 ASP A O 1
ATOM 4248 N N . TRP A 1 530 ? 1.992 -2.433 30.974 1.00 89.62 530 TRP A N 1
ATOM 4249 C CA . TRP A 1 530 ? 2.324 -1.495 32.055 1.00 89.62 530 TRP A CA 1
ATOM 4250 C C . TRP A 1 530 ? 3.363 -0.457 31.621 1.00 89.62 530 TRP A C 1
ATOM 4252 O O . TRP A 1 530 ? 3.187 0.729 31.895 1.00 89.62 530 TRP A O 1
ATOM 4262 N N . ARG A 1 531 ? 4.391 -0.873 30.873 1.00 90.94 531 ARG A N 1
ATOM 4263 C CA . ARG A 1 531 ? 5.385 0.043 30.291 1.00 90.94 531 ARG A CA 1
ATOM 4264 C C . ARG A 1 531 ? 4.744 1.025 29.305 1.00 90.94 531 ARG A C 1
ATOM 4266 O O . ARG A 1 531 ? 5.061 2.211 29.318 1.00 90.94 531 ARG A O 1
ATOM 4273 N N . ASN A 1 532 ? 3.819 0.557 28.467 1.00 90.12 532 ASN A N 1
ATOM 4274 C CA . ASN A 1 532 ? 3.105 1.407 27.511 1.00 90.12 532 ASN A CA 1
ATOM 4275 C C . ASN A 1 532 ? 2.253 2.461 28.225 1.00 90.12 532 ASN A C 1
ATOM 4277 O O . ASN A 1 532 ? 2.176 3.604 27.775 1.00 90.12 532 ASN A O 1
ATOM 4281 N N . ARG A 1 533 ? 1.658 2.100 29.367 1.00 90.94 533 ARG A N 1
ATOM 4282 C CA . ARG A 1 533 ? 0.897 3.028 30.206 1.00 90.94 533 ARG A CA 1
ATOM 4283 C C . ARG A 1 533 ? 1.756 4.169 30.758 1.00 90.94 533 ARG A C 1
ATOM 4285 O O . ARG A 1 533 ? 1.284 5.301 30.784 1.00 90.94 533 ARG A O 1
ATOM 4292 N N . GLU A 1 534 ? 2.998 3.911 31.165 1.00 93.12 534 GLU A N 1
ATOM 4293 C CA . GLU A 1 534 ? 3.922 4.970 31.615 1.00 93.12 534 GLU A CA 1
ATOM 4294 C C . GLU A 1 534 ? 4.213 5.993 30.504 1.00 93.12 534 GLU A C 1
ATOM 4296 O O . GLU A 1 534 ? 4.442 7.170 30.776 1.00 93.12 534 GLU A O 1
ATOM 4301 N N . LYS A 1 535 ? 4.122 5.566 29.238 1.00 94.44 535 LYS A N 1
ATOM 4302 C CA . LYS A 1 535 ? 4.295 6.404 28.045 1.00 94.44 535 LYS A CA 1
ATOM 4303 C C . LYS A 1 535 ? 3.000 7.074 27.563 1.00 94.44 535 LYS A C 1
ATOM 4305 O O . LYS A 1 535 ? 2.974 7.574 26.439 1.00 94.44 535 LYS A O 1
ATOM 4310 N N . TRP A 1 536 ? 1.936 7.119 28.374 1.00 94.12 536 TRP A N 1
ATOM 4311 C CA . TRP A 1 536 ? 0.635 7.697 27.991 1.00 94.12 536 TRP A CA 1
ATOM 4312 C C . TRP A 1 536 ? 0.730 9.059 27.274 1.00 94.12 536 TRP A C 1
ATOM 4314 O O . TRP A 1 536 ? 0.146 9.173 26.195 1.00 94.12 536 TRP A O 1
ATOM 4324 N N . PRO A 1 537 ? 1.502 10.058 27.759 1.00 95.12 537 PRO A N 1
ATOM 4325 C CA . PRO A 1 537 ? 1.585 11.363 27.090 1.00 95.12 537 PRO A CA 1
ATOM 4326 C C . PRO A 1 537 ? 2.191 11.293 25.676 1.00 95.12 537 PRO A C 1
ATOM 4328 O O . PRO A 1 537 ? 1.814 12.057 24.785 1.00 95.12 537 PRO A O 1
ATOM 4331 N N . LEU A 1 538 ? 3.117 10.352 25.448 1.00 96.00 538 LEU A N 1
ATOM 4332 C CA . LEU A 1 538 ? 3.729 10.132 24.134 1.00 96.00 538 LEU A CA 1
ATOM 4333 C C . LEU A 1 538 ? 2.720 9.515 23.163 1.00 96.00 538 LEU A C 1
ATOM 4335 O O . LEU A 1 538 ? 2.625 9.949 22.015 1.00 96.00 538 LEU A O 1
ATOM 4339 N N . TYR A 1 539 ? 1.940 8.539 23.635 1.00 95.38 539 TYR A N 1
ATOM 4340 C CA . TYR A 1 539 ? 0.859 7.940 22.854 1.00 95.38 539 TYR A CA 1
ATOM 4341 C C . TYR A 1 539 ? -0.230 8.957 22.523 1.00 95.38 539 TYR A C 1
ATOM 4343 O O . TYR A 1 539 ? -0.650 9.032 21.376 1.00 95.38 539 TYR A O 1
ATOM 4351 N N . GLU A 1 540 ? -0.653 9.777 23.483 1.00 95.12 540 GLU A N 1
ATOM 4352 C CA . GLU A 1 540 ? -1.660 10.815 23.254 1.00 95.12 540 GLU A CA 1
ATOM 4353 C C . GLU A 1 540 ? -1.219 11.807 22.170 1.00 95.12 540 GLU A C 1
ATOM 4355 O O . GLU A 1 540 ? -1.976 12.084 21.239 1.00 95.12 540 GLU A O 1
ATOM 4360 N N . THR A 1 541 ? 0.039 12.256 22.223 1.00 96.62 541 THR A N 1
ATOM 4361 C CA . THR A 1 541 ? 0.629 13.113 21.182 1.00 96.62 541 THR A CA 1
ATOM 4362 C C . THR A 1 541 ? 0.626 12.420 19.817 1.00 96.62 541 THR A C 1
ATOM 4364 O O . THR A 1 541 ? 0.144 12.981 18.834 1.00 96.62 541 THR A O 1
ATOM 4367 N N . ALA A 1 542 ? 1.115 11.177 19.746 1.00 97.38 542 ALA A N 1
ATOM 4368 C CA . ALA A 1 542 ? 1.188 10.427 18.493 1.00 97.38 542 ALA A CA 1
ATOM 4369 C C . ALA A 1 542 ? -0.197 10.163 17.878 1.00 97.38 542 ALA A C 1
ATOM 4371 O O . ALA A 1 542 ? -0.357 10.217 16.657 1.00 97.38 542 ALA A O 1
ATOM 4372 N N . VAL A 1 543 ? -1.207 9.908 18.712 1.00 96.94 543 VAL A N 1
ATOM 4373 C CA . VAL A 1 543 ? -2.578 9.661 18.261 1.00 96.94 543 VAL A CA 1
ATOM 4374 C C . VAL A 1 543 ? -3.243 10.952 17.792 1.00 96.94 543 VAL A C 1
ATOM 4376 O O . VAL A 1 543 ? -3.889 10.934 16.747 1.00 96.94 543 VAL A O 1
ATOM 4379 N N . ASN A 1 544 ? -3.061 12.075 18.492 1.00 97.38 544 ASN A N 1
ATOM 4380 C CA . ASN A 1 544 ? -3.544 13.373 18.011 1.00 97.38 544 ASN A CA 1
ATOM 4381 C C . ASN A 1 544 ? -2.913 13.731 16.655 1.00 97.38 544 ASN A C 1
ATOM 4383 O O . ASN A 1 544 ? -3.637 14.113 15.735 1.00 97.38 544 ASN A O 1
ATOM 4387 N N . ASP A 1 545 ? -1.602 13.518 16.487 1.00 97.69 545 ASP A N 1
ATOM 4388 C CA . ASP A 1 545 ? -0.922 13.693 15.197 1.00 97.69 545 ASP A CA 1
ATOM 4389 C C . ASP A 1 545 ? -1.516 12.781 14.115 1.00 97.69 545 ASP A C 1
ATOM 4391 O O . ASP A 1 545 ? -1.791 13.232 13.004 1.00 97.69 545 ASP A O 1
ATOM 4395 N N . MET A 1 546 ? -1.736 11.501 14.430 1.00 98.12 546 MET A N 1
ATOM 4396 C CA . MET A 1 546 ? -2.349 10.535 13.518 1.00 98.12 546 MET A CA 1
ATOM 4397 C C . MET A 1 546 ? -3.738 10.989 13.077 1.00 98.12 546 MET A C 1
ATOM 4399 O O . MET A 1 546 ? -3.993 11.067 11.876 1.00 98.12 546 MET A O 1
ATOM 4403 N N . LEU A 1 547 ? -4.623 11.318 14.017 1.00 97.44 547 LEU A N 1
ATOM 4404 C CA . LEU A 1 547 ? -5.981 11.762 13.715 1.00 97.44 547 LEU A CA 1
ATOM 4405 C C . LEU A 1 547 ? -5.966 13.045 12.877 1.00 97.44 547 LEU A C 1
ATOM 4407 O O . LEU A 1 547 ? -6.649 13.116 11.861 1.00 97.44 547 LEU A O 1
ATOM 4411 N N . GLN A 1 548 ? -5.130 14.019 13.237 1.00 96.56 548 GLN A N 1
ATOM 4412 C CA . GLN A 1 548 ? -5.036 15.290 12.524 1.00 96.56 548 GLN A CA 1
ATOM 4413 C C . GLN A 1 548 ? -4.460 15.141 11.108 1.00 96.56 548 GLN A C 1
ATOM 4415 O O . GLN A 1 548 ? -4.910 15.829 10.197 1.00 96.56 548 GLN A O 1
ATOM 4420 N N . LYS A 1 549 ? -3.469 14.263 10.906 1.00 96.38 549 LYS A N 1
ATOM 4421 C CA . LYS A 1 549 ? -2.773 14.109 9.616 1.00 96.38 549 LYS A CA 1
ATOM 4422 C C . LYS A 1 549 ? -3.399 13.072 8.688 1.00 96.38 549 LYS A C 1
ATOM 4424 O O . LYS A 1 549 ? -3.062 13.053 7.510 1.00 96.38 549 LYS A O 1
ATOM 4429 N N . THR A 1 550 ? -4.293 12.217 9.187 1.00 97.38 550 THR A N 1
ATOM 4430 C CA . THR A 1 550 ? -4.882 11.122 8.387 1.00 97.38 550 THR A CA 1
ATOM 4431 C C . THR A 1 550 ? -6.405 11.066 8.420 1.00 97.38 550 THR A C 1
ATOM 4433 O O . THR A 1 550 ? -7.023 10.159 7.862 1.00 97.38 550 THR A O 1
ATOM 4436 N N . ASN A 1 551 ? -7.061 12.044 9.043 1.00 97.44 551 ASN A N 1
ATOM 4437 C CA . ASN A 1 551 ? -8.489 12.247 8.856 1.00 97.44 551 ASN A CA 1
ATOM 4438 C C . ASN A 1 551 ? -8.726 12.954 7.520 1.00 97.44 551 ASN A C 1
ATOM 4440 O O . ASN A 1 551 ? -8.523 14.157 7.411 1.00 97.44 551 ASN A O 1
ATOM 4444 N N . THR A 1 552 ? -9.156 12.223 6.498 1.00 96.00 552 THR A N 1
ATOM 4445 C CA . THR A 1 552 ? -9.428 12.789 5.169 1.00 96.00 552 THR A CA 1
ATOM 4446 C C . THR A 1 552 ? -10.921 12.722 4.859 1.00 96.00 552 THR A C 1
ATOM 4448 O O . THR A 1 552 ? -11.658 11.944 5.463 1.00 96.00 552 THR A O 1
ATOM 4451 N N . ALA A 1 553 ? -11.392 13.517 3.895 1.00 92.94 553 ALA A N 1
ATOM 4452 C CA . ALA A 1 553 ? -12.801 13.487 3.490 1.00 92.94 553 ALA A CA 1
ATOM 4453 C C . ALA A 1 553 ? -13.232 12.114 2.933 1.00 92.94 553 ALA A C 1
ATOM 4455 O O . ALA A 1 553 ? -14.380 11.707 3.099 1.00 92.94 553 ALA A O 1
ATOM 4456 N N . ALA A 1 554 ? -12.309 11.403 2.277 1.00 90.25 554 ALA A N 1
ATOM 4457 C CA . ALA A 1 554 ? -12.548 10.074 1.719 1.00 90.25 554 ALA A CA 1
ATOM 4458 C C . ALA A 1 554 ? -12.427 8.954 2.767 1.00 90.25 554 ALA A C 1
ATOM 4460 O O . ALA A 1 554 ? -13.122 7.946 2.659 1.00 90.25 554 ALA A O 1
ATOM 4461 N N . ALA A 1 555 ? -11.573 9.135 3.779 1.00 95.44 555 ALA A N 1
ATOM 4462 C CA . ALA A 1 555 ? -11.316 8.167 4.840 1.00 95.44 555 ALA A CA 1
ATOM 4463 C C . ALA A 1 555 ? -11.332 8.860 6.219 1.00 95.44 555 ALA A C 1
ATOM 4465 O O . ALA A 1 555 ? -10.272 9.113 6.807 1.00 95.44 555 ALA A O 1
ATOM 4466 N N . PRO A 1 556 ? -12.520 9.195 6.752 1.00 96.88 556 PRO A N 1
ATOM 4467 C CA . PRO A 1 556 ? -12.629 9.872 8.036 1.00 96.88 556 PRO A CA 1
ATOM 4468 C C . PRO A 1 556 ? -12.343 8.923 9.206 1.00 96.88 556 PRO A C 1
ATOM 4470 O O . PRO A 1 556 ? -12.635 7.724 9.165 1.00 96.88 556 PRO A O 1
ATOM 4473 N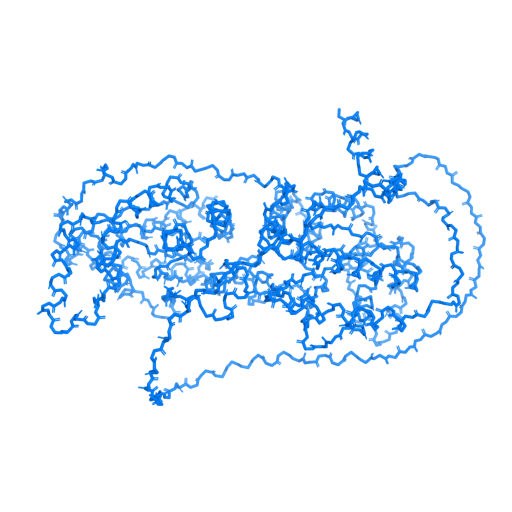 N . TRP A 1 557 ? -11.808 9.478 10.290 1.00 98.19 557 TRP A N 1
ATOM 4474 C CA . TRP A 1 557 ? -11.669 8.776 11.561 1.00 98.19 557 TRP A CA 1
ATOM 4475 C C . TRP A 1 557 ? -12.963 8.821 12.374 1.00 98.19 557 TRP A C 1
ATOM 4477 O O . TRP A 1 557 ? -13.644 9.842 12.447 1.00 98.19 557 TRP A O 1
ATOM 4487 N N . THR A 1 558 ? -13.277 7.717 13.053 1.00 97.69 558 THR A N 1
ATOM 4488 C CA . THR A 1 558 ? -14.337 7.662 14.065 1.00 97.69 558 THR A CA 1
ATOM 4489 C C . THR A 1 558 ? -13.731 7.391 15.437 1.00 97.69 558 THR A C 1
ATOM 4491 O O . THR A 1 558 ? -13.306 6.271 15.729 1.00 97.69 558 THR A O 1
ATOM 4494 N N . VAL A 1 559 ? -13.736 8.398 16.311 1.00 97.12 559 VAL A N 1
ATOM 4495 C CA . VAL A 1 559 ? -13.442 8.195 17.736 1.00 97.12 559 VAL A CA 1
ATOM 4496 C C . VAL A 1 559 ? -14.638 7.514 18.396 1.00 97.12 559 VAL A C 1
ATOM 4498 O O . VAL A 1 559 ? -15.791 7.908 18.205 1.00 97.12 559 VAL A O 1
ATOM 4501 N N . VAL A 1 560 ? -14.369 6.453 19.149 1.00 97.00 560 VAL A N 1
ATOM 4502 C CA . VAL A 1 560 ? -15.352 5.656 19.879 1.00 97.00 560 VAL A CA 1
ATOM 4503 C C . VAL A 1 560 ? -15.066 5.795 21.366 1.00 97.00 560 VAL A C 1
ATOM 4505 O O . VAL A 1 560 ? -14.090 5.238 21.863 1.00 97.00 560 VAL A O 1
ATOM 4508 N N . GLU A 1 561 ? -15.937 6.505 22.074 1.00 96.31 561 GLU A N 1
ATOM 4509 C CA . GLU A 1 561 ? -15.885 6.698 23.521 1.00 96.31 561 GLU A CA 1
ATOM 4510 C C . GLU A 1 561 ? -16.168 5.350 24.192 1.00 96.31 561 GLU A C 1
ATOM 4512 O O . GLU A 1 561 ? -17.271 4.799 24.141 1.00 96.31 561 GLU A O 1
ATOM 4517 N N . ALA A 1 562 ? -15.119 4.745 24.734 1.00 96.19 562 ALA A N 1
ATOM 4518 C CA . ALA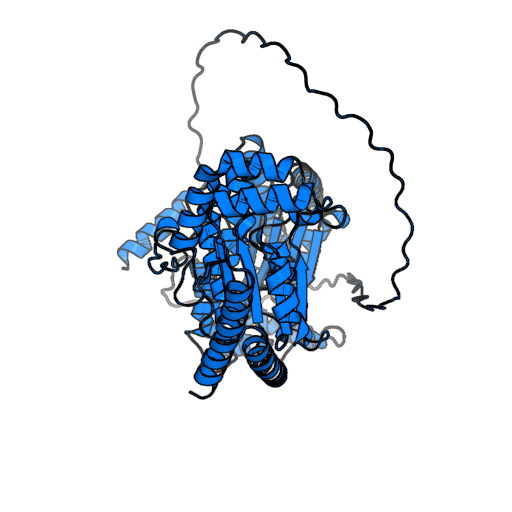 A 1 562 ? -15.077 3.330 25.050 1.00 96.19 562 ALA A CA 1
ATOM 4519 C C . ALA A 1 562 ? -15.026 3.015 26.541 1.00 96.19 562 ALA A C 1
ATOM 4521 O O . ALA A 1 562 ? -14.877 1.832 26.880 1.00 96.19 562 ALA A O 1
ATOM 4522 N N . ASN A 1 563 ? -15.216 3.998 27.433 1.00 95.50 563 ASN A N 1
ATOM 4523 C CA . ASN A 1 563 ? -15.374 3.743 28.870 1.00 95.50 563 ASN A CA 1
ATOM 4524 C C . ASN A 1 563 ? -16.556 2.803 29.113 1.00 95.50 563 ASN A C 1
ATOM 4526 O O . ASN A 1 563 ? -16.399 1.727 29.706 1.00 95.50 563 ASN A O 1
ATOM 4530 N N . ASN A 1 564 ? -17.702 3.111 28.502 1.00 94.69 564 ASN A N 1
ATOM 4531 C CA . ASN A 1 564 ? -18.826 2.194 28.423 1.00 94.69 564 ASN A CA 1
ATOM 4532 C C . ASN A 1 564 ? -18.682 1.237 27.225 1.00 94.69 564 ASN A C 1
ATOM 4534 O O . ASN A 1 564 ? -18.987 1.554 26.074 1.00 94.69 564 ASN A O 1
ATOM 4538 N N . LYS A 1 565 ? -18.288 -0.013 27.510 1.00 94.38 565 LYS A N 1
ATOM 4539 C CA . LYS A 1 565 ? -18.115 -1.063 26.487 1.00 94.38 565 LYS A CA 1
ATOM 4540 C C . LYS A 1 565 ? -19.382 -1.312 25.662 1.00 94.38 565 LYS A C 1
ATOM 4542 O O . LYS A 1 565 ? -19.272 -1.734 24.515 1.00 94.38 565 LYS A O 1
ATOM 4547 N N . GLN A 1 566 ? -20.569 -1.161 26.250 1.00 95.25 566 GLN A N 1
ATOM 4548 C CA . GLN A 1 566 ? -21.828 -1.416 25.553 1.00 95.25 566 GLN A CA 1
ATOM 4549 C C . GLN A 1 566 ? -22.125 -0.308 24.537 1.00 95.25 566 GLN A C 1
ATOM 4551 O O . GLN A 1 566 ? -22.405 -0.622 23.380 1.00 95.25 566 GLN A O 1
ATOM 4556 N N . PHE A 1 567 ? -21.962 0.954 24.941 1.00 95.69 567 PHE A N 1
ATOM 4557 C CA . PHE A 1 567 ? -22.061 2.109 24.049 1.00 95.69 567 PHE A CA 1
ATOM 4558 C C . PHE A 1 567 ? -21.085 1.991 22.870 1.00 95.69 567 PHE A C 1
ATOM 4560 O O . PHE A 1 567 ? -21.515 2.001 21.717 1.00 95.69 567 PHE A O 1
ATOM 4567 N N . ALA A 1 568 ? -19.802 1.731 23.144 1.00 96.56 568 ALA A N 1
ATOM 4568 C CA . ALA A 1 568 ? -18.775 1.605 22.110 1.00 96.56 568 ALA A CA 1
ATOM 4569 C C . ALA A 1 568 ? -19.110 0.564 21.035 1.00 96.56 568 ALA A C 1
ATOM 4571 O O . ALA A 1 568 ? -18.980 0.817 19.839 1.00 96.56 568 ALA A O 1
ATOM 4572 N N . ARG A 1 569 ? -19.587 -0.617 21.450 1.00 96.56 569 ARG A N 1
ATOM 4573 C CA . ARG A 1 569 ? -19.979 -1.690 20.520 1.00 96.56 569 ARG A CA 1
ATOM 4574 C C . ARG A 1 569 ? -21.127 -1.260 19.610 1.00 96.56 569 ARG A C 1
ATOM 4576 O O . ARG A 1 569 ? -21.124 -1.613 18.436 1.00 96.56 569 ARG A O 1
ATOM 4583 N N . LEU A 1 570 ? -22.102 -0.532 20.151 1.00 96.31 570 LEU A N 1
ATOM 4584 C CA . LEU A 1 570 ? -23.243 -0.051 19.379 1.00 96.31 570 LEU A CA 1
ATOM 4585 C C . LEU A 1 570 ? -22.835 1.079 18.423 1.00 96.31 570 LEU A C 1
ATOM 4587 O O . LEU A 1 570 ? -23.232 1.050 17.261 1.00 96.31 570 LEU A O 1
ATOM 4591 N N . LYS A 1 571 ? -21.980 2.012 18.870 1.00 96.88 571 LYS A N 1
ATOM 4592 C CA . LYS A 1 571 ? -21.432 3.088 18.029 1.00 96.88 571 LYS A CA 1
ATOM 4593 C C . LYS A 1 571 ? -20.671 2.529 16.825 1.00 96.88 571 LYS A C 1
ATOM 4595 O O . LYS A 1 571 ? -20.928 2.960 15.707 1.00 96.88 571 LYS A O 1
ATOM 4600 N N . VAL A 1 572 ? -19.820 1.519 17.032 1.00 97.94 572 VAL A N 1
ATOM 4601 C CA . VAL A 1 572 ? -19.107 0.820 15.945 1.00 97.94 572 VAL A CA 1
ATOM 4602 C C . VAL A 1 572 ? -20.083 0.191 14.947 1.00 97.94 572 VAL A C 1
ATOM 4604 O O . VAL A 1 572 ? -19.948 0.413 13.747 1.00 97.94 572 VAL A O 1
ATOM 4607 N N . LEU A 1 573 ? -21.091 -0.555 15.422 1.00 97.81 573 LEU A N 1
ATOM 4608 C CA . LEU A 1 573 ? -22.099 -1.168 14.546 1.00 97.81 573 LEU A CA 1
ATOM 4609 C C . LEU A 1 573 ? -22.837 -0.113 13.713 1.00 97.81 573 LEU A C 1
ATOM 4611 O O . LEU A 1 573 ? -22.979 -0.276 12.505 1.00 97.81 573 LEU A O 1
ATOM 4615 N N . HIS A 1 574 ? -23.287 0.974 14.342 1.00 97.56 574 HIS A N 1
ATOM 4616 C CA . HIS A 1 574 ? -23.992 2.052 13.653 1.00 97.56 574 HIS A CA 1
ATOM 4617 C C . HIS A 1 574 ? -23.106 2.798 12.651 1.00 97.56 574 HIS A C 1
ATOM 4619 O O . HIS A 1 574 ? -23.584 3.126 11.570 1.00 97.56 574 HIS A O 1
ATOM 4625 N N . ALA A 1 575 ? -21.836 3.045 12.979 1.00 98.06 575 ALA A N 1
ATOM 4626 C CA . ALA A 1 575 ? -20.892 3.693 12.072 1.00 98.06 575 ALA A CA 1
ATOM 4627 C C . ALA A 1 575 ? -20.627 2.836 10.825 1.00 98.06 575 ALA A C 1
ATOM 4629 O O . ALA A 1 575 ? -20.702 3.345 9.712 1.00 98.06 575 ALA A O 1
ATOM 4630 N N . VAL A 1 576 ? -20.417 1.525 11.001 1.00 98.25 576 VAL A N 1
ATOM 4631 C CA . VAL A 1 576 ? -20.271 0.580 9.881 1.00 98.25 576 VAL A CA 1
ATOM 4632 C C . VAL A 1 576 ? -21.532 0.542 9.016 1.00 98.25 576 VAL A C 1
ATOM 4634 O O . VAL A 1 576 ? -21.442 0.659 7.798 1.00 98.25 576 VAL A O 1
ATOM 4637 N N . ILE A 1 577 ? -22.713 0.409 9.631 1.00 98.31 577 ILE A N 1
ATOM 4638 C CA . ILE A 1 577 ? -23.998 0.394 8.913 1.00 98.31 577 ILE A CA 1
ATOM 4639 C C . ILE A 1 577 ? -24.161 1.663 8.077 1.00 98.31 577 ILE A C 1
ATOM 4641 O O . ILE A 1 577 ? -24.469 1.569 6.891 1.00 98.31 577 ILE A O 1
ATOM 4645 N N . ARG A 1 578 ? -23.901 2.828 8.679 1.00 98.12 578 ARG A N 1
ATOM 4646 C CA . ARG A 1 578 ? -24.006 4.124 8.009 1.00 98.12 578 ARG A CA 1
ATOM 4647 C C . ARG A 1 578 ? -23.056 4.226 6.819 1.00 98.12 578 ARG A C 1
ATOM 4649 O O . ARG A 1 578 ? -23.497 4.598 5.741 1.00 98.12 578 ARG A O 1
ATOM 4656 N N . ALA A 1 579 ? -21.790 3.847 6.990 1.00 97.62 579 ALA A N 1
ATOM 4657 C CA . ALA A 1 579 ? -20.802 3.906 5.914 1.00 97.62 579 ALA A CA 1
ATOM 4658 C C . ALA A 1 579 ? -21.197 3.030 4.711 1.00 97.62 579 ALA A C 1
ATOM 4660 O O . ALA A 1 579 ? -21.041 3.440 3.560 1.00 97.62 579 ALA A O 1
ATOM 4661 N N . ILE A 1 580 ? -21.758 1.842 4.968 1.00 97.44 580 ILE A N 1
ATOM 4662 C CA . ILE A 1 580 ? -22.275 0.978 3.901 1.00 97.44 580 ILE A CA 1
ATOM 4663 C C . ILE A 1 580 ? -23.489 1.625 3.223 1.00 97.44 580 ILE A C 1
ATOM 4665 O O . ILE A 1 580 ? -23.563 1.652 1.998 1.00 97.44 580 ILE A O 1
ATOM 4669 N N . GLU A 1 581 ? -24.441 2.152 3.995 1.00 97.38 581 GLU A N 1
ATOM 4670 C CA . GLU A 1 581 ? -25.643 2.800 3.456 1.00 97.38 581 GLU A CA 1
ATOM 4671 C C . GLU A 1 581 ? -25.304 4.013 2.580 1.00 97.38 581 GLU A C 1
ATOM 4673 O O . GLU A 1 581 ? -25.789 4.089 1.453 1.00 97.38 581 GLU A O 1
ATOM 4678 N N . GLU A 1 582 ? -24.409 4.890 3.038 1.00 95.62 582 GLU A N 1
ATOM 4679 C CA . GLU A 1 582 ? -23.923 6.042 2.270 1.00 95.62 582 GLU A CA 1
ATOM 4680 C C . GLU A 1 582 ? -23.259 5.608 0.956 1.00 95.62 582 GLU A C 1
ATOM 4682 O O . GLU A 1 582 ? -23.502 6.199 -0.098 1.00 95.62 582 GLU A O 1
ATOM 4687 N N . ARG A 1 583 ? -22.449 4.540 0.980 1.00 94.69 583 ARG A N 1
ATOM 4688 C CA . ARG A 1 583 ? -21.823 4.007 -0.237 1.00 94.69 583 ARG A CA 1
ATOM 4689 C C . ARG A 1 583 ? -22.848 3.452 -1.224 1.00 94.69 583 ARG A C 1
ATOM 4691 O O . ARG A 1 583 ? -22.681 3.653 -2.427 1.00 94.69 583 ARG A O 1
ATOM 4698 N N . LEU A 1 584 ? -23.864 2.744 -0.731 1.00 93.94 584 LEU A N 1
ATOM 4699 C CA . LEU A 1 584 ? -24.933 2.169 -1.552 1.00 93.94 584 LEU A CA 1
ATOM 4700 C C . LEU A 1 584 ? -25.863 3.238 -2.136 1.00 93.94 584 LEU A C 1
ATOM 4702 O O . LEU A 1 584 ? -26.473 3.001 -3.178 1.00 93.94 584 LEU A O 1
ATOM 4706 N N . GLU A 1 585 ? -25.995 4.385 -1.468 1.00 92.56 585 GLU A N 1
ATOM 4707 C CA . GLU A 1 585 ? -26.750 5.539 -1.958 1.00 92.56 585 GLU A CA 1
ATOM 4708 C C . GLU A 1 585 ? -26.009 6.249 -3.094 1.00 92.56 585 GLU A C 1
ATOM 4710 O O . GLU A 1 585 ? -26.585 6.404 -4.167 1.00 92.56 585 GLU A O 1
ATOM 4715 N N . ARG A 1 586 ? -24.705 6.518 -2.929 1.00 87.19 586 ARG A N 1
ATOM 4716 C CA . ARG A 1 586 ? -23.835 7.086 -3.984 1.00 87.19 586 ARG A CA 1
ATOM 4717 C C . ARG A 1 586 ? -23.745 6.240 -5.255 1.00 87.19 586 ARG A C 1
ATOM 4719 O O . ARG A 1 586 ? -23.272 6.717 -6.270 1.00 87.19 586 ARG A O 1
ATOM 4726 N N . GLU A 1 587 ? -24.111 4.964 -5.182 1.00 75.88 587 GLU A N 1
ATOM 4727 C CA . GLU A 1 587 ? -24.099 4.049 -6.328 1.00 75.88 587 GLU A CA 1
ATOM 4728 C C . GLU A 1 587 ? -25.397 4.080 -7.146 1.00 75.88 587 GLU A C 1
ATOM 4730 O O . GLU A 1 587 ? -25.460 3.495 -8.225 1.00 75.88 587 GLU A O 1
ATOM 4735 N N . LYS A 1 588 ? -26.459 4.683 -6.595 1.00 70.25 588 LYS A N 1
ATOM 4736 C CA . LYS A 1 588 ? -27.734 4.892 -7.296 1.00 70.25 588 LYS A CA 1
ATOM 4737 C C . LYS A 1 588 ? -27.751 6.199 -8.090 1.00 70.25 588 LYS A C 1
ATOM 4739 O O . LYS A 1 588 ? -28.586 6.322 -8.985 1.00 70.25 588 LYS A O 1
ATOM 4744 N N . GLU A 1 589 ? -26.902 7.146 -7.702 1.00 46.03 589 GLU A N 1
ATOM 4745 C CA . GLU A 1 589 ? -26.623 8.409 -8.397 1.00 46.03 589 GLU A CA 1
ATOM 4746 C C . GLU A 1 589 ? -25.646 8.175 -9.553 1.00 46.03 589 GLU A C 1
ATOM 4748 O O . GLU A 1 589 ? -25.859 8.797 -10.621 1.00 46.03 589 GLU A O 1
#